Protein AF-0000000077152776 (afdb_homodimer)

Structure (mmCIF, N/CA/C/O backbone):
data_AF-0000000077152776-model_v1
#
loop_
_entity.id
_entity.type
_entity.pdbx_description
1 polymer Fructose-2,6-bisphosphatase
#
loop_
_atom_site.group_PDB
_atom_site.id
_atom_site.type_symbol
_atom_site.label_atom_id
_atom_site.label_alt_id
_atom_site.label_comp_id
_atom_site.label_asym_id
_atom_site.label_entity_id
_atom_site.label_seq_id
_atom_site.pdbx_PDB_ins_code
_atom_site.Cartn_x
_atom_site.Cartn_y
_atom_site.Cartn_z
_atom_site.occupancy
_atom_site.B_iso_or_equiv
_atom_site.auth_seq_id
_atom_site.auth_comp_id
_atom_site.auth_asym_id
_atom_site.auth_atom_id
_atom_site.pdbx_PDB_model_num
ATOM 1 N N . MET A 1 1 ? -18.891 -2.947 -4.723 1 92.75 1 MET A N 1
ATOM 2 C CA . MET A 1 1 ? -17.484 -2.898 -4.34 1 92.75 1 MET A CA 1
ATOM 3 C C . MET A 1 1 ? -17.094 -4.133 -3.539 1 92.75 1 MET A C 1
ATOM 5 O O . MET A 1 1 ? -17.875 -4.629 -2.727 1 92.75 1 MET A O 1
ATOM 9 N N . THR A 1 2 ? -16.156 -4.82 -3.924 1 98.25 2 THR A N 1
ATOM 10 C CA . THR A 1 2 ? -15.617 -6.004 -3.26 1 98.25 2 THR A CA 1
ATOM 11 C C . THR A 1 2 ? -14.203 -5.75 -2.754 1 98.25 2 THR A C 1
ATOM 13 O O . THR A 1 2 ? -13.406 -5.098 -3.43 1 98.25 2 THR A O 1
ATOM 16 N N . ASP A 1 3 ? -13.953 -6.16 -1.501 1 98.69 3 ASP A N 1
ATOM 17 C CA . ASP A 1 3 ? -12.578 -6.145 -0.999 1 98.69 3 ASP A CA 1
ATOM 18 C C . ASP A 1 3 ? -11.844 -7.434 -1.368 1 98.69 3 ASP A C 1
ATOM 20 O O . ASP A 1 3 ? -12.242 -8.523 -0.942 1 98.69 3 ASP A O 1
ATOM 24 N N . LEU A 1 4 ? -10.883 -7.309 -2.141 1 98.88 4 LEU A N 1
ATOM 25 C CA . LEU A 1 4 ? -10 -8.422 -2.473 1 98.88 4 LEU A CA 1
ATOM 26 C C . LEU A 1 4 ? -8.758 -8.406 -1.582 1 98.88 4 LEU A C 1
ATOM 28 O O . LEU A 1 4 ? -7.957 -7.473 -1.634 1 98.88 4 LEU A O 1
ATOM 32 N N . ILE A 1 5 ? -8.633 -9.391 -0.747 1 98.81 5 ILE A N 1
ATOM 33 C CA . ILE A 1 5 ? -7.414 -9.57 0.038 1 98.81 5 ILE A CA 1
ATOM 34 C C . ILE A 1 5 ? -6.453 -10.5 -0.7 1 98.81 5 ILE A C 1
ATOM 36 O O . ILE A 1 5 ? -6.68 -11.711 -0.77 1 98.81 5 ILE A O 1
ATOM 40 N N . LEU A 1 6 ? -5.426 -9.922 -1.286 1 98.88 6 LEU A N 1
ATOM 41 C CA . LEU A 1 6 ? -4.418 -10.641 -2.055 1 98.88 6 LEU A CA 1
ATOM 42 C C . LEU A 1 6 ? -3.32 -11.18 -1.142 1 98.88 6 LEU A C 1
ATOM 44 O O . LEU A 1 6 ? -2.66 -10.406 -0.441 1 98.88 6 LEU A O 1
ATOM 48 N N . VAL A 1 7 ? -3.098 -12.492 -1.172 1 98.75 7 VAL A N 1
ATOM 49 C CA . VAL A 1 7 ? -2.162 -13.141 -0.26 1 98.75 7 VAL A CA 1
ATOM 50 C C . VAL A 1 7 ? -1.171 -13.984 -1.055 1 98.75 7 VAL A C 1
ATOM 52 O O . VAL A 1 7 ? -1.571 -14.836 -1.852 1 98.75 7 VAL A O 1
ATOM 55 N N . ARG A 1 8 ? 0.056 -13.719 -0.845 1 98.81 8 ARG A N 1
ATOM 56 C CA . ARG A 1 8 ? 1.089 -14.609 -1.37 1 98.81 8 ARG A CA 1
ATOM 57 C C . ARG A 1 8 ? 1.238 -15.852 -0.498 1 98.81 8 ARG A C 1
ATOM 59 O O . ARG A 1 8 ? 1.162 -15.766 0.729 1 98.81 8 ARG A O 1
ATOM 66 N N . HIS A 1 9 ? 1.501 -16.906 -1.054 1 98.81 9 HIS A N 1
ATOM 67 C CA . HIS A 1 9 ? 1.732 -18.156 -0.337 1 98.81 9 HIS A CA 1
ATOM 68 C C . HIS A 1 9 ? 2.869 -18.016 0.668 1 98.81 9 HIS A C 1
ATOM 70 O O . HIS A 1 9 ? 3.604 -17.016 0.646 1 98.81 9 HIS A O 1
ATOM 76 N N . GLY A 1 10 ? 2.977 -19.047 1.543 1 98.44 10 GLY A N 1
ATOM 77 C CA . GLY A 1 10 ? 4.074 -19.094 2.496 1 98.44 10 GLY A CA 1
ATOM 78 C C . GLY A 1 10 ? 5.418 -19.359 1.845 1 98.44 10 GLY A C 1
ATOM 79 O O . GLY A 1 10 ? 5.488 -19.672 0.655 1 98.44 10 GLY A O 1
ATOM 80 N N . GLU A 1 11 ? 6.406 -19.25 2.635 1 97.75 11 GLU A N 1
ATOM 81 C CA . GLU A 1 11 ? 7.777 -19.453 2.17 1 97.75 11 GLU A CA 1
ATOM 82 C C . GLU A 1 11 ? 7.969 -20.859 1.599 1 97.75 11 GLU A C 1
ATOM 84 O O . GLU A 1 11 ? 7.48 -21.828 2.168 1 97.75 11 GLU A O 1
ATOM 89 N N . THR A 1 12 ? 8.68 -20.922 0.497 1 97.5 12 THR A N 1
ATOM 90 C CA . THR A 1 12 ? 8.977 -22.203 -0.117 1 97.5 12 THR A CA 1
ATOM 91 C C . THR A 1 12 ? 10.453 -22.547 0.046 1 97.5 12 THR A C 1
ATOM 93 O O . THR A 1 12 ? 11.25 -21.719 0.476 1 97.5 12 THR A O 1
ATOM 96 N N . ILE A 1 13 ? 10.82 -23.703 -0.32 1 94.25 13 ILE A N 1
ATOM 97 C CA . ILE A 1 13 ? 12.188 -24.188 -0.16 1 94.25 13 ILE A CA 1
ATOM 98 C C . ILE A 1 13 ? 13.109 -23.453 -1.135 1 94.25 13 ILE A C 1
ATOM 100 O O . ILE A 1 13 ? 14.328 -23.484 -0.991 1 94.25 13 ILE A O 1
ATOM 104 N N . TRP A 1 14 ? 12.562 -22.734 -2.129 1 90.81 14 TRP A N 1
ATOM 105 C CA . TRP A 1 14 ? 13.367 -21.984 -3.09 1 90.81 14 TRP A CA 1
ATOM 106 C C . TRP A 1 14 ? 13.508 -20.531 -2.664 1 90.81 14 TRP A C 1
ATOM 108 O O . TRP A 1 14 ? 14.148 -19.734 -3.357 1 90.81 14 TRP A O 1
ATOM 118 N N . HIS A 1 15 ? 12.914 -20.125 -1.505 1 84.19 15 HIS A N 1
ATOM 119 C CA . HIS A 1 15 ? 12.922 -18.75 -1.024 1 84.19 15 HIS A CA 1
ATOM 120 C C . HIS A 1 15 ? 14.336 -18.297 -0.673 1 84.19 15 HIS A C 1
ATOM 122 O O . HIS A 1 15 ? 14.719 -17.156 -0.966 1 84.19 15 HIS A O 1
ATOM 128 N N . HIS A 1 16 ? 15.094 -19.109 -0.008 1 77.31 16 HIS A N 1
ATOM 129 C CA . HIS A 1 16 ? 16.391 -18.75 0.536 1 77.31 16 HIS A CA 1
ATOM 130 C C . HIS A 1 16 ? 17.344 -18.297 -0.567 1 77.31 16 HIS A C 1
ATOM 132 O O . HIS A 1 16 ? 18.141 -17.375 -0.368 1 77.31 16 HIS A O 1
ATOM 138 N N . ASP A 1 17 ? 17.219 -18.797 -1.654 1 75.81 17 ASP A N 1
ATOM 139 C CA . ASP A 1 17 ? 18.125 -18.438 -2.74 1 75.81 17 ASP A CA 1
ATOM 140 C C . ASP A 1 17 ? 17.5 -17.406 -3.668 1 75.81 17 ASP A C 1
ATOM 142 O O . ASP A 1 17 ? 18.141 -16.938 -4.617 1 75.81 17 ASP A O 1
ATOM 146 N N . ASN A 1 18 ? 16.297 -16.953 -3.361 1 86.94 18 ASN A N 1
ATOM 147 C CA . ASN A 1 18 ? 15.555 -16.016 -4.203 1 86.94 18 ASN A CA 1
ATOM 148 C C . ASN A 1 18 ? 15.438 -16.531 -5.637 1 86.94 18 ASN A C 1
ATOM 150 O O . ASN A 1 18 ? 15.75 -15.805 -6.586 1 86.94 18 ASN A O 1
ATOM 154 N N . ARG A 1 19 ? 15.125 -17.781 -5.715 1 94.62 19 ARG A N 1
ATOM 155 C CA . ARG A 1 19 ? 14.945 -18.406 -7.02 1 94.62 19 ARG A CA 1
ATOM 156 C C . ARG A 1 19 ? 13.578 -18.062 -7.609 1 94.62 19 ARG A C 1
ATOM 158 O O . ARG A 1 19 ? 12.586 -18 -6.887 1 94.62 19 ARG A O 1
ATOM 165 N N . TYR A 1 20 ? 13.633 -17.859 -8.891 1 95.75 20 TYR A N 1
ATOM 166 C CA . TYR A 1 20 ? 12.367 -17.625 -9.578 1 95.75 20 TYR A CA 1
ATOM 167 C C . TYR A 1 20 ? 11.5 -18.891 -9.57 1 95.75 20 TYR A C 1
ATOM 169 O O . TYR A 1 20 ? 11.906 -19.938 -10.078 1 95.75 20 TYR A O 1
ATOM 177 N N . THR A 1 21 ? 10.375 -18.75 -8.922 1 95.56 21 THR A N 1
ATOM 178 C CA . THR A 1 21 ? 9.438 -19.859 -8.727 1 95.56 21 THR A CA 1
ATOM 179 C C . THR A 1 21 ? 8.109 -19.578 -9.414 1 95.56 21 THR A C 1
ATOM 181 O O . THR A 1 21 ? 7.184 -19.047 -8.789 1 95.56 21 THR A O 1
ATOM 184 N N . GLY A 1 22 ? 8.039 -20.031 -10.672 1 97.06 22 GLY A N 1
ATOM 185 C CA . GLY A 1 22 ? 6.836 -19.812 -11.453 1 97.06 22 GLY A CA 1
ATOM 186 C C . GLY A 1 22 ? 5.859 -20.969 -11.406 1 97.06 22 GLY A C 1
ATOM 187 O O . GLY A 1 22 ? 5.18 -21.172 -10.406 1 97.06 22 GLY A O 1
ATOM 188 N N . ARG A 1 23 ? 5.98 -21.812 -12.391 1 97.12 23 ARG A N 1
ATOM 189 C CA . ARG A 1 23 ? 5.02 -22.906 -12.523 1 97.12 23 ARG A CA 1
ATOM 190 C C . ARG A 1 23 ? 5.508 -24.156 -11.797 1 97.12 23 ARG A C 1
ATOM 192 O O . ARG A 1 23 ? 4.73 -25.078 -11.555 1 97.12 23 ARG A O 1
ATOM 199 N N . SER A 1 24 ? 6.754 -24.156 -11.414 1 96.12 24 SER A N 1
ATOM 200 C CA . SER A 1 24 ? 7.262 -25.297 -10.656 1 96.12 24 SER A CA 1
ATOM 201 C C . SER A 1 24 ? 6.504 -25.469 -9.344 1 96.12 24 SER A C 1
ATOM 203 O O . SER A 1 24 ? 6.25 -24.484 -8.641 1 96.12 24 SER A O 1
ATOM 205 N N . ASP A 1 25 ? 6.172 -26.656 -9.117 1 96.75 25 ASP A N 1
ATOM 206 C CA . ASP A 1 25 ? 5.414 -26.938 -7.898 1 96.75 25 ASP A CA 1
ATOM 207 C C . ASP A 1 25 ? 6.348 -27.266 -6.734 1 96.75 25 ASP A C 1
ATOM 209 O O . ASP A 1 25 ? 6.668 -28.422 -6.496 1 96.75 25 ASP A O 1
ATOM 213 N N . VAL A 1 26 ? 6.703 -26.312 -6.023 1 96.25 26 VAL A N 1
ATOM 214 C CA . VAL A 1 26 ? 7.684 -26.375 -4.941 1 96.25 26 VAL A CA 1
ATOM 215 C C . VAL A 1 26 ? 6.969 -26.312 -3.594 1 96.25 26 VAL A C 1
ATOM 217 O O . VAL A 1 26 ? 6.043 -25.516 -3.414 1 96.25 26 VAL A O 1
ATOM 220 N N . PRO A 1 27 ? 7.367 -27.156 -2.65 1 97.56 27 PRO A N 1
ATOM 221 C CA . PRO A 1 27 ? 6.656 -27.203 -1.371 1 97.56 27 PRO A CA 1
ATOM 222 C C . PRO A 1 27 ? 7.023 -26.047 -0.449 1 97.56 27 PRO A C 1
ATOM 224 O O . PRO A 1 27 ? 8.078 -25.422 -0.623 1 97.56 27 PRO A O 1
ATOM 227 N N . LEU A 1 28 ? 6.176 -25.781 0.542 1 98.19 28 LEU A N 1
ATOM 228 C CA . LEU A 1 28 ? 6.457 -24.828 1.61 1 98.19 28 LEU A CA 1
ATOM 229 C C . LEU A 1 28 ? 7.57 -25.328 2.518 1 98.19 28 LEU A C 1
ATOM 231 O O . LEU A 1 28 ? 7.758 -26.547 2.654 1 98.19 28 LEU A O 1
ATOM 235 N N . THR A 1 29 ? 8.289 -24.438 3.096 1 97.81 29 THR A N 1
ATOM 236 C CA . THR A 1 29 ? 9.148 -24.766 4.227 1 97.81 29 THR A CA 1
ATOM 237 C C . THR A 1 29 ? 8.336 -24.875 5.512 1 97.81 29 THR A C 1
ATOM 239 O O . THR A 1 29 ? 7.133 -24.609 5.516 1 97.81 29 THR A O 1
ATOM 242 N N . GLU A 1 30 ? 8.984 -25.328 6.574 1 97.62 30 GLU A N 1
ATOM 243 C CA . GLU A 1 30 ? 8.336 -25.297 7.883 1 97.62 30 GLU A CA 1
ATOM 244 C C . GLU A 1 30 ? 7.895 -23.891 8.25 1 97.62 30 GLU A C 1
ATOM 246 O O . GLU A 1 30 ? 6.793 -23.688 8.766 1 97.62 30 GLU A O 1
ATOM 251 N N . ARG A 1 31 ? 8.719 -22.953 7.977 1 97.06 31 ARG A N 1
ATOM 252 C CA . ARG A 1 31 ? 8.375 -21.562 8.219 1 97.06 31 ARG A CA 1
ATOM 253 C C . ARG A 1 31 ? 7.16 -21.141 7.395 1 97.06 31 ARG A C 1
ATOM 255 O O . ARG A 1 31 ? 6.293 -20.422 7.883 1 97.06 31 ARG A O 1
ATOM 262 N N . GLY A 1 32 ? 7.137 -21.578 6.176 1 98.12 32 GLY A N 1
ATOM 263 C CA . GLY A 1 32 ? 5.988 -21.297 5.328 1 98.12 32 GLY A CA 1
ATOM 264 C C . GLY A 1 32 ? 4.684 -21.812 5.902 1 98.12 32 GLY A C 1
ATOM 265 O O . GLY A 1 32 ? 3.658 -21.125 5.832 1 98.12 32 GLY A O 1
ATOM 266 N N . HIS A 1 33 ? 4.766 -22.969 6.453 1 98.44 33 HIS A N 1
ATOM 267 C CA . HIS A 1 33 ? 3.576 -23.531 7.078 1 98.44 33 HIS A CA 1
ATOM 268 C C . HIS A 1 33 ? 3.176 -22.734 8.32 1 98.44 33 HIS A C 1
ATOM 270 O O . HIS A 1 33 ? 1.988 -22.531 8.57 1 98.44 33 HIS A O 1
ATOM 276 N N . ARG A 1 34 ? 4.117 -22.297 9.078 1 97.81 34 ARG A N 1
ATOM 277 C CA . ARG A 1 34 ? 3.83 -21.484 10.25 1 97.81 34 ARG A CA 1
ATOM 278 C C . ARG A 1 34 ? 3.217 -20.141 9.852 1 97.81 34 ARG A C 1
ATOM 280 O O . ARG A 1 34 ? 2.324 -19.625 10.531 1 97.81 34 ARG A O 1
ATOM 287 N N . GLN A 1 35 ? 3.703 -19.594 8.82 1 97.69 35 GLN A N 1
ATOM 288 C CA . GLN A 1 35 ? 3.135 -18.359 8.297 1 97.69 35 GLN A CA 1
ATOM 289 C C . GLN A 1 35 ? 1.664 -18.547 7.93 1 97.69 35 GLN A C 1
ATOM 291 O O . GLN A 1 35 ? 0.828 -17.703 8.258 1 97.69 35 GLN A O 1
ATOM 296 N N . ALA A 1 36 ? 1.418 -19.656 7.285 1 98.38 36 ALA A N 1
ATOM 297 C CA . ALA A 1 36 ? 0.053 -19.969 6.871 1 98.38 36 ALA A CA 1
ATOM 298 C C . ALA A 1 36 ? -0.867 -20.109 8.078 1 98.38 36 ALA A C 1
ATOM 300 O O . ALA A 1 36 ? -1.991 -19.609 8.078 1 98.38 36 ALA A O 1
ATOM 301 N N . GLU A 1 37 ? -0.361 -20.766 9.055 1 98 37 GLU A N 1
ATOM 302 C CA . GLU A 1 37 ? -1.14 -20.953 10.273 1 98 37 GLU A CA 1
ATOM 303 C C . GLU A 1 37 ? -1.427 -19.625 10.961 1 98 37 GLU A C 1
ATOM 305 O O . GLU A 1 37 ? -2.533 -19.406 11.461 1 98 37 GLU A O 1
ATOM 310 N N . ALA A 1 38 ? -0.431 -18.812 11.047 1 96.69 38 ALA A N 1
ATOM 311 C CA . ALA A 1 38 ? -0.623 -17.484 11.633 1 96.69 38 ALA A CA 1
ATOM 312 C C . ALA A 1 38 ? -1.666 -16.688 10.852 1 96.69 38 ALA A C 1
ATOM 314 O O . ALA A 1 38 ? -2.518 -16.031 11.445 1 96.69 38 ALA A O 1
ATOM 315 N N . PHE A 1 39 ? -1.612 -16.781 9.594 1 97.38 39 PHE A N 1
ATOM 316 C CA . PHE A 1 39 ? -2.572 -16.078 8.758 1 97.38 39 PHE A CA 1
ATOM 317 C C . PHE A 1 39 ? -3.982 -16.609 8.977 1 97.38 39 PHE A C 1
ATOM 319 O O . PHE A 1 39 ? -4.949 -15.844 8.984 1 97.38 39 PHE A O 1
ATOM 326 N N . ALA A 1 40 ? -4.074 -17.875 9.117 1 97.94 40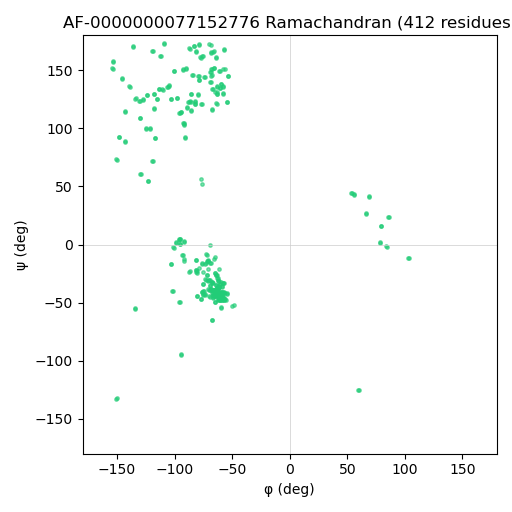 ALA A N 1
ATOM 327 C CA . ALA A 1 40 ? -5.363 -18.516 9.367 1 97.94 40 ALA A CA 1
ATOM 328 C C . ALA A 1 40 ? -5.996 -17.984 10.656 1 97.94 40 ALA A C 1
ATOM 330 O O . ALA A 1 40 ? -7.203 -17.734 10.703 1 97.94 40 ALA A O 1
ATOM 331 N N . ARG A 1 41 ? -5.211 -17.875 11.664 1 95.81 41 ARG A N 1
ATOM 332 C CA . ARG A 1 41 ? -5.707 -17.312 12.922 1 95.81 41 ARG A CA 1
ATOM 333 C C . ARG A 1 41 ? -6.238 -15.906 12.727 1 95.81 41 ARG A C 1
ATOM 335 O O . ARG A 1 41 ? -7.289 -15.547 13.266 1 95.81 41 ARG A O 1
ATOM 342 N N . TRP A 1 42 ? -5.504 -15.148 11.984 1 95.06 42 TRP A N 1
ATOM 343 C CA . TRP A 1 42 ? -5.93 -13.789 11.664 1 95.06 42 TRP A CA 1
ATOM 344 C C . TRP A 1 42 ? -7.254 -13.797 10.906 1 95.06 42 TRP A C 1
ATOM 346 O O . TRP A 1 42 ? -8.18 -13.062 11.25 1 95.06 42 TRP A O 1
ATOM 356 N N . ALA A 1 43 ? -7.359 -14.633 9.891 1 96.38 43 ALA A N 1
ATOM 357 C CA . ALA A 1 43 ? -8.547 -14.695 9.039 1 96.38 43 ALA A CA 1
ATOM 358 C C . ALA A 1 43 ? -9.773 -15.094 9.844 1 96.38 43 ALA A C 1
ATOM 360 O O . ALA A 1 43 ? -10.891 -14.664 9.539 1 96.38 43 ALA A O 1
ATOM 361 N N . ALA A 1 44 ? -9.531 -15.859 10.828 1 95 44 ALA A N 1
ATOM 362 C CA . ALA A 1 44 ? -10.633 -16.375 11.641 1 95 44 ALA A CA 1
ATOM 363 C C . ALA A 1 44 ? -11.234 -15.258 12.5 1 95 44 ALA A C 1
ATOM 365 O O . ALA A 1 44 ? -12.383 -15.352 12.93 1 95 44 ALA A O 1
ATOM 366 N N . THR A 1 45 ? -10.453 -14.227 12.828 1 92.56 45 THR A N 1
ATOM 367 C CA . THR A 1 45 ? -10.953 -13.133 13.656 1 92.56 45 THR A CA 1
ATOM 368 C C . THR A 1 45 ? -12.016 -12.336 12.906 1 92.56 45 THR A C 1
ATOM 370 O O . THR A 1 45 ? -12.914 -11.758 13.523 1 92.56 45 THR A O 1
ATOM 373 N N . SER A 1 46 ? -11.961 -12.203 11.648 1 89.19 46 SER A N 1
ATOM 374 C CA . SER A 1 46 ? -12.945 -11.617 10.734 1 89.19 46 SER A CA 1
ATOM 375 C C . SER A 1 46 ? -12.984 -12.375 9.414 1 89.19 46 SER A C 1
ATOM 377 O O . SER A 1 46 ? -12.352 -11.977 8.438 1 89.19 46 SER A O 1
ATOM 379 N N . PRO A 1 47 ? -13.812 -13.352 9.438 1 89.44 47 PRO A N 1
ATOM 380 C CA . PRO A 1 47 ? -13.742 -14.289 8.312 1 89.44 47 PRO A CA 1
ATOM 381 C C . PRO A 1 47 ? -14.18 -13.656 6.992 1 89.44 47 PRO A C 1
ATOM 383 O O . PRO A 1 47 ? -15.195 -12.953 6.945 1 89.44 47 PRO A O 1
ATOM 386 N N . PRO A 1 48 ? -13.375 -13.914 5.977 1 97.38 48 PRO A N 1
ATOM 387 C CA . PRO A 1 48 ? -13.812 -13.539 4.633 1 97.38 48 PRO A CA 1
ATOM 388 C C . PRO A 1 48 ? -15.023 -14.344 4.156 1 97.38 48 PRO A C 1
ATOM 390 O O . PRO A 1 48 ? -15.398 -15.328 4.793 1 97.38 48 PRO A O 1
ATOM 393 N N . HIS A 1 49 ? -15.617 -13.844 3.094 1 98.5 49 HIS A N 1
ATOM 394 C CA . HIS A 1 49 ? -16.828 -14.477 2.588 1 98.5 49 HIS A CA 1
ATOM 395 C C . HIS A 1 49 ? -16.5 -15.609 1.624 1 98.5 49 HIS A C 1
ATOM 397 O O . HIS A 1 49 ? -17.328 -16.5 1.402 1 98.5 49 HIS A O 1
ATOM 403 N N . ALA A 1 50 ? -15.336 -15.57 1.037 1 98.75 50 ALA A N 1
ATOM 404 C CA . ALA A 1 50 ? -14.922 -16.594 0.073 1 98.75 50 ALA A CA 1
ATOM 405 C C . ALA A 1 50 ? -13.406 -16.719 0.025 1 98.75 50 ALA A C 1
ATOM 407 O O . ALA A 1 50 ? -12.688 -15.812 0.466 1 98.75 50 ALA A O 1
ATOM 408 N N . LEU A 1 51 ? -12.984 -17.859 -0.423 1 98.81 51 LEU A N 1
ATOM 409 C CA . LEU A 1 51 ? -11.57 -18.203 -0.523 1 98.81 51 LEU A CA 1
ATOM 410 C C . LEU A 1 51 ? -11.234 -18.75 -1.912 1 98.81 51 LEU A C 1
ATOM 412 O O . LEU A 1 51 ? -11.68 -19.828 -2.285 1 98.81 51 LEU A O 1
ATOM 416 N N . TRP A 1 52 ? -10.492 -17.922 -2.703 1 98.94 52 TRP A N 1
ATOM 417 C CA . TRP A 1 52 ? -10 -18.297 -4.027 1 98.94 52 TRP A CA 1
ATOM 418 C C . TRP A 1 52 ? -8.508 -18.594 -3.986 1 98.94 52 TRP A C 1
ATOM 420 O O . TRP A 1 52 ? -7.738 -17.875 -3.354 1 98.94 52 TRP A O 1
ATOM 430 N N . VAL A 1 53 ? -8.125 -19.703 -4.668 1 98.94 53 VAL A N 1
ATOM 431 C CA . VAL A 1 53 ? -6.77 -20.188 -4.426 1 98.94 53 VAL A CA 1
ATOM 432 C C . VAL A 1 53 ? -6.133 -20.625 -5.746 1 98.94 53 VAL A C 1
ATOM 434 O O . VAL A 1 53 ? -6.789 -21.234 -6.586 1 98.94 53 VAL A O 1
ATOM 437 N N . SER A 1 54 ? -4.922 -20.25 -5.938 1 98.94 54 SER A N 1
ATOM 438 C CA . SER A 1 54 ? -4.109 -20.781 -7.027 1 98.94 54 SER A CA 1
ATOM 439 C C . SER A 1 54 ? -4.02 -22.312 -6.961 1 98.94 54 SER A C 1
ATOM 441 O O . SER A 1 54 ? -3.99 -22.891 -5.871 1 98.94 54 SER A O 1
ATOM 443 N N . PRO A 1 55 ? -3.846 -23 -8.133 1 98.75 55 PRO A N 1
ATOM 444 C CA . PRO A 1 55 ? -3.814 -24.453 -8.133 1 98.75 55 PRO A CA 1
ATOM 445 C C . PRO A 1 55 ? -2.486 -25.016 -7.625 1 98.75 55 PRO A C 1
ATOM 447 O O . PRO A 1 55 ? -2.385 -26.219 -7.344 1 98.75 55 PRO A O 1
ATOM 450 N N . LEU A 1 56 ? -1.449 -24.234 -7.57 1 98.75 56 LEU A N 1
ATOM 451 C CA . LEU A 1 56 ? -0.146 -24.75 -7.168 1 98.75 56 LEU A CA 1
ATOM 452 C C . LEU A 1 56 ? -0.145 -25.141 -5.695 1 98.75 56 LEU A C 1
ATOM 454 O O . LEU A 1 56 ? -0.787 -24.484 -4.871 1 98.75 56 LEU A O 1
ATOM 458 N N . SER A 1 57 ? 0.626 -26.125 -5.332 1 98.69 57 SER A N 1
ATOM 459 C CA . SER A 1 57 ? 0.577 -26.734 -4.004 1 98.69 57 SER A CA 1
ATOM 460 C C . SER A 1 57 ? 0.951 -25.719 -2.922 1 98.69 57 SER A C 1
ATOM 462 O O . SER A 1 57 ? 0.381 -25.734 -1.829 1 98.69 57 SER A O 1
ATOM 464 N N . ARG A 1 58 ? 1.898 -24.859 -3.166 1 98.62 58 ARG A N 1
ATOM 465 C CA . ARG A 1 58 ? 2.318 -23.891 -2.164 1 98.62 58 ARG A CA 1
ATOM 466 C C . ARG A 1 58 ? 1.166 -22.969 -1.776 1 98.62 58 ARG A C 1
ATOM 468 O O . ARG A 1 58 ? 1.035 -22.594 -0.612 1 98.62 58 ARG A O 1
ATOM 475 N N . ALA A 1 59 ? 0.315 -22.594 -2.732 1 98.88 59 ALA A N 1
ATOM 476 C CA . ALA A 1 59 ? -0.861 -21.781 -2.441 1 98.88 59 ALA A CA 1
ATOM 477 C C . ALA A 1 59 ? -1.936 -22.594 -1.732 1 98.88 59 ALA A C 1
ATOM 479 O O . ALA A 1 59 ? -2.533 -22.141 -0.757 1 98.88 59 ALA A O 1
ATOM 480 N N . ARG A 1 60 ? -2.16 -23.812 -2.191 1 98.88 60 ARG A N 1
ATOM 481 C CA . ARG A 1 60 ? -3.166 -24.688 -1.59 1 98.88 60 ARG A CA 1
ATOM 482 C C . ARG A 1 60 ? -2.805 -25.031 -0.148 1 98.88 60 ARG A C 1
ATOM 484 O O . ARG A 1 60 ? -3.666 -25.016 0.734 1 98.88 60 ARG A O 1
ATOM 491 N N . ASP A 1 61 ? -1.561 -25.312 0.071 1 98.88 61 ASP A N 1
ATOM 492 C CA . ASP A 1 61 ? -1.095 -25.641 1.415 1 98.88 61 ASP A CA 1
ATOM 493 C C . ASP A 1 61 ? -1.188 -24.422 2.342 1 98.88 61 ASP A C 1
ATOM 495 O O . ASP A 1 61 ? -1.408 -24.578 3.545 1 98.88 61 ASP A O 1
ATOM 499 N N . THR A 1 62 ? -0.989 -23.266 1.777 1 98.88 62 THR A N 1
ATOM 500 C CA . THR A 1 62 ? -1.169 -22.047 2.551 1 98.88 62 THR A CA 1
ATOM 501 C C . THR A 1 62 ? -2.643 -21.828 2.887 1 98.88 62 THR A C 1
ATOM 503 O O . THR A 1 62 ? -2.975 -21.375 3.986 1 98.88 62 THR A O 1
ATOM 506 N N . ALA A 1 63 ? -3.525 -22.188 1.983 1 98.88 63 ALA A N 1
ATOM 507 C CA . ALA A 1 63 ? -4.957 -21.922 2.123 1 98.88 63 ALA A CA 1
ATOM 508 C C . ALA A 1 63 ? -5.617 -22.969 3.021 1 98.88 63 ALA A C 1
ATOM 510 O O . ALA A 1 63 ? -6.688 -22.734 3.578 1 98.88 63 ALA A O 1
ATOM 511 N N . ALA A 1 64 ? -5.016 -24.109 3.166 1 98.88 64 ALA A N 1
ATOM 512 C CA . ALA A 1 64 ? -5.629 -25.219 3.869 1 98.88 64 ALA A CA 1
ATOM 513 C C . ALA A 1 64 ? -5.965 -24.859 5.309 1 98.88 64 ALA A C 1
ATOM 515 O O . ALA A 1 64 ? -7.109 -25 5.746 1 98.88 64 ALA A O 1
ATOM 516 N N . PRO A 1 65 ? -4.961 -24.359 6.109 1 98.69 65 PRO A N 1
ATOM 517 C CA . PRO A 1 65 ? -5.328 -23.953 7.473 1 98.69 65 PRO A CA 1
ATOM 518 C C . PRO A 1 65 ? -6.328 -22.812 7.504 1 98.69 65 PRO A C 1
ATOM 520 O O . PRO A 1 65 ? -7.121 -22.703 8.445 1 98.69 65 PRO A O 1
ATOM 523 N N . ILE A 1 66 ? -6.359 -21.938 6.539 1 98.31 66 ILE A N 1
ATOM 524 C CA . ILE A 1 66 ? -7.312 -20.844 6.457 1 98.31 66 ILE A CA 1
ATOM 525 C C . ILE A 1 66 ? -8.727 -21.406 6.281 1 98.31 66 ILE A C 1
ATOM 527 O O . ILE A 1 66 ? -9.656 -20.984 6.973 1 98.31 66 ILE A O 1
ATOM 531 N N . ALA A 1 67 ? -8.805 -22.312 5.32 1 98.69 67 ALA A N 1
ATOM 532 C CA . ALA A 1 67 ? -10.086 -22.969 5.074 1 98.69 67 ALA A CA 1
ATOM 533 C C . ALA A 1 67 ? -10.609 -23.641 6.34 1 98.69 67 ALA A C 1
ATOM 535 O O . ALA A 1 67 ? -11.789 -23.484 6.68 1 98.69 67 ALA A O 1
ATOM 536 N N . LYS A 1 68 ? -9.773 -24.344 6.988 1 98.38 68 LYS A N 1
ATOM 537 C CA . LYS A 1 68 ? -10.148 -25.031 8.219 1 98.38 68 LYS A CA 1
ATOM 538 C C . LYS A 1 68 ? -10.609 -24.031 9.281 1 98.38 68 LYS A C 1
ATOM 540 O O . LYS A 1 68 ? -11.648 -24.219 9.914 1 98.38 68 LYS A O 1
ATOM 545 N N . ALA A 1 69 ? -9.883 -22.953 9.484 1 97.75 69 ALA A N 1
ATOM 546 C CA . ALA A 1 69 ? -10.141 -21.969 10.539 1 97.75 69 ALA A CA 1
ATOM 547 C C . ALA A 1 69 ? -11.422 -21.188 10.25 1 97.75 69 ALA A C 1
ATOM 549 O O . ALA A 1 69 ? -12.117 -20.766 11.18 1 97.75 69 ALA A O 1
ATOM 550 N N . THR A 1 70 ? -11.781 -20.984 8.977 1 97.56 70 THR A N 1
ATOM 551 C CA . THR A 1 70 ? -12.891 -20.125 8.617 1 97.56 70 THR A CA 1
ATOM 552 C C . THR A 1 70 ? -14.117 -20.938 8.227 1 97.56 70 THR A C 1
ATOM 554 O O . THR A 1 70 ? -15.219 -20.406 8.133 1 97.56 70 THR A O 1
ATOM 557 N N . GLY A 1 71 ? -13.898 -22.188 7.957 1 97.81 71 GLY A N 1
ATOM 558 C CA . GLY A 1 71 ? -14.984 -23.062 7.512 1 97.81 71 GLY A CA 1
ATOM 559 C C . GLY A 1 71 ? -15.32 -22.891 6.043 1 97.81 71 GLY A C 1
ATOM 560 O O . GLY A 1 71 ? -16.375 -23.344 5.586 1 97.81 71 GLY A O 1
ATOM 561 N N . LEU A 1 72 ? -14.43 -22.266 5.293 1 98.19 72 LEU A N 1
ATOM 562 C CA . LEU A 1 72 ? -14.68 -22 3.883 1 98.19 72 LEU A CA 1
ATOM 563 C C . LEU A 1 72 ? -14.125 -23.125 3.01 1 98.19 72 LEU A C 1
ATOM 565 O O . LEU A 1 72 ? -13.133 -23.766 3.367 1 98.19 72 LEU A O 1
ATOM 569 N N . SER A 1 73 ? -14.781 -23.328 1.835 1 98.31 73 SER A N 1
ATOM 570 C CA . SER A 1 73 ? -14.211 -24.172 0.792 1 98.31 73 SER A CA 1
ATOM 571 C C . SER A 1 73 ? -13.25 -23.391 -0.092 1 98.31 73 SER A C 1
ATOM 573 O O . SER A 1 73 ? -13.469 -22.203 -0.367 1 98.31 73 SER A O 1
ATOM 575 N N . MET A 1 74 ? -12.281 -24.094 -0.505 1 98.44 74 MET A N 1
ATOM 576 C CA . MET A 1 74 ? -11.344 -23.469 -1.44 1 98.44 74 MET A CA 1
ATOM 577 C C . MET A 1 74 ? -11.883 -23.516 -2.865 1 98.44 74 MET A C 1
ATOM 579 O O . MET A 1 74 ? -12.227 -24.578 -3.373 1 98.44 74 MET A O 1
ATOM 583 N N . ARG A 1 75 ? -12 -22.422 -3.457 1 98.75 75 ARG A N 1
ATOM 584 C CA . ARG A 1 75 ? -12.242 -22.359 -4.895 1 98.75 75 ARG A CA 1
ATOM 585 C C . ARG A 1 75 ? -10.938 -22.266 -5.668 1 98.75 75 ARG A C 1
ATOM 587 O O . ARG A 1 75 ? -10.344 -21.188 -5.77 1 98.75 75 ARG A O 1
ATOM 594 N N . ILE A 1 76 ? -10.547 -23.375 -6.25 1 98.81 76 ILE A N 1
ATOM 595 C CA . ILE A 1 76 ? -9.312 -23.406 -7.023 1 98.81 76 ILE A CA 1
ATOM 596 C C . ILE A 1 76 ? -9.555 -22.812 -8.406 1 98.81 76 ILE A C 1
ATOM 598 O O . ILE A 1 76 ? -10.5 -23.203 -9.102 1 98.81 76 ILE A O 1
ATOM 602 N N . ASP A 1 77 ? -8.727 -21.844 -8.852 1 98.88 77 ASP A N 1
ATOM 603 C CA . ASP A 1 77 ? -8.883 -21.219 -10.156 1 98.88 77 ASP A CA 1
ATOM 604 C C . ASP A 1 77 ? -7.547 -21.141 -10.891 1 98.88 77 ASP A C 1
ATOM 606 O O . ASP A 1 77 ? -6.59 -20.547 -10.398 1 98.88 77 ASP A O 1
ATOM 610 N N . GLU A 1 78 ? -7.473 -21.656 -12.102 1 98.75 78 GLU A N 1
ATOM 611 C CA . GLU A 1 78 ? -6.254 -21.75 -12.898 1 98.75 78 GLU A CA 1
ATOM 612 C C . GLU A 1 78 ? -5.723 -20.359 -13.258 1 98.75 78 GLU A C 1
ATOM 614 O O . GLU A 1 78 ? -4.527 -20.203 -13.5 1 98.75 78 GLU A O 1
ATOM 619 N N . ARG A 1 79 ? -6.508 -19.375 -13.297 1 98.88 79 ARG A N 1
ATOM 620 C CA . ARG A 1 79 ? -6.102 -18.031 -13.695 1 98.88 79 ARG A CA 1
ATOM 621 C C . ARG A 1 79 ? -5.23 -17.375 -12.625 1 98.88 79 ARG A C 1
ATOM 623 O O . ARG A 1 79 ? -4.555 -16.375 -12.891 1 98.88 79 ARG A O 1
ATOM 630 N N . LEU A 1 80 ? -5.191 -17.953 -11.391 1 98.88 80 LEU A N 1
ATOM 631 C CA . LEU A 1 80 ? -4.438 -17.391 -10.281 1 98.88 80 LEU A CA 1
ATOM 632 C C . LEU A 1 80 ? -3.025 -17.969 -10.234 1 98.88 80 LEU A C 1
ATOM 634 O O . LEU A 1 80 ? -2.227 -17.609 -9.367 1 98.88 80 LEU A O 1
ATOM 638 N N . VAL A 1 81 ? -2.672 -18.781 -11.148 1 98.81 81 VAL A N 1
ATOM 639 C CA . VAL A 1 81 ? -1.375 -19.453 -11.156 1 98.81 81 VAL A CA 1
ATOM 640 C C . VAL A 1 81 ? -0.263 -18.422 -11.344 1 98.81 81 VAL A C 1
ATOM 642 O O . VAL A 1 81 ? -0.476 -17.375 -11.961 1 98.81 81 VAL A O 1
ATOM 645 N N . GLU A 1 82 ? 0.898 -18.703 -10.836 1 98.75 82 GLU A N 1
ATOM 646 C CA . GLU A 1 82 ? 2.051 -17.828 -11.031 1 98.75 82 GLU A CA 1
ATOM 647 C C . GLU A 1 82 ? 2.506 -17.828 -12.484 1 98.75 82 GLU A C 1
ATOM 649 O O . GLU A 1 82 ? 2.148 -18.734 -13.25 1 98.75 82 GLU A O 1
ATOM 654 N N . LEU A 1 83 ? 3.322 -16.875 -12.836 1 98.56 83 LEU A N 1
ATOM 655 C CA . LEU A 1 83 ? 3.857 -16.781 -14.188 1 98.56 83 LEU A CA 1
ATOM 656 C C . LEU A 1 83 ? 4.809 -17.922 -14.484 1 98.56 83 LEU A C 1
ATOM 658 O O . LEU A 1 83 ? 5.52 -18.391 -13.586 1 98.56 83 LEU A O 1
ATOM 662 N N . ASP A 1 84 ? 4.754 -18.328 -15.711 1 98.25 84 ASP A N 1
ATOM 663 C CA . ASP A 1 84 ? 5.836 -19.172 -16.219 1 98.25 84 ASP A CA 1
ATOM 664 C C . ASP A 1 84 ? 7.082 -18.328 -16.5 1 98.25 84 ASP A C 1
ATOM 666 O O . ASP A 1 84 ? 7.051 -17.422 -17.344 1 98.25 84 ASP A O 1
ATOM 670 N N . PHE A 1 85 ? 8.188 -18.641 -15.867 1 98 85 PHE A N 1
ATOM 671 C CA . PHE A 1 85 ? 9.383 -17.828 -16.016 1 98 85 PHE A CA 1
ATOM 672 C C . PHE A 1 85 ? 10.312 -18.406 -17.078 1 98 85 PHE A C 1
ATOM 674 O O . PHE A 1 85 ? 11.453 -17.969 -17.234 1 98 85 PHE A O 1
ATOM 681 N N . GLY A 1 86 ? 9.812 -19.516 -17.75 1 98.06 86 GLY A N 1
ATOM 682 C CA . GLY A 1 86 ? 10.594 -20.078 -18.844 1 98.06 86 GLY A CA 1
ATOM 683 C C . GLY A 1 86 ? 11.977 -20.547 -18.406 1 98.06 86 GLY A C 1
ATOM 684 O O . GLY A 1 86 ? 12.109 -21.281 -17.438 1 98.06 86 GLY A O 1
ATOM 685 N N . ARG A 1 87 ? 12.969 -20.062 -19.047 1 98 87 ARG A N 1
ATOM 686 C CA . ARG A 1 87 ? 14.344 -20.469 -18.766 1 98 87 ARG A CA 1
ATOM 687 C C . ARG A 1 87 ? 14.805 -19.953 -17.406 1 98 87 ARG A C 1
ATOM 689 O O . ARG A 1 87 ? 15.828 -20.391 -16.891 1 98 87 ARG A O 1
ATOM 696 N N . GLY A 1 88 ? 14.102 -19.016 -16.859 1 97.56 88 GLY A N 1
ATOM 697 C CA . GLY A 1 88 ? 14.477 -18.484 -15.555 1 97.56 88 GLY A CA 1
ATOM 698 C C . GLY A 1 88 ? 14.008 -19.344 -14.398 1 97.56 88 GLY A C 1
ATOM 699 O O . GLY A 1 88 ? 14.445 -19.156 -13.258 1 97.56 88 GLY A O 1
ATOM 700 N N . GLU A 1 89 ? 13.125 -20.281 -14.68 1 96.88 89 GLU A N 1
ATOM 701 C CA . GLU A 1 89 ? 12.555 -21.125 -13.633 1 96.88 89 GLU A CA 1
ATOM 702 C C . GLU A 1 89 ? 13.648 -21.812 -12.828 1 96.88 89 GLU A C 1
ATOM 704 O O . GLU A 1 89 ? 14.523 -22.469 -13.391 1 96.88 89 GLU A O 1
ATOM 709 N N . GLY A 1 90 ? 13.609 -21.547 -11.492 1 96.62 90 GLY A N 1
ATOM 710 C CA . GLY A 1 90 ? 14.516 -22.234 -10.586 1 96.62 90 GLY A CA 1
ATOM 711 C C . GLY A 1 90 ? 15.883 -21.578 -10.508 1 96.62 90 GLY A C 1
ATOM 712 O O . GLY A 1 90 ? 16.734 -22 -9.727 1 96.62 90 GLY A O 1
ATOM 713 N N . LEU A 1 91 ? 16.094 -20.516 -11.266 1 97.06 91 LEU A N 1
ATOM 714 C CA . LEU A 1 91 ? 17.391 -19.844 -11.273 1 97.06 91 LEU A CA 1
ATOM 715 C C . LEU A 1 91 ? 17.359 -18.594 -10.398 1 97.06 91 LEU A C 1
ATOM 717 O O . LEU A 1 91 ? 16.297 -17.969 -10.242 1 97.06 91 LEU A O 1
ATOM 721 N N . THR A 1 92 ? 18.531 -18.312 -9.836 1 96.38 92 THR A N 1
ATOM 722 C CA . THR A 1 92 ? 18.719 -17.016 -9.172 1 96.38 92 THR A CA 1
ATOM 723 C C . THR A 1 92 ? 19.047 -15.93 -10.188 1 96.38 92 THR A C 1
ATOM 725 O O . THR A 1 92 ? 19.328 -16.219 -11.352 1 96.38 92 THR A O 1
ATOM 728 N N . GLY A 1 93 ? 18.922 -14.75 -9.68 1 95.5 93 GLY A N 1
ATOM 729 C CA . GLY A 1 93 ? 19.344 -13.648 -10.523 1 95.5 93 GLY A CA 1
ATOM 730 C C . GLY A 1 93 ? 20.781 -13.797 -11.023 1 95.5 93 GLY A C 1
ATOM 731 O O . GLY A 1 93 ? 21.047 -13.602 -12.211 1 95.5 93 GLY A O 1
ATOM 732 N N . ALA A 1 94 ? 21.609 -14.219 -10.18 1 96.19 94 ALA A N 1
ATOM 733 C CA . ALA A 1 94 ? 23.031 -14.398 -10.516 1 96.19 94 ALA A CA 1
ATOM 734 C C . ALA A 1 94 ? 23.203 -15.492 -11.562 1 96.19 94 ALA A C 1
ATOM 736 O O . ALA A 1 94 ? 24 -15.352 -12.5 1 96.19 94 ALA A O 1
ATOM 737 N N . GLU A 1 95 ? 22.516 -16.594 -11.391 1 97.44 95 GLU A N 1
ATOM 738 C CA . GLU A 1 95 ? 22.578 -17.688 -12.352 1 97.44 95 GLU A CA 1
ATOM 739 C C . GLU A 1 95 ? 22.078 -17.25 -13.727 1 97.44 95 GLU A C 1
ATOM 741 O O . GLU A 1 95 ? 22.625 -17.656 -14.75 1 97.44 95 GLU A O 1
ATOM 746 N N . MET A 1 96 ? 21.109 -16.438 -13.766 1 97.38 96 MET A N 1
ATOM 747 C CA . MET A 1 96 ? 20.562 -15.922 -15.031 1 97.38 96 MET A CA 1
ATOM 748 C C . MET A 1 96 ? 21.547 -14.961 -15.688 1 97.38 96 MET A C 1
ATOM 750 O O . MET A 1 96 ? 21.688 -14.945 -16.922 1 97.38 96 MET A O 1
ATOM 754 N N . ASP A 1 97 ? 22.172 -14.18 -14.875 1 97.38 97 ASP A N 1
ATOM 755 C CA . ASP A 1 97 ? 23.188 -13.273 -15.391 1 97.38 97 ASP A CA 1
ATOM 756 C C . ASP A 1 97 ? 24.281 -14.047 -16.125 1 97.38 97 ASP A C 1
ATOM 758 O O . ASP A 1 97 ? 24.844 -13.547 -17.109 1 97.38 97 ASP A O 1
ATOM 762 N N . GLU A 1 98 ? 24.594 -15.234 -15.703 1 98.06 98 GLU A N 1
ATOM 763 C CA . GLU A 1 98 ? 25.609 -16.094 -16.312 1 98.06 98 GLU A CA 1
ATOM 764 C C . GLU A 1 98 ? 25.062 -16.812 -17.531 1 98.06 98 GLU A C 1
ATOM 766 O O . GLU A 1 98 ? 25.703 -16.875 -18.578 1 98.06 98 GLU A O 1
ATOM 771 N N . ALA A 1 99 ? 23.906 -17.328 -17.422 1 97.81 99 ALA A N 1
ATOM 772 C CA . ALA A 1 99 ? 23.344 -18.219 -18.438 1 97.81 99 ALA A CA 1
ATOM 773 C C . ALA A 1 99 ? 22.875 -17.422 -19.656 1 97.81 99 ALA A C 1
ATOM 775 O O . ALA A 1 99 ? 23.031 -17.875 -20.797 1 97.81 99 ALA A O 1
ATOM 776 N N . PHE A 1 100 ? 22.234 -16.25 -19.453 1 97.81 100 PHE A N 1
ATOM 777 C CA . PHE A 1 100 ? 21.719 -15.43 -20.531 1 97.81 100 PHE A CA 1
ATOM 778 C C . PHE A 1 100 ? 21.734 -13.953 -20.156 1 97.81 100 PHE A C 1
ATOM 780 O O . PHE A 1 100 ? 20.688 -13.328 -20.047 1 97.81 100 PHE A O 1
ATOM 787 N N . PRO A 1 101 ? 22.938 -13.297 -20.109 1 97.88 101 PRO A N 1
ATOM 788 C CA . PRO A 1 101 ? 23.156 -11.945 -19.562 1 97.88 101 PRO A CA 1
ATOM 789 C C . PRO A 1 101 ? 22.391 -10.875 -20.344 1 97.88 101 PRO A C 1
ATOM 791 O O . PRO A 1 101 ? 21.859 -9.938 -19.734 1 97.88 101 PRO A O 1
ATOM 794 N N . GLU A 1 102 ? 22.281 -11.031 -21.672 1 98.19 102 GLU A N 1
ATOM 795 C CA . GLU A 1 102 ? 21.594 -10.016 -22.453 1 98.19 102 GLU A CA 1
ATOM 796 C C . GLU A 1 102 ? 20.094 -10.023 -22.188 1 98.19 102 GLU A C 1
ATOM 798 O O . GLU A 1 102 ? 19.484 -8.969 -21.969 1 98.19 102 GLU A O 1
ATOM 803 N N . ALA A 1 103 ? 19.547 -11.211 -22.156 1 98.12 103 ALA A N 1
ATOM 804 C CA . ALA A 1 103 ? 18.125 -11.344 -21.859 1 98.12 103 ALA A CA 1
ATOM 805 C C . ALA A 1 103 ? 17.812 -10.867 -20.438 1 98.12 103 ALA A C 1
ATOM 807 O O . ALA A 1 103 ? 16.781 -10.219 -20.203 1 98.12 103 ALA A O 1
ATOM 808 N N . ARG A 1 104 ? 18.734 -11.188 -19.531 1 97.88 104 ARG A N 1
ATOM 809 C CA . ARG A 1 104 ? 18.531 -10.789 -18.141 1 97.88 104 ARG A CA 1
ATOM 810 C C . ARG A 1 104 ? 18.594 -9.273 -17.984 1 97.88 104 ARG A C 1
ATOM 812 O O . ARG A 1 104 ? 17.766 -8.688 -17.281 1 97.88 104 ARG A O 1
ATOM 819 N N . ARG A 1 105 ? 19.484 -8.664 -18.625 1 97.88 105 ARG A N 1
ATOM 820 C CA . ARG A 1 105 ? 19.594 -7.207 -18.594 1 97.88 105 ARG A CA 1
ATOM 821 C C . ARG A 1 105 ? 18.344 -6.547 -19.172 1 97.88 105 ARG A C 1
ATOM 823 O O . ARG A 1 105 ? 17.844 -5.57 -18.609 1 97.88 105 ARG A O 1
ATOM 830 N N . ALA A 1 106 ? 17.891 -7.059 -20.281 1 98.19 106 ALA A N 1
ATOM 831 C CA . ALA A 1 106 ? 16.672 -6.531 -20.906 1 98.19 106 ALA A CA 1
ATOM 832 C C . ALA A 1 106 ? 15.469 -6.695 -19.984 1 98.19 106 ALA A C 1
ATOM 834 O O . ALA A 1 106 ? 14.633 -5.793 -19.875 1 98.19 106 ALA A O 1
ATOM 835 N N . PHE A 1 107 ? 15.438 -7.867 -19.344 1 98.25 107 PHE A N 1
ATOM 836 C CA . PHE A 1 107 ? 14.359 -8.164 -18.422 1 98.25 107 PHE A CA 1
ATOM 837 C C . PHE A 1 107 ? 14.359 -7.172 -17.25 1 98.25 107 PHE A C 1
ATOM 839 O O . PHE A 1 107 ? 13.305 -6.668 -16.859 1 98.25 107 PHE A O 1
ATOM 846 N N . VAL A 1 108 ? 15.445 -6.914 -16.656 1 96.88 108 VAL A N 1
ATOM 847 C CA . VAL A 1 108 ? 15.57 -6.004 -15.523 1 96.88 108 VAL A CA 1
ATOM 848 C C . VAL A 1 108 ? 15.125 -4.602 -15.938 1 96.88 108 VAL A C 1
ATOM 850 O O . VAL A 1 108 ? 14.461 -3.902 -15.164 1 96.88 108 VAL A O 1
ATOM 853 N N . ALA A 1 109 ? 15.383 -4.234 -17.188 1 96.38 109 ALA A N 1
ATOM 854 C CA . ALA A 1 109 ? 15.039 -2.904 -17.688 1 96.38 109 ALA A CA 1
ATOM 855 C C . ALA A 1 109 ? 13.539 -2.787 -17.938 1 96.38 109 ALA A C 1
ATOM 857 O O . ALA A 1 109 ? 12.93 -1.756 -17.656 1 96.38 109 ALA A O 1
ATOM 858 N N . ASP A 1 110 ? 12.977 -3.742 -18.5 1 98.12 110 ASP A N 1
ATOM 859 C CA . ASP A 1 110 ? 11.547 -3.818 -18.812 1 98.12 110 ASP A CA 1
ATOM 860 C C . ASP A 1 110 ? 11.055 -5.262 -18.75 1 98.12 110 ASP A C 1
ATOM 862 O O . ASP A 1 110 ? 11.047 -5.965 -19.766 1 98.12 110 ASP A O 1
ATOM 866 N N . PRO A 1 111 ? 10.578 -5.637 -17.594 1 98.25 111 PRO A N 1
ATOM 867 C CA . PRO A 1 111 ? 10.242 -7.047 -17.375 1 98.25 111 PRO A CA 1
ATOM 868 C C . PRO A 1 111 ? 8.992 -7.484 -18.141 1 98.25 111 PRO A C 1
ATOM 870 O O . PRO A 1 111 ? 8.688 -8.68 -18.203 1 98.25 111 PRO A O 1
ATOM 873 N N . VAL A 1 112 ? 8.289 -6.555 -18.734 1 98.56 112 VAL A N 1
ATOM 874 C CA . VAL A 1 112 ? 7.082 -6.906 -19.484 1 98.56 112 VAL A CA 1
ATOM 875 C C . VAL A 1 112 ? 7.418 -7.051 -20.969 1 98.56 112 VAL A C 1
ATOM 877 O O . VAL A 1 112 ? 7.168 -8.094 -21.578 1 98.56 112 VAL A O 1
ATOM 880 N N . ALA A 1 113 ? 8.102 -6.09 -21.547 1 98.06 113 ALA A N 1
ATOM 881 C CA . ALA A 1 113 ? 8.469 -6.141 -22.953 1 98.06 113 ALA A CA 1
ATOM 882 C C . ALA A 1 113 ? 9.539 -7.199 -23.203 1 98.06 113 ALA A C 1
ATOM 884 O O . ALA A 1 113 ? 9.617 -7.77 -24.297 1 98.06 113 ALA A O 1
ATOM 885 N N . ASN A 1 114 ? 10.367 -7.418 -22.188 1 98.12 114 ASN A N 1
ATOM 886 C CA . ASN A 1 114 ? 11.477 -8.359 -22.297 1 98.12 114 ASN A CA 1
ATOM 887 C C . ASN A 1 114 ? 11.406 -9.43 -21.219 1 98.12 114 ASN A C 1
ATOM 889 O O . ASN A 1 114 ? 12.367 -9.625 -20.469 1 98.12 114 ASN A O 1
ATOM 893 N N . HIS A 1 115 ? 10.188 -10.102 -21.219 1 98 115 HIS A N 1
ATOM 894 C CA . HIS A 1 115 ? 10.07 -11.188 -20.25 1 98 115 HIS A CA 1
ATOM 895 C C . HIS A 1 115 ? 11.047 -12.312 -20.547 1 98 115 HIS A C 1
ATOM 897 O O . HIS A 1 115 ? 11.578 -12.398 -21.656 1 98 115 HIS A O 1
ATOM 903 N N . LEU A 1 116 ? 11.312 -13.141 -19.547 1 98.06 116 LEU A N 1
ATOM 904 C CA . LEU A 1 116 ? 12.383 -14.133 -19.625 1 98.06 116 LEU A CA 1
ATOM 905 C C . LEU A 1 116 ? 12.133 -15.102 -20.766 1 98.06 116 LEU A C 1
ATOM 907 O O . LEU A 1 116 ? 10.984 -15.445 -21.062 1 98.06 116 LEU A O 1
ATOM 911 N N . PRO A 1 117 ? 13.195 -15.609 -21.359 1 97.94 117 PRO A N 1
ATOM 912 C CA . PRO A 1 117 ? 13.039 -16.484 -22.531 1 97.94 117 PRO A CA 1
ATOM 913 C C . PRO A 1 117 ? 12.18 -17.719 -22.234 1 97.94 117 PRO A C 1
ATOM 915 O O . PRO A 1 117 ? 12.406 -18.406 -21.234 1 97.94 117 PRO A O 1
ATOM 918 N N . GLY A 1 118 ? 11.219 -17.891 -23.125 1 97.88 118 GLY A N 1
ATOM 919 C CA . GLY A 1 118 ? 10.352 -19.047 -22.984 1 97.88 118 GLY A CA 1
ATOM 920 C C . GLY A 1 118 ? 9.281 -18.859 -21.922 1 97.88 118 GLY A C 1
ATOM 921 O O . GLY A 1 118 ? 8.5 -19.766 -21.656 1 97.88 118 GLY A O 1
ATOM 922 N N . GLY A 1 119 ? 9.258 -17.672 -21.312 1 98.25 119 GLY A N 1
ATOM 923 C CA . GLY A 1 119 ? 8.305 -17.406 -20.25 1 98.25 119 GLY A CA 1
ATOM 924 C C . GLY A 1 119 ? 6.977 -16.891 -20.766 1 98.25 119 GLY A C 1
ATOM 925 O O . GLY A 1 119 ? 6.844 -16.547 -21.938 1 98.25 119 GLY A O 1
ATOM 926 N N . GLU A 1 120 ? 6.055 -16.859 -19.891 1 98.5 120 GLU A N 1
ATOM 927 C CA . GLU A 1 120 ? 4.73 -16.312 -20.188 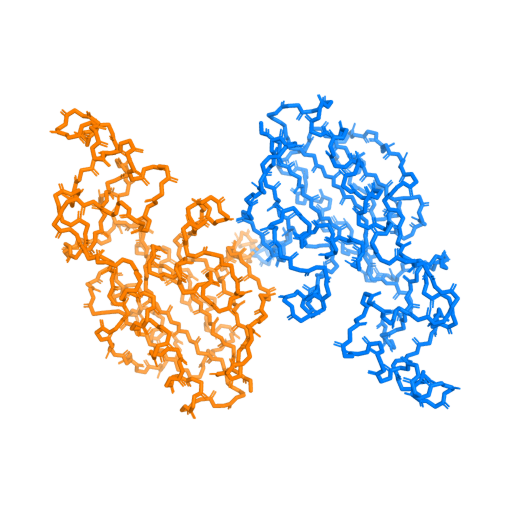1 98.5 120 GLU A CA 1
ATOM 928 C C . GLU A 1 120 ? 4.789 -14.797 -20.391 1 98.5 120 GLU A C 1
ATOM 930 O O . GLU A 1 120 ? 5.496 -14.094 -19.672 1 98.5 120 GLU A O 1
ATOM 935 N N . ASP A 1 121 ? 4.039 -14.32 -21.375 1 98.62 121 ASP A N 1
ATOM 936 C CA . ASP A 1 121 ? 3.85 -12.875 -21.531 1 98.62 121 ASP A CA 1
ATOM 937 C C . ASP A 1 121 ? 3.129 -12.273 -20.328 1 98.62 121 ASP A C 1
ATOM 939 O O . ASP A 1 121 ? 1.985 -12.641 -20.047 1 98.62 121 ASP A O 1
ATOM 943 N N . PRO A 1 122 ? 3.742 -11.336 -19.672 1 98.81 122 PRO A N 1
ATOM 944 C CA . PRO A 1 122 ? 3.121 -10.773 -18.469 1 98.81 122 PRO A CA 1
ATOM 945 C C . PRO A 1 122 ? 1.812 -10.047 -18.766 1 98.81 122 PRO A C 1
ATOM 947 O O . PRO A 1 122 ? 0.949 -9.938 -17.891 1 98.81 122 PRO A O 1
ATOM 950 N N . VAL A 1 123 ? 1.634 -9.555 -19.938 1 98.81 123 VAL A N 1
ATOM 951 C CA . VAL A 1 123 ? 0.377 -8.914 -20.328 1 98.81 123 VAL A CA 1
ATOM 952 C C . VAL A 1 123 ? -0.759 -9.93 -20.266 1 98.81 123 VAL A C 1
ATOM 954 O O . VAL A 1 123 ? -1.835 -9.641 -19.734 1 98.81 123 VAL A O 1
ATOM 957 N N . HIS A 1 124 ? -0.476 -11.086 -20.734 1 98.56 124 HIS A N 1
ATOM 958 C CA . HIS A 1 124 ? -1.473 -12.148 -20.703 1 98.56 124 HIS A CA 1
ATOM 959 C C . HIS A 1 124 ? -1.744 -12.594 -19.266 1 98.56 124 HIS A C 1
ATOM 961 O O . HIS A 1 124 ? -2.887 -12.898 -18.906 1 98.56 124 HIS A O 1
ATOM 967 N N . ALA A 1 125 ? -0.701 -12.648 -18.5 1 98.75 125 ALA A N 1
ATOM 968 C CA . ALA A 1 125 ? -0.86 -12.992 -17.094 1 98.75 125 ALA A CA 1
ATOM 969 C C . ALA A 1 125 ? -1.75 -11.977 -16.375 1 98.75 125 ALA A C 1
ATOM 971 O O . ALA A 1 125 ? -2.652 -12.359 -15.625 1 98.75 125 ALA A O 1
ATOM 972 N N . ALA A 1 126 ? -1.493 -10.719 -16.625 1 98.69 126 ALA A N 1
ATOM 973 C CA . ALA A 1 126 ? -2.299 -9.664 -16.016 1 98.69 126 ALA A CA 1
ATOM 974 C C . ALA A 1 126 ? -3.754 -9.758 -16.453 1 98.69 126 ALA A C 1
ATOM 976 O O . ALA A 1 126 ? -4.668 -9.523 -15.664 1 98.69 126 ALA A O 1
ATOM 977 N N . GLU A 1 127 ? -3.906 -10.117 -17.703 1 98.31 127 GLU A N 1
ATOM 978 C CA . GLU A 1 127 ? -5.25 -10.227 -18.25 1 98.31 127 GLU A CA 1
ATOM 979 C C . GLU A 1 127 ? -6.031 -11.359 -17.594 1 98.31 127 GLU A C 1
ATOM 981 O O . GLU A 1 127 ? -7.195 -11.188 -17.219 1 98.31 127 GLU A O 1
ATOM 986 N N . ARG A 1 128 ? -5.414 -12.5 -17.453 1 98.56 128 ARG A N 1
ATOM 987 C CA . ARG A 1 128 ? -6.133 -13.609 -16.844 1 98.56 128 ARG A CA 1
ATOM 988 C C . ARG A 1 128 ? -6.395 -13.352 -15.367 1 98.56 128 ARG A C 1
ATOM 990 O O . ARG A 1 128 ? -7.449 -13.719 -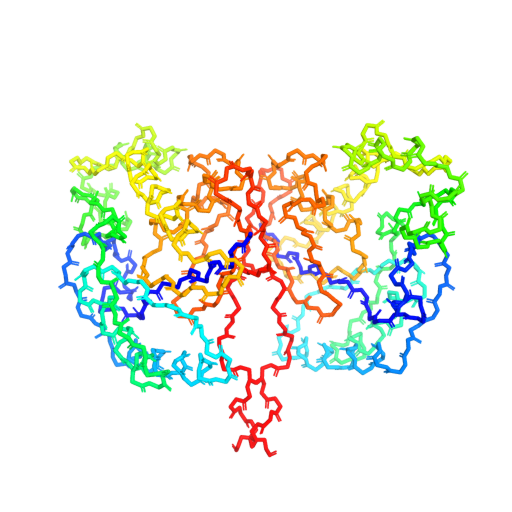14.844 1 98.56 128 ARG A O 1
ATOM 997 N N . MET A 1 129 ? -5.453 -12.766 -14.672 1 98.69 129 MET A N 1
ATOM 998 C CA . MET A 1 129 ? -5.648 -12.383 -13.273 1 98.69 129 MET A CA 1
ATOM 999 C C . MET A 1 129 ? -6.809 -11.406 -13.133 1 98.69 129 MET A C 1
ATOM 1001 O O . MET A 1 129 ? -7.633 -11.539 -12.227 1 98.69 129 MET A O 1
ATOM 1005 N N . ALA A 1 130 ? -6.84 -10.414 -13.992 1 98.56 130 ALA A N 1
ATOM 1006 C CA . ALA A 1 130 ? -7.891 -9.398 -13.953 1 98.56 130 ALA A CA 1
ATOM 1007 C C . ALA A 1 130 ? -9.258 -10.008 -14.258 1 98.56 130 ALA A C 1
ATOM 1009 O O . ALA A 1 130 ? -10.266 -9.617 -13.664 1 98.56 130 ALA A O 1
ATOM 1010 N N . ALA A 1 131 ? -9.273 -10.938 -15.203 1 98.69 131 ALA A N 1
ATOM 1011 C CA . ALA A 1 131 ? -10.523 -11.633 -15.516 1 98.69 131 ALA A CA 1
ATOM 1012 C C . ALA A 1 131 ? -11.031 -12.414 -14.305 1 98.69 131 ALA A C 1
ATOM 1014 O O . ALA A 1 131 ? -12.227 -12.414 -14.016 1 98.69 131 ALA A O 1
ATOM 1015 N N . CYS A 1 132 ? -10.125 -13.062 -13.641 1 98.81 132 CYS A N 1
ATOM 1016 C CA . CYS A 1 132 ? -10.484 -13.773 -12.422 1 98.81 132 CYS A CA 1
ATOM 1017 C C . CYS A 1 132 ? -11.031 -12.805 -11.375 1 98.81 132 CYS A C 1
ATOM 1019 O O . CYS A 1 132 ? -12.078 -13.055 -10.781 1 98.81 132 CYS A O 1
ATOM 1021 N N . ALA A 1 133 ? -10.359 -11.703 -11.156 1 98.81 133 ALA A N 1
ATOM 1022 C CA . ALA A 1 133 ? -10.789 -10.695 -10.188 1 98.81 133 ALA A CA 1
ATOM 1023 C C . ALA A 1 133 ? -12.172 -10.164 -10.531 1 98.81 133 ALA A C 1
ATOM 1025 O O . ALA A 1 133 ? -13 -9.953 -9.648 1 98.81 133 ALA A O 1
ATOM 1026 N N . ALA A 1 134 ? -12.414 -9.945 -11.797 1 98.62 134 ALA A N 1
ATOM 1027 C CA . ALA A 1 134 ? -13.711 -9.453 -12.242 1 98.62 134 ALA A CA 1
ATOM 1028 C C . ALA A 1 134 ? -14.82 -10.445 -11.914 1 98.62 134 ALA A C 1
ATOM 1030 O O . ALA A 1 134 ? -15.906 -10.055 -11.477 1 98.62 134 ALA A O 1
ATOM 1031 N N . ASP A 1 135 ? -14.523 -11.688 -12.125 1 98.75 135 ASP A N 1
ATOM 1032 C CA . ASP A 1 135 ? -15.492 -12.727 -11.773 1 98.75 135 ASP A CA 1
ATOM 1033 C C . ASP A 1 135 ? -15.75 -12.75 -10.273 1 98.75 135 ASP A C 1
ATOM 1035 O O . ASP A 1 135 ? -16.891 -12.914 -9.836 1 98.75 135 ASP A O 1
ATOM 1039 N N . ILE A 1 136 ? -14.703 -12.617 -9.5 1 98.81 136 ILE A N 1
ATOM 1040 C CA . ILE A 1 136 ? -14.844 -12.594 -8.047 1 98.81 136 ILE A CA 1
ATOM 1041 C C . ILE A 1 136 ? -15.758 -11.445 -7.637 1 98.81 136 ILE A C 1
ATOM 1043 O O . ILE A 1 136 ? -16.688 -11.641 -6.848 1 98.81 136 ILE A O 1
ATOM 1047 N N . VAL A 1 137 ? -15.531 -10.289 -8.164 1 98.69 137 VAL A N 1
ATOM 1048 C CA . VAL A 1 137 ? -16.312 -9.109 -7.809 1 98.69 137 VAL A CA 1
ATOM 1049 C C . VAL A 1 137 ? -17.766 -9.312 -8.219 1 98.69 137 VAL A C 1
ATOM 1051 O O . VAL A 1 137 ? -18.688 -8.922 -7.484 1 98.69 137 VAL A O 1
ATOM 1054 N N . ARG A 1 138 ? -17.984 -9.898 -9.359 1 98.25 138 ARG A N 1
ATOM 1055 C CA . ARG A 1 138 ? -19.328 -10.164 -9.836 1 98.25 138 ARG A CA 1
ATOM 1056 C C . ARG A 1 138 ? -20.062 -11.148 -8.922 1 98.25 138 ARG A C 1
ATOM 1058 O O . ARG A 1 138 ? -21.234 -10.961 -8.617 1 98.25 138 ARG A O 1
ATOM 1065 N N . GLU A 1 139 ? -19.359 -12.125 -8.508 1 98.38 139 GLU A N 1
ATOM 1066 C CA . GLU A 1 139 ? -19.969 -13.203 -7.719 1 98.38 139 GLU A CA 1
ATOM 1067 C C . GLU A 1 139 ? -20.094 -12.797 -6.254 1 98.38 139 GLU A C 1
ATOM 1069 O O . GLU A 1 139 ? -20.938 -13.336 -5.531 1 98.38 139 GLU A O 1
ATOM 1074 N N . HIS A 1 140 ? -19.281 -11.875 -5.809 1 98.5 140 HIS A N 1
ATOM 1075 C CA . HIS A 1 140 ? -19.234 -11.516 -4.398 1 98.5 140 HIS A CA 1
ATOM 1076 C C . HIS A 1 140 ? -19.344 -10.008 -4.207 1 98.5 140 HIS A C 1
ATOM 1078 O O . HIS A 1 140 ? -18.469 -9.391 -3.592 1 98.5 140 HIS A O 1
ATOM 1084 N N . PRO A 1 141 ? -20.453 -9.383 -4.648 1 97.94 141 PRO A N 1
ATOM 1085 C CA . PRO A 1 141 ? -20.625 -7.941 -4.469 1 97.94 141 PRO A CA 1
ATOM 1086 C C . PRO A 1 141 ? -20.719 -7.539 -2.996 1 97.94 141 PRO A C 1
ATOM 1088 O O . PRO A 1 141 ? -21.438 -8.172 -2.225 1 97.94 141 PRO A O 1
ATOM 1091 N N . ASN A 1 142 ? -19.953 -6.531 -2.564 1 97.44 142 ASN A N 1
ATOM 1092 C CA . ASN A 1 142 ? -19.938 -5.953 -1.226 1 97.44 142 ASN A CA 1
ATOM 1093 C C . ASN A 1 142 ? -19.422 -6.941 -0.19 1 97.44 142 ASN A C 1
ATOM 1095 O O . ASN A 1 142 ? -19.797 -6.887 0.98 1 97.44 142 ASN A O 1
ATOM 1099 N N . GLU A 1 143 ? -18.578 -7.879 -0.593 1 98.44 143 GLU A N 1
ATOM 1100 C CA . GLU A 1 143 ? -18.016 -8.898 0.281 1 98.44 143 GLU A CA 1
ATOM 1101 C C . GLU A 1 143 ? -16.484 -8.805 0.332 1 98.44 143 GLU A C 1
ATOM 1103 O O . GLU A 1 143 ? -15.891 -8 -0.388 1 98.44 143 GLU A O 1
ATOM 1108 N N . THR A 1 144 ? -15.961 -9.477 1.268 1 98.62 144 THR A N 1
ATOM 1109 C CA . THR A 1 144 ? -14.516 -9.641 1.374 1 98.62 144 THR A CA 1
ATOM 1110 C C . THR A 1 144 ? -14.094 -11.031 0.901 1 98.62 144 THR A C 1
ATOM 1112 O O . THR A 1 144 ? -14.633 -12.039 1.363 1 98.62 144 THR A O 1
ATOM 1115 N N . VAL A 1 145 ? -13.188 -11.055 -0.032 1 98.88 145 VAL A N 1
ATOM 1116 C CA . VAL A 1 145 ? -12.758 -12.32 -0.615 1 98.88 145 VAL A CA 1
ATOM 1117 C C . VAL A 1 145 ? -11.242 -12.461 -0.474 1 98.88 145 VAL A C 1
ATOM 1119 O O . VAL A 1 145 ? -10.492 -11.531 -0.773 1 98.88 145 VAL A O 1
ATOM 1122 N N . LEU A 1 146 ? -10.812 -13.594 0.054 1 98.81 146 LEU A N 1
ATOM 1123 C CA . LEU A 1 146 ? -9.391 -13.914 0.113 1 98.81 146 LEU A CA 1
ATOM 1124 C C . LEU A 1 146 ? -8.93 -14.57 -1.182 1 98.81 146 LEU A C 1
ATOM 1126 O O . LEU A 1 146 ? -9.555 -15.516 -1.663 1 98.81 146 LEU A O 1
ATOM 1130 N N . VAL A 1 147 ? -7.848 -14.039 -1.743 1 98.94 147 VAL A N 1
ATOM 1131 C CA . VAL A 1 147 ? -7.273 -14.555 -2.98 1 98.94 147 VAL A CA 1
ATOM 1132 C C . VAL A 1 147 ? -5.828 -14.984 -2.742 1 98.94 147 VAL A C 1
ATOM 1134 O O . VAL A 1 147 ? -4.918 -14.156 -2.752 1 98.94 147 VAL A O 1
ATOM 1137 N N . VAL A 1 148 ? -5.594 -16.281 -2.562 1 98.94 148 VAL A N 1
ATOM 1138 C CA . VAL A 1 148 ? -4.27 -16.812 -2.264 1 98.94 148 VAL A CA 1
ATOM 1139 C C . VAL A 1 148 ? -3.537 -17.141 -3.562 1 98.94 148 VAL A C 1
ATOM 1141 O O . VAL A 1 148 ? -4.004 -17.953 -4.355 1 98.94 148 VAL A O 1
ATOM 1144 N N . GLY A 1 149 ? -2.484 -16.484 -3.781 1 98.88 149 GLY A N 1
ATOM 1145 C CA . GLY A 1 149 ? -1.713 -16.656 -5 1 98.88 149 GLY A CA 1
ATOM 1146 C C . GLY A 1 149 ? -0.229 -16.391 -4.812 1 98.88 149 GLY A C 1
ATOM 1147 O O . GLY A 1 149 ? 0.387 -16.938 -3.893 1 98.88 149 GLY A O 1
ATOM 1148 N N . HIS A 1 150 ? 0.273 -15.609 -5.73 1 98.81 150 HIS A N 1
ATOM 1149 C CA . HIS A 1 150 ? 1.727 -15.547 -5.844 1 98.81 150 HIS A CA 1
ATOM 1150 C C . HIS A 1 150 ? 2.199 -14.109 -6.023 1 98.81 150 HIS A C 1
ATOM 1152 O O . HIS A 1 150 ? 1.385 -13.195 -6.184 1 98.81 150 HIS A O 1
ATOM 1158 N N . SER A 1 151 ? 3.525 -13.961 -5.93 1 98.12 151 SER A N 1
ATOM 1159 C CA . SER A 1 151 ? 4.125 -12.633 -5.875 1 98.12 151 SER A CA 1
ATOM 1160 C C . SER A 1 151 ? 3.951 -11.891 -7.195 1 98.12 151 SER A C 1
ATOM 1162 O O . SER A 1 151 ? 3.178 -10.93 -7.277 1 98.12 151 SER A O 1
ATOM 1164 N N . THR A 1 152 ? 4.566 -12.383 -8.289 1 98.44 152 THR A N 1
ATOM 1165 C CA . THR A 1 152 ? 4.574 -11.648 -9.547 1 98.44 152 THR A CA 1
ATOM 1166 C C . THR A 1 152 ? 3.154 -11.492 -10.086 1 98.44 152 THR A C 1
ATOM 1168 O O . THR A 1 152 ? 2.77 -10.406 -10.523 1 98.44 152 THR A O 1
ATOM 1171 N N . ALA A 1 153 ? 2.342 -12.523 -10.047 1 98.81 153 ALA A N 1
ATOM 1172 C CA . ALA A 1 153 ? 0.964 -12.477 -10.531 1 98.81 153 ALA A CA 1
ATOM 1173 C C . ALA A 1 153 ? 0.166 -11.398 -9.812 1 98.81 153 ALA A C 1
ATOM 1175 O O . ALA A 1 153 ? -0.524 -10.594 -10.445 1 98.81 153 ALA A O 1
ATOM 1176 N N . HIS A 1 154 ? 0.258 -11.32 -8.477 1 98.88 154 HIS A N 1
ATOM 1177 C CA . HIS A 1 154 ? -0.482 -10.328 -7.703 1 98.88 154 HIS A CA 1
ATOM 1178 C C . HIS A 1 154 ? 0.032 -8.922 -7.973 1 98.88 154 HIS A C 1
ATOM 1180 O O . HIS A 1 154 ? -0.749 -7.965 -8.016 1 98.88 154 HIS A O 1
ATOM 1186 N N . ARG A 1 155 ? 1.368 -8.781 -8.117 1 98.88 155 ARG A N 1
ATOM 1187 C CA . ARG A 1 155 ? 1.936 -7.461 -8.383 1 98.88 155 ARG A CA 1
ATOM 1188 C C . ARG A 1 155 ? 1.467 -6.926 -9.734 1 98.88 155 ARG A C 1
ATOM 1190 O O . ARG A 1 155 ? 1.173 -5.738 -9.867 1 98.88 155 ARG A O 1
ATOM 1197 N N . LEU A 1 156 ? 1.382 -7.797 -10.734 1 98.88 156 LEU A N 1
ATOM 1198 C CA . LEU A 1 156 ? 0.857 -7.402 -12.039 1 98.88 156 LEU A CA 1
ATOM 1199 C C . LEU A 1 156 ? -0.615 -7.016 -11.938 1 98.88 156 LEU A C 1
ATOM 1201 O O . LEU A 1 156 ? -1.044 -6.023 -12.531 1 98.88 156 LEU A O 1
ATOM 1205 N N . LEU A 1 157 ? -1.339 -7.797 -11.195 1 98.88 157 LEU A N 1
ATOM 1206 C CA . LEU A 1 157 ? -2.748 -7.48 -10.992 1 98.88 157 LEU A CA 1
ATOM 1207 C C . LEU A 1 157 ? -2.906 -6.117 -10.328 1 98.88 157 LEU A C 1
ATOM 1209 O O . LEU A 1 157 ? -3.746 -5.312 -10.742 1 98.88 157 LEU A O 1
ATOM 1213 N N . LEU A 1 158 ? -2.102 -5.844 -9.297 1 98.75 158 LEU A N 1
ATOM 1214 C CA . LEU A 1 158 ? -2.145 -4.555 -8.609 1 98.75 158 LEU A CA 1
ATOM 1215 C C . LEU A 1 158 ? -1.906 -3.41 -9.586 1 98.75 158 LEU A C 1
ATOM 1217 O O . LEU A 1 158 ? -2.648 -2.426 -9.594 1 98.75 158 LEU A O 1
ATOM 1221 N N . CYS A 1 159 ? -0.875 -3.549 -10.414 1 98.5 159 CYS A N 1
ATOM 1222 C CA . CYS A 1 159 ? -0.601 -2.508 -11.398 1 98.5 159 CYS A CA 1
ATOM 1223 C C . CYS A 1 159 ? -1.804 -2.285 -12.305 1 98.5 159 CYS A C 1
ATOM 1225 O O . CYS A 1 159 ? -2.211 -1.145 -12.531 1 98.5 159 CYS A O 1
ATOM 1227 N N . ARG A 1 160 ? -2.379 -3.369 -12.766 1 98.25 160 ARG A N 1
ATOM 1228 C CA . ARG A 1 160 ? -3.525 -3.283 -13.656 1 98.25 160 ARG A CA 1
ATOM 1229 C C . ARG A 1 160 ? -4.703 -2.588 -12.984 1 98.25 160 ARG A C 1
ATOM 1231 O O . ARG A 1 160 ? -5.32 -1.691 -13.562 1 98.25 160 ARG A O 1
ATOM 1238 N N . LEU A 1 161 ? -4.973 -2.977 -11.805 1 98.19 161 LEU A N 1
ATOM 1239 C CA . LEU A 1 161 ? -6.16 -2.49 -11.109 1 98.19 161 LEU A CA 1
ATOM 1240 C C . LEU A 1 161 ? -5.984 -1.037 -10.68 1 98.19 161 LEU A C 1
ATOM 1242 O O . LEU A 1 161 ? -6.957 -0.281 -10.617 1 98.19 161 LEU A O 1
ATOM 1246 N N . LEU A 1 162 ? -4.758 -0.624 -10.398 1 97.62 162 LEU A N 1
ATOM 1247 C CA . LEU A 1 162 ? -4.508 0.717 -9.883 1 97.62 162 LEU A CA 1
ATOM 1248 C C . LEU A 1 162 ? -4.199 1.689 -11.016 1 97.62 162 LEU A C 1
ATOM 1250 O O . LEU A 1 162 ? -4.082 2.895 -10.789 1 97.62 162 LEU A O 1
ATOM 1254 N N . GLY A 1 163 ? -4.012 1.19 -12.227 1 95.62 163 GLY A N 1
ATOM 1255 C CA . GLY A 1 163 ? -3.74 2.029 -13.383 1 95.62 163 GLY A CA 1
ATOM 1256 C C . GLY A 1 163 ? -2.271 2.369 -13.547 1 95.62 163 GLY A C 1
ATOM 1257 O O . GLY A 1 163 ? -1.927 3.428 -14.07 1 95.62 163 GLY A O 1
ATOM 1258 N N . LEU A 1 164 ? -1.427 1.584 -13.023 1 97.25 164 LEU A N 1
ATOM 1259 C CA . LEU A 1 164 ? 0.014 1.73 -13.195 1 97.25 164 LEU A CA 1
ATOM 1260 C C . LEU A 1 164 ? 0.5 0.948 -14.406 1 97.25 164 LEU A C 1
ATOM 1262 O O . LEU A 1 164 ? -0.102 -0.059 -14.789 1 97.25 164 LEU A O 1
ATOM 1266 N N . PRO A 1 165 ? 1.614 1.406 -15.062 1 97.38 165 PRO A N 1
ATOM 1267 C CA . PRO A 1 165 ? 2.191 0.572 -16.109 1 97.38 165 PRO A CA 1
ATOM 1268 C C . PRO A 1 165 ? 2.594 -0.815 -15.625 1 97.38 165 PRO A C 1
ATOM 1270 O O . PRO A 1 165 ? 3.217 -0.94 -14.562 1 97.38 165 PRO A O 1
ATOM 1273 N N . LEU A 1 166 ? 2.277 -1.828 -16.375 1 98.5 166 LEU A N 1
ATOM 1274 C CA . LEU A 1 166 ? 2.631 -3.188 -15.984 1 98.5 166 LEU A CA 1
ATOM 1275 C C . LEU A 1 166 ? 4.141 -3.326 -15.812 1 98.5 166 LEU A C 1
ATOM 1277 O O . LEU A 1 166 ? 4.602 -4.039 -14.914 1 98.5 166 LEU A O 1
ATOM 1281 N N . SER A 1 167 ? 4.855 -2.656 -16.625 1 98.19 167 SER A N 1
ATOM 1282 C CA . SER A 1 167 ? 6.309 -2.781 -16.641 1 98.19 167 SER A CA 1
ATOM 1283 C C . SER A 1 167 ? 6.91 -2.264 -15.336 1 98.19 167 SER A C 1
ATOM 1285 O O . SER A 1 167 ? 8.086 -2.506 -15.047 1 98.19 167 SER A O 1
ATOM 1287 N N . SER A 1 168 ? 6.133 -1.571 -14.5 1 97.62 168 SER A N 1
ATOM 1288 C CA . SER A 1 168 ? 6.664 -0.965 -13.281 1 97.62 168 SER A CA 1
ATOM 1289 C C . SER A 1 168 ? 6.465 -1.876 -12.078 1 97.62 168 SER A C 1
ATOM 1291 O O . SER A 1 168 ? 6.855 -1.532 -10.961 1 97.62 168 SER A O 1
ATOM 1293 N N . TYR A 1 169 ? 5.945 -3.109 -12.234 1 98.5 169 TYR A N 1
ATOM 1294 C CA . TYR A 1 169 ? 5.469 -3.896 -11.102 1 98.5 169 TYR A CA 1
ATOM 1295 C C . TYR A 1 169 ? 6.617 -4.23 -10.148 1 98.5 169 TYR A C 1
ATOM 1297 O O . TYR A 1 169 ? 6.43 -4.266 -8.93 1 98.5 169 TYR A O 1
ATOM 1305 N N . ARG A 1 170 ? 7.812 -4.445 -10.719 1 97.62 170 ARG A N 1
ATOM 1306 C CA . ARG A 1 170 ? 8.953 -4.781 -9.867 1 97.62 170 ARG A CA 1
ATOM 1307 C C . ARG A 1 170 ? 9.469 -3.545 -9.141 1 97.62 170 ARG A C 1
ATOM 1309 O O . ARG A 1 170 ? 9.945 -3.639 -8.008 1 97.62 170 ARG A O 1
ATOM 1316 N N . ARG A 1 171 ? 9.391 -2.432 -9.773 1 96.69 171 ARG A N 1
ATOM 1317 C CA . ARG A 1 171 ? 9.906 -1.196 -9.203 1 96.69 171 ARG A CA 1
ATOM 1318 C C . ARG A 1 171 ? 8.961 -0.636 -8.156 1 96.69 171 ARG A C 1
ATOM 1320 O O . ARG A 1 171 ? 9.383 -0.245 -7.066 1 96.69 171 ARG A O 1
ATOM 1327 N N . VAL A 1 172 ? 7.668 -0.565 -8.422 1 98 172 VAL A N 1
ATOM 1328 C CA . VAL A 1 172 ? 6.676 0.052 -7.555 1 98 172 VAL A CA 1
ATOM 1329 C C . VAL A 1 172 ? 6.387 -0.864 -6.367 1 98 172 VAL A C 1
ATOM 1331 O O . VAL A 1 172 ? 6.199 -0.394 -5.242 1 98 172 VAL A O 1
ATOM 1334 N N . PHE A 1 173 ? 6.328 -2.121 -6.676 1 98.5 173 PHE A N 1
ATOM 1335 C CA . PHE A 1 173 ? 6.062 -3.119 -5.648 1 98.5 173 PHE A CA 1
ATOM 1336 C C . PHE A 1 173 ? 7.219 -4.105 -5.539 1 98.5 173 PHE A C 1
ATOM 1338 O O . PHE A 1 173 ? 7.051 -5.297 -5.805 1 98.5 173 PHE A O 1
ATOM 1345 N N . PRO A 1 174 ? 8.336 -3.697 -5.012 1 97.75 174 PRO A N 1
ATOM 1346 C CA . PRO A 1 174 ? 9.508 -4.57 -4.984 1 97.75 174 PRO A CA 1
ATOM 1347 C C . PRO A 1 174 ? 9.383 -5.699 -3.965 1 97.75 174 PRO A C 1
ATOM 1349 O O . PRO A 1 174 ? 10.148 -6.668 -4.012 1 97.75 174 PRO A O 1
ATOM 1352 N N . VAL A 1 175 ? 8.414 -5.5 -3.055 1 96.75 175 VAL A N 1
ATOM 1353 C CA . VAL A 1 175 ? 8.203 -6.5 -2.014 1 96.75 175 VAL A CA 1
ATOM 1354 C C . VAL A 1 175 ? 6.719 -6.863 -1.937 1 96.75 175 VAL A C 1
ATOM 1356 O O . VAL A 1 175 ? 5.863 -5.98 -1.849 1 96.75 175 VAL A O 1
ATOM 1359 N N . PHE A 1 176 ? 6.441 -8.047 -2.07 1 98 176 PHE A N 1
ATOM 1360 C CA . PHE A 1 176 ? 5.133 -8.633 -1.793 1 98 176 PHE A CA 1
ATOM 1361 C C . PHE A 1 176 ? 5.258 -9.781 -0.802 1 98 176 PHE A C 1
ATOM 1363 O O . PHE A 1 176 ? 5.648 -10.891 -1.176 1 98 176 PHE A O 1
ATOM 1370 N N . ARG A 1 177 ? 4.977 -9.523 0.427 1 97.62 177 ARG A N 1
ATOM 1371 C CA . ARG A 1 177 ? 5.383 -10.383 1.535 1 97.62 177 ARG A CA 1
ATOM 1372 C C . ARG A 1 177 ? 4.547 -11.656 1.579 1 97.62 177 ARG A C 1
ATOM 1374 O O . ARG A 1 177 ? 3.354 -11.633 1.267 1 97.62 177 ARG A O 1
ATOM 1381 N N . ASN A 1 178 ? 5.215 -12.75 1.969 1 97.81 178 ASN A N 1
ATOM 1382 C CA . ASN A 1 178 ? 4.496 -14 2.188 1 97.81 178 ASN A CA 1
ATOM 1383 C C . ASN A 1 178 ? 3.492 -13.875 3.328 1 97.81 178 ASN A C 1
ATOM 1385 O O . ASN A 1 178 ? 3.816 -13.344 4.395 1 97.81 178 ASN A O 1
ATOM 1389 N N . CYS A 1 179 ? 2.322 -14.273 3.051 1 98.12 179 CYS A N 1
ATOM 1390 C CA . CYS A 1 179 ? 1.263 -14.367 4.051 1 98.12 179 CYS A CA 1
ATOM 1391 C C . CYS A 1 179 ? 1.047 -13.023 4.742 1 98.12 179 CYS A C 1
ATOM 1393 O O . CYS A 1 179 ? 0.969 -12.969 5.973 1 98.12 179 CYS A O 1
ATOM 1395 N N . ALA A 1 180 ? 1.025 -11.969 4.062 1 97.62 180 ALA A N 1
ATOM 1396 C CA . ALA A 1 180 ? 0.65 -10.641 4.531 1 97.62 180 ALA A CA 1
ATOM 1397 C C . ALA A 1 180 ? -0.653 -10.18 3.883 1 97.62 180 ALA A C 1
ATOM 1399 O O . ALA A 1 180 ? -1.075 -10.727 2.863 1 97.62 180 ALA A O 1
ATOM 1400 N N . VAL A 1 181 ? -1.234 -9.234 4.465 1 97.44 181 VAL A N 1
ATOM 1401 C CA . VAL A 1 181 ? -2.541 -8.75 4.031 1 97.44 181 VAL A CA 1
ATOM 1402 C C . VAL A 1 181 ? -2.367 -7.57 3.082 1 97.44 181 VAL A C 1
ATOM 1404 O O . VAL A 1 181 ? -1.787 -6.547 3.451 1 97.44 181 VAL A O 1
ATOM 1407 N N . THR A 1 182 ? -2.709 -7.691 1.874 1 98.62 182 THR A N 1
ATOM 1408 C CA . THR A 1 182 ? -2.869 -6.637 0.881 1 98.62 182 THR A CA 1
ATOM 1409 C C . THR A 1 182 ? -4.312 -6.574 0.383 1 98.62 182 THR A C 1
ATOM 1411 O O . THR A 1 182 ? -4.816 -7.543 -0.191 1 98.62 182 THR A O 1
ATOM 1414 N N . THR A 1 183 ? -4.98 -5.457 0.628 1 98.62 183 THR A N 1
ATOM 1415 C CA . THR A 1 183 ? -6.398 -5.336 0.309 1 98.62 183 THR A CA 1
ATOM 1416 C C . THR A 1 183 ? -6.621 -4.281 -0.771 1 98.62 183 THR A C 1
ATOM 1418 O O . THR A 1 183 ? -6.172 -3.141 -0.635 1 98.62 183 THR A O 1
ATOM 1421 N N . VAL A 1 184 ? -7.266 -4.676 -1.794 1 98.62 184 VAL A N 1
ATOM 1422 C CA . VAL A 1 184 ? -7.711 -3.777 -2.854 1 98.62 184 VAL A CA 1
ATOM 1423 C C . VAL A 1 184 ? -9.234 -3.787 -2.934 1 98.62 184 VAL A C 1
ATOM 1425 O O . VAL A 1 184 ? -9.859 -4.852 -2.883 1 98.62 184 VAL A O 1
ATOM 1428 N N . ARG A 1 185 ? -9.836 -2.652 -2.936 1 98.75 185 ARG A N 1
ATOM 1429 C CA . ARG A 1 185 ? -11.281 -2.496 -3.117 1 98.75 185 ARG A CA 1
ATOM 1430 C C . ARG A 1 185 ? -11.617 -2.152 -4.562 1 98.75 185 ARG A C 1
ATOM 1432 O O . ARG A 1 185 ? -11.086 -1.188 -5.117 1 98.75 185 ARG A O 1
ATOM 1439 N N . TRP A 1 186 ? -12.5 -2.924 -5.164 1 98.62 186 TRP A N 1
ATOM 1440 C CA . TRP A 1 186 ? -12.719 -2.787 -6.602 1 98.62 186 TRP A CA 1
ATOM 1441 C C . TRP A 1 186 ? -14.18 -3.055 -6.957 1 98.62 186 TRP A C 1
ATOM 1443 O O . TRP A 1 186 ? -14.828 -3.896 -6.336 1 98.62 186 TRP A O 1
ATOM 1453 N N . ASN A 1 187 ? -14.695 -2.348 -7.867 1 97.06 187 ASN A N 1
ATOM 1454 C CA . ASN A 1 187 ? -16.078 -2.529 -8.281 1 97.06 187 ASN A CA 1
ATOM 1455 C C . ASN A 1 187 ? -16.188 -3.334 -9.57 1 97.06 187 ASN A C 1
ATOM 1457 O O . ASN A 1 187 ? -17.281 -3.549 -10.094 1 97.06 187 ASN A O 1
ATOM 1461 N N . GLY A 1 188 ? -15.039 -3.695 -10.172 1 96.06 188 GLY A N 1
ATOM 1462 C CA . GLY A 1 188 ? -15.047 -4.551 -11.344 1 96.06 188 GLY A CA 1
ATOM 1463 C C . GLY A 1 188 ? -14.789 -3.793 -12.633 1 96.06 188 GLY A C 1
ATOM 1464 O O . GLY A 1 188 ? -14.508 -4.398 -13.672 1 96.06 188 GLY A O 1
ATOM 1465 N N . THR A 1 189 ? -14.805 -2.465 -12.648 1 91.75 189 THR A N 1
ATOM 1466 C CA . THR A 1 189 ? -14.68 -1.701 -13.891 1 91.75 189 THR A CA 1
ATOM 1467 C C . THR A 1 189 ? -13.695 -0.55 -13.711 1 91.75 189 THR A C 1
ATOM 1469 O O . THR A 1 189 ? -12.688 -0.471 -14.43 1 91.75 189 THR A O 1
ATOM 1472 N N . ASP A 1 190 ? -13.852 0.365 -12.734 1 90.62 190 ASP A N 1
ATOM 1473 C CA . ASP A 1 190 ? -13.008 1.53 -12.484 1 90.62 190 ASP A CA 1
ATOM 1474 C C . ASP A 1 190 ? -11.688 1.126 -11.836 1 90.62 190 ASP A C 1
ATOM 1476 O O . ASP A 1 190 ? -11.539 -0.008 -11.375 1 90.62 190 ASP A O 1
ATOM 1480 N N . PRO A 1 191 ? -10.742 2.053 -11.922 1 94.81 191 PRO A N 1
ATOM 1481 C CA . PRO A 1 191 ? -9.539 1.761 -11.141 1 94.81 191 PRO A CA 1
ATOM 1482 C C . PRO A 1 191 ? -9.852 1.466 -9.672 1 94.81 191 PRO A C 1
ATOM 1484 O O . PRO A 1 191 ? -10.75 2.08 -9.094 1 94.81 191 PRO A O 1
ATOM 1487 N N . ALA A 1 192 ? -9.102 0.593 -9.156 1 98.25 192 ALA A N 1
ATOM 1488 C CA . ALA A 1 192 ? -9.344 0.106 -7.797 1 98.25 192 ALA A CA 1
ATOM 1489 C C . ALA A 1 192 ? -8.727 1.044 -6.762 1 98.25 192 ALA A C 1
ATOM 1491 O O . ALA A 1 192 ? -8.086 2.037 -7.117 1 98.25 192 ALA A O 1
ATOM 1492 N N . ALA A 1 193 ? -9.047 0.795 -5.52 1 98.56 193 ALA A N 1
ATOM 1493 C CA . ALA A 1 193 ? -8.477 1.496 -4.371 1 98.56 193 ALA A CA 1
ATOM 1494 C C . ALA A 1 193 ? -7.57 0.578 -3.562 1 98.56 193 ALA A C 1
ATOM 1496 O O . ALA A 1 193 ? -7.887 -0.596 -3.355 1 98.56 193 ALA A O 1
ATOM 1497 N N . LEU A 1 194 ? -6.422 1.067 -3.211 1 98.81 194 LEU A N 1
ATOM 1498 C CA . LEU A 1 194 ? -5.547 0.346 -2.291 1 98.81 194 LEU A CA 1
ATOM 1499 C C . LEU A 1 194 ? -5.871 0.701 -0.844 1 98.81 194 LEU A C 1
ATOM 1501 O O . LEU A 1 194 ? -5.773 1.865 -0.449 1 98.81 194 LEU A O 1
ATOM 1505 N N . ILE A 1 195 ? -6.195 -0.276 0.001 1 98.5 195 ILE A N 1
ATOM 1506 C CA . ILE A 1 195 ? -6.621 -0.056 1.379 1 98.5 195 ILE A CA 1
ATOM 1507 C C . ILE A 1 195 ? -5.469 -0.364 2.33 1 98.5 195 ILE A C 1
ATOM 1509 O O . ILE A 1 195 ? -5.27 0.339 3.324 1 98.5 195 ILE A O 1
ATOM 1513 N N . GLU A 1 196 ? -4.742 -1.403 2.039 1 97.81 196 GLU A N 1
ATOM 1514 C CA . GLU A 1 196 ? -3.576 -1.86 2.791 1 97.81 196 GLU A CA 1
ATOM 1515 C C . GLU A 1 196 ? -2.611 -2.633 1.898 1 97.81 196 GLU A C 1
ATOM 1517 O O . GLU A 1 196 ? -3.025 -3.25 0.914 1 97.81 196 GLU A O 1
ATOM 1522 N N . TYR A 1 197 ? -1.375 -2.613 2.184 1 98.69 197 TYR A N 1
ATOM 1523 C CA . TYR A 1 197 ? -0.323 -3.299 1.44 1 98.69 197 TYR A CA 1
ATOM 1524 C C . TYR A 1 197 ? 0.745 -3.842 2.383 1 98.69 197 TYR A C 1
ATOM 1526 O O . TYR A 1 197 ? 1.396 -3.08 3.1 1 98.69 197 TYR A O 1
ATOM 1534 N N . ASN A 1 198 ? 0.913 -5.223 2.494 1 98.25 198 ASN A N 1
ATOM 1535 C CA . ASN A 1 198 ? 1.942 -5.914 3.264 1 98.25 198 ASN A CA 1
ATOM 1536 C C . ASN A 1 198 ? 1.729 -5.746 4.766 1 98.25 198 ASN A C 1
ATOM 1538 O O . ASN A 1 198 ? 2.684 -5.52 5.512 1 98.25 198 ASN A O 1
ATOM 1542 N N . VAL A 1 199 ? 0.485 -5.836 5.176 1 96.94 199 VAL A N 1
ATOM 1543 C CA . VAL A 1 199 ? 0.169 -5.789 6.602 1 96.94 199 VAL A CA 1
ATOM 1544 C C . VAL A 1 199 ? 0.364 -7.172 7.219 1 96.94 199 VAL A C 1
ATOM 1546 O O . VAL A 1 199 ? -0.237 -8.148 6.773 1 96.94 199 VAL A O 1
ATOM 1549 N N . PRO A 1 200 ? 1.189 -7.32 8.18 1 94.56 200 PRO A N 1
ATOM 1550 C CA . PRO A 1 200 ? 1.354 -8.617 8.836 1 94.56 200 PRO A CA 1
ATOM 1551 C C . PRO A 1 200 ? 0.081 -9.094 9.539 1 94.56 200 PRO A C 1
ATOM 1553 O O . PRO A 1 200 ? -0.651 -8.281 10.109 1 94.56 200 PRO A O 1
ATOM 1556 N N . PRO A 1 201 ? -0.296 -10.367 9.398 1 89.38 201 PRO A N 1
ATOM 1557 C CA . PRO A 1 201 ? -1.499 -10.859 10.078 1 89.38 201 PRO A CA 1
ATOM 1558 C C . PRO A 1 201 ? -1.354 -10.875 11.594 1 89.38 201 PRO A C 1
ATOM 1560 O O . PRO A 1 201 ? -2.357 -10.859 12.32 1 89.38 201 PRO A O 1
ATOM 1563 N N . ASP A 1 202 ? -0.214 -11.32 12.469 1 70.25 202 ASP A N 1
ATOM 1564 C CA . ASP A 1 202 ? -0.064 -11.516 13.906 1 70.25 202 ASP A CA 1
ATOM 1565 C C . ASP A 1 202 ? 0.102 -10.18 14.625 1 70.25 202 ASP A C 1
ATOM 1567 O O . ASP A 1 202 ? 0.543 -10.141 15.781 1 70.25 202 ASP A O 1
ATOM 1571 N N . HIS A 1 203 ? -0.626 -9.219 14.609 1 51.03 203 HIS A N 1
ATOM 1572 C CA . HIS A 1 203 ? -0.394 -8.125 15.547 1 51.03 203 HIS A CA 1
ATOM 1573 C C . HIS A 1 203 ? -0.259 -8.648 16.969 1 51.03 203 HIS A C 1
ATOM 1575 O O . HIS A 1 203 ? 0.384 -8.016 17.812 1 51.03 203 HIS A O 1
ATOM 1581 N N . ARG A 1 204 ? -1.204 -9.508 17.641 1 38.12 204 ARG A N 1
ATOM 1582 C CA . ARG A 1 204 ? -1.363 -9.742 19.062 1 38.12 204 ARG A CA 1
ATOM 1583 C C . ARG A 1 204 ? -0.313 -10.719 19.594 1 38.12 204 ARG A C 1
ATOM 1585 O O . ARG A 1 204 ? -0.359 -11.133 20.75 1 38.12 204 ARG A O 1
ATOM 1592 N N . ALA A 1 205 ? 0.355 -11.539 18.922 1 35.16 205 ALA A N 1
ATOM 1593 C CA . ALA A 1 205 ? 0.801 -12.688 19.703 1 35.16 205 ALA A CA 1
ATOM 1594 C C . ALA A 1 205 ? 1.726 -12.258 20.828 1 35.16 205 ALA A C 1
ATOM 1596 O O . ALA A 1 205 ? 2.209 -13.094 21.594 1 35.16 205 ALA A O 1
ATOM 1597 N N . VAL A 1 206 ? 2.49 -11.305 20.797 1 26.77 206 VAL A N 1
ATOM 1598 C CA . VAL A 1 206 ? 3.502 -11.336 21.859 1 26.77 206 VAL A CA 1
ATOM 1599 C C . VAL A 1 206 ? 2.875 -10.945 23.188 1 26.77 206 VAL A C 1
ATOM 1601 O O . VAL A 1 206 ? 3.57 -10.859 24.203 1 26.77 206 VAL A O 1
ATOM 1604 N N . ALA A 1 207 ? 1.894 -10.297 23.297 1 26.41 207 ALA A N 1
ATOM 1605 C CA . ALA A 1 207 ? 1.658 -9.891 24.672 1 26.41 207 ALA A CA 1
ATOM 1606 C C . ALA A 1 207 ? 1.475 -11.109 25.578 1 26.41 207 ALA A C 1
ATOM 1608 O O . ALA A 1 207 ? 1.261 -10.961 26.781 1 26.41 207 ALA A O 1
ATOM 1609 N N . ALA A 1 208 ? 1.121 -12.367 25.172 1 21.3 208 ALA A N 1
ATOM 1610 C CA . ALA A 1 208 ? 0.974 -13.188 26.359 1 21.3 208 ALA A CA 1
ATOM 1611 C C . ALA A 1 208 ? 2.328 -13.703 26.844 1 21.3 208 ALA A C 1
ATOM 1613 O O . ALA A 1 208 ? 3.139 -14.18 26.047 1 21.3 208 ALA A O 1
ATOM 1614 N N . MET B 1 1 ? 19.062 5.43 -1.642 1 92.94 1 MET B N 1
ATOM 1615 C CA . MET B 1 1 ? 17.656 5.086 -1.382 1 92.94 1 MET B CA 1
ATOM 1616 C C . MET B 1 1 ? 17.297 5.34 0.077 1 92.94 1 MET B C 1
ATOM 1618 O O . MET B 1 1 ? 18.109 5.098 0.973 1 92.94 1 MET B O 1
ATOM 1622 N N . THR B 1 2 ? 16.359 6.07 0.335 1 98.31 2 THR B N 1
ATOM 1623 C CA . THR B 1 2 ? 15.852 6.391 1.667 1 98.31 2 THR B CA 1
ATOM 1624 C C . THR B 1 2 ? 14.445 5.828 1.861 1 98.31 2 THR B C 1
ATOM 1626 O O . THR B 1 2 ? 13.625 5.863 0.943 1 98.31 2 THR B O 1
ATOM 1629 N N . ASP B 1 3 ? 14.219 5.188 3.016 1 98.69 3 ASP B N 1
ATOM 1630 C CA . ASP B 1 3 ? 12.867 4.797 3.383 1 98.69 3 ASP B CA 1
ATOM 1631 C C . ASP B 1 3 ? 12.141 5.941 4.09 1 98.69 3 ASP B C 1
ATOM 1633 O O . ASP B 1 3 ? 12.555 6.379 5.164 1 98.69 3 ASP B O 1
ATOM 1637 N N . LEU B 1 4 ? 11.156 6.41 3.502 1 98.88 4 LEU B N 1
ATOM 1638 C CA . LEU B 1 4 ? 10.266 7.402 4.105 1 98.88 4 LEU B CA 1
ATOM 1639 C C . LEU B 1 4 ? 9.055 6.73 4.738 1 98.88 4 LEU B C 1
ATOM 1641 O O . LEU B 1 4 ? 8.242 6.117 4.035 1 98.88 4 LEU B O 1
ATOM 1645 N N . ILE B 1 5 ? 8.961 6.785 6.012 1 98.81 5 ILE B N 1
ATOM 1646 C CA . ILE B 1 5 ? 7.766 6.324 6.707 1 98.81 5 ILE B CA 1
ATOM 1647 C C . ILE B 1 5 ? 6.797 7.488 6.902 1 98.81 5 ILE B C 1
ATOM 1649 O O . ILE B 1 5 ? 7.039 8.367 7.73 1 98.81 5 ILE B O 1
ATOM 1653 N N . LEU B 1 6 ? 5.75 7.512 6.113 1 98.88 6 LEU B N 1
ATOM 1654 C CA . LEU B 1 6 ? 4.734 8.555 6.141 1 98.88 6 LEU B CA 1
ATOM 1655 C C . LEU B 1 6 ? 3.662 8.242 7.176 1 98.88 6 LEU B C 1
ATOM 1657 O O . LEU B 1 6 ? 3.01 7.203 7.105 1 98.88 6 LEU B O 1
ATOM 1661 N N . VAL B 1 7 ? 3.455 9.164 8.109 1 98.75 7 VAL B N 1
ATOM 1662 C CA . VAL B 1 7 ? 2.547 8.93 9.234 1 98.75 7 VAL B CA 1
ATOM 1663 C C . VAL B 1 7 ? 1.545 10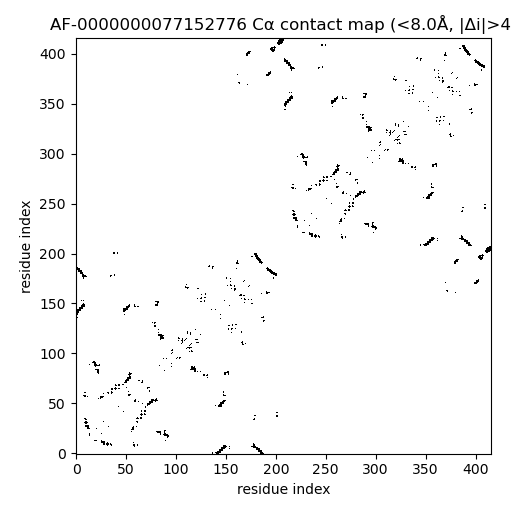.078 9.328 1 98.75 7 VAL B C 1
ATOM 1665 O O . VAL B 1 7 ? 1.937 11.25 9.398 1 98.75 7 VAL B O 1
ATOM 1668 N N . ARG B 1 8 ? 0.32 9.734 9.32 1 98.81 8 ARG B N 1
ATOM 1669 C CA . ARG B 1 8 ? -0.714 10.719 9.633 1 98.81 8 ARG B CA 1
ATOM 1670 C C . ARG B 1 8 ? -0.827 10.93 11.141 1 98.81 8 ARG B C 1
ATOM 1672 O O . ARG B 1 8 ? -0.721 9.977 11.914 1 98.81 8 ARG B O 1
ATOM 1679 N N . HIS B 1 9 ? -1.093 12.055 11.539 1 98.81 9 HIS B N 1
ATOM 1680 C CA . HIS B 1 9 ? -1.292 12.391 12.945 1 98.81 9 HIS B CA 1
ATOM 1681 C C . HIS B 1 9 ? -2.406 11.547 13.555 1 98.81 9 HIS B C 1
ATOM 1683 O O . HIS B 1 9 ? -3.15 10.875 12.836 1 98.81 9 HIS B O 1
ATOM 1689 N N . GLY B 1 10 ? -2.484 11.602 14.906 1 98.38 10 GLY B N 1
ATOM 1690 C CA . GLY B 1 10 ? -3.559 10.938 15.625 1 98.38 10 GLY B CA 1
ATOM 1691 C C . GLY B 1 10 ? -4.914 11.578 15.398 1 98.38 10 GLY B C 1
ATOM 1692 O O . GLY B 1 10 ? -5.004 12.664 14.828 1 98.38 10 GLY B O 1
ATOM 1693 N N . GLU B 1 11 ? -5.887 10.914 15.891 1 97.62 11 GLU B N 1
ATOM 1694 C CA . GLU B 1 11 ? -7.262 11.375 15.75 1 97.62 11 GLU B CA 1
ATOM 1695 C C . GLU B 1 11 ? -7.453 12.75 16.391 1 97.62 11 GLU B C 1
ATOM 1697 O O . GLU B 1 11 ? -6.949 13 17.484 1 97.62 11 GLU B O 1
ATOM 1702 N N . THR B 1 12 ? -8.188 13.594 15.695 1 97.38 12 THR B N 1
ATOM 1703 C CA . THR B 1 12 ? -8.484 14.922 16.234 1 97.38 12 THR B CA 1
ATOM 1704 C C . THR B 1 12 ? -9.953 15.023 16.625 1 97.38 12 THR B C 1
ATOM 1706 O O . THR B 1 12 ? -10.75 14.125 16.328 1 97.38 12 THR B O 1
ATOM 1709 N N . ILE B 1 13 ? -10.32 16.047 17.219 1 94 13 ILE B N 1
ATOM 1710 C CA . ILE B 1 13 ? -11.68 16.25 17.719 1 94 13 ILE B CA 1
ATOM 1711 C C . ILE B 1 13 ? -12.625 16.453 16.531 1 94 13 ILE B C 1
ATOM 1713 O O . ILE B 1 13 ? -13.852 16.359 16.688 1 94 13 ILE B O 1
ATOM 1717 N N . TRP B 1 14 ? -12.109 16.703 15.328 1 90.56 14 TRP B N 1
ATOM 1718 C CA . TRP B 1 14 ? -12.945 16.891 14.141 1 90.56 14 TRP B CA 1
ATOM 1719 C C . TRP B 1 14 ? -13.094 15.586 13.367 1 90.56 14 TRP B C 1
ATOM 1721 O O . TRP B 1 14 ? -13.773 15.539 12.336 1 90.56 14 TRP B O 1
ATOM 1731 N N . HIS B 1 15 ? -12.477 14.477 13.844 1 84 15 HIS B N 1
ATOM 1732 C CA . HIS B 1 15 ? -12.492 13.188 13.164 1 84 15 HIS B CA 1
ATOM 1733 C C . HIS B 1 15 ? -13.898 12.602 13.125 1 84 15 HIS B C 1
ATOM 1735 O O . HIS B 1 15 ? -14.305 12.023 12.117 1 84 15 HIS B O 1
ATOM 1741 N N . HIS B 1 16 ? -14.609 12.672 14.188 1 76.94 16 HIS B N 1
ATOM 1742 C CA . HIS B 1 16 ? -15.906 12.023 14.352 1 76.94 16 HIS B CA 1
ATOM 1743 C C . HIS B 1 16 ? -16.891 12.492 13.281 1 76.94 16 HIS B C 1
ATOM 1745 O O . HIS B 1 16 ? -17.672 11.695 12.766 1 76.94 16 HIS B O 1
ATOM 1751 N N . ASP B 1 17 ? -16.797 13.625 12.898 1 75.81 17 ASP B N 1
ATOM 1752 C CA . ASP B 1 17 ? -17.734 14.164 11.922 1 75.81 17 ASP B CA 1
ATOM 1753 C C . ASP B 1 17 ? -17.156 14.133 10.516 1 75.81 17 ASP B C 1
ATOM 1755 O O . ASP B 1 17 ? -17.812 14.508 9.547 1 75.81 17 ASP B O 1
ATOM 1759 N N . ASN B 1 18 ? -15.93 13.617 10.359 1 86.88 18 ASN B N 1
ATOM 1760 C CA . ASN B 1 18 ? -15.227 13.602 9.078 1 86.88 18 ASN B CA 1
ATOM 1761 C C . ASN B 1 18 ? -15.141 14.992 8.461 1 86.88 18 ASN B C 1
ATOM 1763 O O . ASN B 1 18 ? -15.484 15.188 7.293 1 86.88 18 ASN B O 1
ATOM 1767 N N . ARG B 1 19 ? -14.812 15.914 9.32 1 94.38 19 ARG B N 1
ATOM 1768 C CA . ARG B 1 19 ? -14.656 17.297 8.875 1 94.38 19 ARG B CA 1
ATOM 1769 C C . ARG B 1 19 ? -13.312 17.5 8.188 1 94.38 19 ARG B C 1
ATOM 1771 O O . ARG B 1 19 ? -12.297 16.938 8.617 1 94.38 19 ARG B O 1
ATOM 1778 N N . TYR B 1 20 ? -13.391 18.297 7.164 1 95.62 20 TYR B N 1
ATOM 1779 C CA . TYR B 1 20 ? -12.148 18.656 6.492 1 95.62 20 TYR B CA 1
ATOM 1780 C C . TYR B 1 20 ? -11.266 19.516 7.395 1 95.62 20 TYR B C 1
ATOM 1782 O O . TYR B 1 20 ? -11.672 20.594 7.82 1 95.62 20 TYR B O 1
ATOM 1790 N N . THR B 1 21 ? -10.133 18.969 7.727 1 95.44 21 THR B N 1
ATOM 1791 C CA . THR B 1 21 ? -9.188 19.594 8.641 1 95.44 21 THR B CA 1
ATOM 1792 C C . THR B 1 21 ? -7.871 19.906 7.93 1 95.44 21 THR B C 1
ATOM 1794 O O . THR B 1 21 ? -6.934 19.109 7.957 1 95.44 21 THR B O 1
ATOM 1797 N N . GLY B 1 22 ? -7.828 21.141 7.395 1 97 22 GLY B N 1
ATOM 1798 C CA . GLY B 1 22 ? -6.648 21.578 6.656 1 97 22 GLY B CA 1
ATOM 1799 C C . GLY B 1 22 ? -5.66 22.344 7.512 1 97 22 GLY B C 1
ATOM 1800 O O . GLY B 1 22 ? -4.949 21.75 8.328 1 97 22 GLY B O 1
ATOM 1801 N N . ARG B 1 23 ? -5.797 23.641 7.465 1 97.12 23 ARG B N 1
ATOM 1802 C CA . ARG B 1 23 ? -4.828 24.5 8.141 1 97.12 23 ARG B CA 1
ATOM 1803 C C . ARG B 1 23 ? -5.281 24.812 9.562 1 97.12 23 ARG B C 1
ATOM 1805 O O . ARG B 1 23 ? -4.488 25.281 10.383 1 97.12 23 ARG B O 1
ATOM 1812 N N . SER B 1 24 ? -6.527 24.531 9.859 1 96 24 SER B N 1
ATOM 1813 C CA . SER B 1 24 ? -7 24.75 11.219 1 96 24 SER B CA 1
ATOM 1814 C C . SER B 1 24 ? -6.207 23.906 12.227 1 96 24 SER B C 1
ATOM 1816 O O . SER B 1 24 ? -5.945 22.734 11.984 1 96 24 SER B O 1
ATOM 1818 N N . ASP B 1 25 ? -5.855 24.562 13.25 1 96.62 25 ASP B N 1
ATOM 1819 C CA . ASP B 1 25 ? -5.066 23.859 14.266 1 96.62 25 ASP B CA 1
ATOM 1820 C C . ASP B 1 25 ? -5.973 23.219 15.32 1 96.62 25 ASP B C 1
ATOM 1822 O O . ASP B 1 25 ? -6.277 23.859 16.328 1 96.62 25 ASP B O 1
ATOM 1826 N N . VAL B 1 26 ? -6.32 22.047 15.133 1 96.12 26 VAL B N 1
ATOM 1827 C CA . VAL B 1 26 ? -7.273 21.297 15.938 1 96.12 26 VAL B CA 1
ATOM 1828 C C . VAL B 1 26 ? -6.531 20.266 16.797 1 96.12 26 VAL B C 1
ATOM 1830 O O . VAL B 1 26 ? -5.609 19.609 16.312 1 96.12 26 VAL B O 1
ATOM 1833 N N . PRO B 1 27 ? -6.898 20.172 18.062 1 97.5 27 PRO B N 1
ATOM 1834 C CA . PRO B 1 27 ? -6.156 19.266 18.953 1 97.5 27 PRO B CA 1
ATOM 1835 C C . PRO B 1 27 ? -6.52 17.797 18.75 1 97.5 27 PRO B C 1
ATOM 1837 O O . PRO B 1 27 ? -7.582 17.484 18.203 1 97.5 27 PRO B O 1
ATOM 1840 N N . LEU B 1 28 ? -5.648 16.906 19.203 1 98.12 28 LEU B N 1
ATOM 1841 C CA . LEU B 1 28 ? -5.91 15.469 19.25 1 98.12 28 LEU B CA 1
ATOM 1842 C C . LEU B 1 28 ? -6.996 15.141 20.266 1 98.12 28 LEU B C 1
ATOM 1844 O O . LEU B 1 28 ? -7.164 15.859 21.25 1 98.12 28 LEU B O 1
ATOM 1848 N N . THR B 1 29 ? -7.703 14.109 20.031 1 97.69 29 THR B N 1
ATOM 1849 C CA . THR B 1 29 ? -8.531 13.5 21.062 1 97.69 29 THR B CA 1
ATOM 1850 C C . THR B 1 29 ? -7.684 12.641 22 1 97.69 29 THR B C 1
ATOM 1852 O O . THR B 1 29 ? -6.484 12.469 21.781 1 97.69 29 THR B O 1
ATOM 1855 N N . GLU B 1 30 ? -8.305 12.164 23.078 1 97.56 30 GLU B N 1
ATOM 1856 C CA . GLU B 1 30 ? -7.621 11.195 23.922 1 97.56 30 GLU B CA 1
ATOM 1857 C C . GLU B 1 30 ? -7.184 9.969 23.141 1 97.56 30 GLU B C 1
ATOM 1859 O O . GLU B 1 30 ? -6.074 9.461 23.328 1 97.56 30 GLU B O 1
ATOM 1864 N N . ARG B 1 31 ? -8.023 9.516 22.297 1 96.94 31 ARG B N 1
ATOM 1865 C CA . ARG B 1 31 ? -7.691 8.391 21.438 1 96.94 31 ARG B CA 1
ATOM 1866 C C . ARG B 1 31 ? -6.5 8.719 20.547 1 96.94 31 ARG B C 1
ATOM 1868 O O . ARG B 1 31 ? -5.625 7.875 20.328 1 96.94 31 ARG B O 1
ATOM 1875 N N . GLY B 1 32 ? -6.504 9.906 20.016 1 98 32 GLY B N 1
ATOM 1876 C CA . GLY B 1 32 ? -5.383 10.352 19.203 1 98 32 GLY B CA 1
ATOM 1877 C C . GLY B 1 32 ? -4.059 10.297 19.938 1 98 32 GLY B C 1
ATOM 1878 O O . GLY B 1 32 ? -3.039 9.898 19.375 1 98 32 GLY B O 1
ATOM 1879 N N . HIS B 1 33 ? -4.113 10.688 21.172 1 98.38 33 HIS B N 1
ATOM 1880 C CA . HIS B 1 33 ? -2.902 10.633 21.984 1 98.38 33 HIS B CA 1
ATOM 1881 C C . HIS B 1 33 ? -2.48 9.188 22.234 1 98.38 33 HIS B C 1
ATOM 1883 O O . HIS B 1 33 ? -1.289 8.875 22.234 1 98.38 33 HIS B O 1
ATOM 1889 N N . ARG B 1 34 ? -3.41 8.32 22.453 1 97.75 34 ARG B N 1
ATOM 1890 C CA . ARG B 1 34 ? -3.105 6.906 22.656 1 97.75 34 ARG B CA 1
ATOM 1891 C C . ARG B 1 34 ? -2.516 6.289 21.391 1 97.75 34 ARG B C 1
ATOM 1893 O O . ARG B 1 34 ? -1.61 5.457 21.469 1 97.75 34 ARG B O 1
ATOM 1900 N N . GLN B 1 35 ? -3.027 6.668 20.312 1 97.62 35 GLN B N 1
ATOM 1901 C CA . GLN B 1 35 ? -2.484 6.211 19.031 1 97.62 35 GLN B CA 1
ATOM 1902 C C . GLN B 1 35 ? -1.021 6.617 18.891 1 97.62 35 GLN B C 1
ATOM 1904 O O . GLN B 1 35 ? -0.185 5.809 18.469 1 97.62 35 GLN B O 1
ATOM 1909 N N . ALA B 1 36 ? -0.78 7.855 19.234 1 98.31 36 ALA B N 1
ATOM 1910 C CA . ALA B 1 36 ? 0.578 8.391 19.156 1 98.31 36 ALA B CA 1
ATOM 1911 C C . ALA B 1 36 ? 1.528 7.613 20.062 1 98.31 36 ALA B C 1
ATOM 1913 O O . ALA B 1 36 ? 2.646 7.281 19.672 1 98.31 36 ALA B O 1
ATOM 1914 N N . GLU B 1 37 ? 1.054 7.34 21.219 1 97.94 37 GLU B N 1
ATOM 1915 C CA . GLU B 1 37 ? 1.863 6.59 22.172 1 97.94 37 GLU B CA 1
ATOM 1916 C C . GLU B 1 37 ? 2.154 5.184 21.672 1 97.94 37 GLU B C 1
ATOM 1918 O O . GLU B 1 37 ? 3.271 4.684 21.812 1 97.94 37 GLU B O 1
ATOM 1923 N N . ALA B 1 38 ? 1.158 4.551 21.156 1 96.62 38 ALA B N 1
ATOM 1924 C CA . ALA B 1 38 ? 1.353 3.219 20.578 1 96.62 38 ALA B CA 1
ATOM 1925 C C . ALA B 1 38 ? 2.365 3.252 19.438 1 96.62 38 ALA B C 1
ATOM 1927 O O . ALA B 1 38 ? 3.225 2.373 19.344 1 96.62 38 ALA B O 1
ATOM 1928 N N . PHE B 1 39 ? 2.277 4.234 18.656 1 97.38 39 PHE B N 1
ATOM 1929 C CA . PHE B 1 39 ? 3.209 4.375 17.531 1 97.38 39 PHE B CA 1
ATOM 1930 C C . PHE B 1 39 ? 4.629 4.594 18.047 1 97.38 39 PHE B C 1
ATOM 1932 O O . PHE B 1 39 ? 5.586 4.078 17.469 1 97.38 39 PHE B O 1
ATOM 1939 N N . ALA B 1 40 ? 4.738 5.363 19.062 1 97.81 40 ALA B N 1
ATOM 1940 C CA . ALA B 1 40 ? 6.043 5.625 19.672 1 97.81 40 ALA B CA 1
ATOM 1941 C C . ALA B 1 40 ? 6.699 4.332 20.141 1 97.81 40 ALA B C 1
ATOM 1943 O O . ALA B 1 40 ? 7.906 4.145 19.969 1 97.81 40 ALA B O 1
ATOM 1944 N N . ARG B 1 41 ? 5.938 3.498 20.781 1 95.69 41 ARG B N 1
ATOM 1945 C CA . ARG B 1 41 ? 6.461 2.211 21.219 1 95.69 41 ARG B CA 1
ATOM 1946 C C . ARG B 1 41 ? 6.969 1.391 20.031 1 95.69 41 ARG B C 1
ATOM 1948 O O . ARG B 1 41 ? 8.031 0.766 20.125 1 95.69 41 ARG B O 1
ATOM 1955 N N . TRP B 1 42 ? 6.211 1.416 19 1 95 42 TRP B N 1
ATOM 1956 C CA . TRP B 1 42 ? 6.613 0.727 17.781 1 95 42 TRP B CA 1
ATOM 1957 C C . TRP B 1 42 ? 7.918 1.299 17.234 1 95 42 TRP B C 1
ATOM 1959 O O . TRP B 1 42 ? 8.844 0.552 16.906 1 95 42 TRP B O 1
ATOM 1969 N N . ALA B 1 43 ? 8.008 2.596 17.141 1 96.25 43 ALA B N 1
ATOM 1970 C CA . ALA B 1 43 ? 9.172 3.277 16.578 1 96.25 43 ALA B CA 1
ATOM 1971 C C . ALA B 1 43 ? 10.43 2.98 17.391 1 96.25 43 ALA B C 1
ATOM 1973 O O . ALA B 1 43 ? 11.531 2.924 16.844 1 96.25 43 ALA B O 1
ATOM 1974 N N . ALA B 1 44 ? 10.219 2.781 18.641 1 95 44 ALA B N 1
ATOM 1975 C CA . ALA B 1 44 ? 11.344 2.549 19.547 1 95 44 ALA B CA 1
ATOM 1976 C C . ALA B 1 44 ? 11.953 1.172 19.312 1 95 44 ALA B C 1
ATOM 1978 O O . ALA B 1 44 ? 13.125 0.943 19.625 1 95 44 ALA B O 1
ATOM 1979 N N . THR B 1 45 ? 11.164 0.207 18.797 1 92.56 45 THR B N 1
ATOM 1980 C CA . THR B 1 45 ? 11.68 -1.137 18.547 1 92.56 45 THR B CA 1
ATOM 1981 C C . THR B 1 45 ? 12.711 -1.123 17.422 1 92.56 45 THR B C 1
ATOM 1983 O O . THR B 1 45 ? 13.617 -1.956 17.406 1 92.56 45 THR B O 1
ATOM 1986 N N . SER B 1 46 ? 12.617 -0.287 16.453 1 89.31 46 SER B N 1
ATOM 1987 C CA . SER B 1 46 ? 13.562 -0.012 15.383 1 89.31 46 SER B CA 1
ATOM 1988 C C . SER B 1 46 ? 13.578 1.472 15.031 1 89.31 46 SER B C 1
ATOM 1990 O O . SER B 1 46 ? 12.906 1.9 14.094 1 89.31 46 SER B O 1
ATOM 1992 N N . PRO B 1 47 ? 14.414 2.133 15.742 1 89.44 47 PRO B N 1
ATOM 1993 C CA . PRO B 1 47 ? 14.336 3.592 15.656 1 89.44 47 PRO B CA 1
ATOM 1994 C C . PRO B 1 47 ? 14.734 4.129 14.281 1 89.44 47 PRO B C 1
ATOM 1996 O O . PRO B 1 47 ? 15.734 3.686 13.711 1 89.44 47 PRO B O 1
ATOM 1999 N N . PRO B 1 48 ? 13.906 5.035 13.797 1 97.31 48 PRO B N 1
ATOM 2000 C CA . PRO B 1 48 ? 14.312 5.77 12.594 1 97.31 48 PRO B CA 1
ATOM 2001 C C . PRO B 1 48 ? 15.516 6.672 12.828 1 97.31 48 PRO B C 1
ATOM 2003 O O . PRO B 1 48 ? 15.922 6.879 13.969 1 97.31 48 PRO B O 1
ATOM 2006 N N . HIS B 1 49 ? 16.062 7.117 11.727 1 98.5 49 HIS B N 1
ATOM 2007 C CA . HIS B 1 49 ? 17.281 7.93 11.812 1 98.5 49 HIS B CA 1
ATOM 2008 C C . HIS B 1 49 ? 16.938 9.406 11.992 1 98.5 49 HIS B C 1
ATOM 2010 O O . HIS B 1 49 ? 17.766 10.188 12.469 1 98.5 49 HIS B O 1
ATOM 2016 N N . ALA B 1 50 ? 15.766 9.805 11.594 1 98.75 50 ALA B N 1
ATOM 2017 C CA . ALA B 1 50 ? 15.336 11.195 11.68 1 98.75 50 ALA B CA 1
ATOM 2018 C C . ALA B 1 50 ? 13.82 11.297 11.781 1 98.75 50 ALA B C 1
ATOM 2020 O O . ALA B 1 50 ? 13.102 10.359 11.438 1 98.75 50 ALA B O 1
ATOM 2021 N N . LEU B 1 51 ? 13.406 12.406 12.312 1 98.81 51 LEU B N 1
ATOM 2022 C CA . LEU B 1 51 ? 11.992 12.695 12.531 1 98.81 51 LEU B CA 1
ATOM 2023 C C . LEU B 1 51 ? 11.633 14.07 11.984 1 98.81 51 LEU B C 1
ATOM 2025 O O . LEU B 1 51 ? 12.07 15.094 12.516 1 98.81 51 LEU B O 1
ATOM 2029 N N . TRP B 1 52 ? 10.867 14.078 10.859 1 98.94 52 TRP B N 1
ATOM 2030 C CA . TRP B 1 52 ? 10.352 15.297 10.242 1 98.94 52 TRP B CA 1
ATOM 2031 C C . TRP B 1 52 ? 8.859 15.453 10.523 1 98.94 52 TRP B C 1
ATOM 2033 O O . TRP B 1 52 ? 8.094 14.484 10.445 1 98.94 52 TRP B O 1
ATOM 2043 N N . VAL B 1 53 ? 8.469 16.703 10.859 1 98.94 53 VAL B N 1
ATOM 2044 C CA . VAL B 1 53 ? 7.125 16.844 11.422 1 98.94 53 VAL B CA 1
ATOM 2045 C C . VAL B 1 53 ? 6.461 18.094 10.844 1 98.94 53 VAL B C 1
ATOM 2047 O O . VAL B 1 53 ? 7.102 19.141 10.695 1 98.94 53 VAL B O 1
ATOM 2050 N N . SER B 1 54 ? 5.238 17.984 10.477 1 98.94 54 SER B N 1
ATOM 2051 C CA . SER B 1 54 ? 4.406 19.125 10.133 1 98.94 54 SER B CA 1
ATOM 2052 C C . SER B 1 54 ? 4.328 20.109 11.297 1 98.94 54 SER B C 1
ATOM 2054 O O . SER B 1 54 ? 4.332 19.719 12.461 1 98.94 54 SER B O 1
ATOM 2056 N N . PRO B 1 55 ? 4.141 21.438 11 1 98.75 55 PRO B N 1
ATOM 2057 C CA . PRO B 1 55 ? 4.125 22.438 12.062 1 98.75 55 PRO B CA 1
ATOM 2058 C C . PRO B 1 55 ? 2.818 22.453 12.852 1 98.75 55 PRO B C 1
ATOM 2060 O O . PRO B 1 55 ? 2.74 23.062 13.922 1 98.75 55 PRO B O 1
ATOM 2063 N N . LEU B 1 56 ? 1.767 21.859 12.359 1 98.75 56 LEU B N 1
ATOM 2064 C CA . LEU B 1 56 ? 0.48 21.906 13.047 1 98.75 56 LEU B CA 1
ATOM 2065 C C . LEU B 1 56 ? 0.519 21.094 14.336 1 98.75 56 LEU B C 1
ATOM 2067 O O . LEU B 1 56 ? 1.176 20.062 14.398 1 98.75 56 LEU B O 1
ATOM 2071 N N . SER B 1 57 ? -0.229 21.5 15.32 1 98.69 57 SER B N 1
ATOM 2072 C CA . SER B 1 57 ? -0.142 20.938 16.656 1 98.69 57 SER B CA 1
ATOM 2073 C C . SER B 1 57 ? -0.498 19.469 16.672 1 98.69 57 SER B C 1
ATOM 2075 O O . SER B 1 57 ? 0.101 18.672 17.406 1 98.69 57 SER B O 1
ATOM 2077 N N . ARG B 1 58 ? -1.46 19.047 15.898 1 98.56 58 ARG B N 1
ATOM 2078 C CA . ARG B 1 58 ? -1.865 17.641 15.891 1 98.56 58 ARG B CA 1
ATOM 2079 C C . ARG B 1 58 ? -0.713 16.75 15.453 1 98.56 58 ARG B C 1
ATOM 2081 O O . ARG B 1 58 ? -0.556 15.641 15.977 1 98.56 58 ARG B O 1
ATOM 2088 N N . ALA B 1 59 ? 0.104 17.203 14.516 1 98.88 59 ALA B N 1
ATOM 2089 C CA . ALA B 1 59 ? 1.277 16.438 14.086 1 98.88 59 ALA B CA 1
ATOM 2090 C C . ALA B 1 59 ? 2.377 16.484 15.141 1 98.88 59 ALA B C 1
ATOM 2092 O O . ALA B 1 59 ? 2.996 15.469 15.453 1 98.88 59 ALA B O 1
ATOM 2093 N N . ARG B 1 60 ? 2.609 17.656 15.703 1 98.88 60 ARG B N 1
ATOM 2094 C CA . ARG B 1 60 ? 3.643 17.812 16.719 1 98.88 60 ARG B CA 1
ATOM 2095 C C . ARG B 1 60 ? 3.318 17 17.969 1 98.88 60 ARG B C 1
ATOM 2097 O O . ARG B 1 60 ? 4.199 16.359 18.531 1 98.88 60 ARG B O 1
ATOM 2104 N N . ASP B 1 61 ? 2.076 17.016 18.359 1 98.88 61 ASP B N 1
ATOM 2105 C CA . ASP B 1 61 ? 1.646 16.25 19.531 1 98.88 61 ASP B CA 1
ATOM 2106 C C . ASP B 1 61 ? 1.752 14.75 19.281 1 98.88 61 ASP B C 1
ATOM 2108 O O . ASP B 1 61 ? 2.002 13.977 20.203 1 98.88 61 ASP B O 1
ATOM 2112 N N . THR B 1 62 ? 1.529 14.367 18.047 1 98.88 62 THR B N 1
ATOM 2113 C CA . THR B 1 62 ? 1.715 12.969 17.688 1 98.88 62 THR B CA 1
ATOM 2114 C C . THR B 1 62 ? 3.193 12.586 17.719 1 98.88 62 THR B C 1
ATOM 2116 O O . THR B 1 62 ? 3.549 11.484 18.125 1 98.88 62 THR B O 1
ATOM 2119 N N . ALA B 1 63 ? 4.055 13.508 17.344 1 98.88 63 ALA B N 1
ATOM 2120 C CA . ALA B 1 63 ? 5.488 13.25 17.203 1 98.88 63 ALA B CA 1
ATOM 2121 C C . ALA B 1 63 ? 6.18 13.312 18.562 1 98.88 63 ALA B C 1
ATOM 2123 O O . ALA B 1 63 ? 7.266 12.758 18.75 1 98.88 63 ALA B O 1
ATOM 2124 N N . ALA B 1 64 ? 5.602 13.969 19.516 1 98.81 64 ALA B N 1
ATOM 2125 C CA . ALA B 1 64 ? 6.242 14.234 20.797 1 98.81 64 ALA B CA 1
ATOM 2126 C C . ALA B 1 64 ? 6.609 12.93 21.5 1 98.81 64 ALA B C 1
ATOM 2128 O O . ALA B 1 64 ? 7.766 12.727 21.875 1 98.81 64 ALA B O 1
ATOM 2129 N N . PRO B 1 65 ? 5.625 11.984 21.719 1 98.62 65 PRO B N 1
ATOM 2130 C CA . PRO B 1 65 ? 6.02 10.727 22.344 1 98.62 65 PRO B CA 1
ATOM 2131 C C . PRO B 1 65 ? 7.012 9.93 21.5 1 98.62 65 PRO B C 1
ATOM 2133 O O . PRO B 1 65 ? 7.824 9.18 22.047 1 98.62 65 PRO B O 1
ATOM 2136 N N . ILE B 1 66 ? 7 10.039 20.203 1 98.25 66 ILE B N 1
ATOM 2137 C CA . ILE B 1 66 ? 7.945 9.359 19.328 1 98.25 66 ILE B CA 1
ATOM 2138 C C . ILE B 1 66 ? 9.359 9.883 19.578 1 98.25 66 ILE B C 1
ATOM 2140 O O . ILE B 1 66 ? 10.297 9.102 19.734 1 98.25 66 ILE B O 1
ATOM 2144 N N . ALA B 1 67 ? 9.422 11.211 19.578 1 98.69 67 ALA B N 1
ATOM 2145 C CA . ALA B 1 67 ? 10.703 11.859 19.859 1 98.69 67 ALA B CA 1
ATOM 2146 C C . ALA B 1 67 ? 11.273 11.391 21.203 1 98.69 67 ALA B C 1
ATOM 2148 O O . ALA B 1 67 ? 12.453 11.062 21.297 1 98.69 67 ALA B O 1
ATOM 2149 N N . LYS B 1 68 ? 10.445 11.398 22.188 1 98.38 68 LYS B N 1
ATOM 2150 C CA . LYS B 1 68 ? 10.859 10.977 23.531 1 98.38 68 LYS B CA 1
ATOM 2151 C C . LYS B 1 68 ? 11.336 9.523 23.516 1 98.38 68 LYS B C 1
ATOM 2153 O O . LYS B 1 68 ? 12.391 9.203 24.062 1 98.38 68 LYS B O 1
ATOM 2158 N N . ALA B 1 69 ? 10.609 8.633 22.875 1 97.69 69 ALA B N 1
ATOM 2159 C CA . ALA B 1 69 ? 10.891 7.199 22.875 1 97.69 69 ALA B CA 1
ATOM 2160 C C . ALA B 1 69 ? 12.156 6.887 22.078 1 97.69 69 ALA B C 1
ATOM 2162 O O . ALA B 1 69 ? 12.867 5.926 22.391 1 97.69 69 ALA B O 1
ATOM 2163 N N . THR B 1 70 ? 12.477 7.676 21.047 1 97.56 70 THR B N 1
ATOM 2164 C CA . THR B 1 70 ? 13.57 7.359 20.141 1 97.56 70 THR B CA 1
ATOM 2165 C C . THR B 1 70 ? 14.797 8.211 20.438 1 97.56 70 THR B C 1
ATOM 2167 O O . THR B 1 70 ? 15.891 7.93 19.953 1 97.56 70 THR B O 1
ATOM 2170 N N . GLY B 1 71 ? 14.586 9.273 21.172 1 97.81 71 GLY B N 1
ATOM 2171 C CA . GLY B 1 71 ? 15.664 10.203 21.469 1 97.81 71 GLY B CA 1
ATOM 2172 C C . GLY B 1 71 ? 15.961 11.156 20.344 1 97.81 71 GLY B C 1
ATOM 2173 O O . GLY B 1 71 ? 17 11.828 20.328 1 97.81 71 GLY B O 1
ATOM 2174 N N . LEU B 1 72 ? 15.047 11.266 19.391 1 98.12 72 LEU B N 1
ATOM 2175 C CA . LEU B 1 72 ? 15.258 12.117 18.219 1 98.12 72 LEU B CA 1
ATOM 2176 C C . LEU B 1 72 ? 14.688 13.516 18.453 1 98.12 72 LEU B C 1
ATOM 2178 O O . LEU B 1 72 ? 13.711 13.68 19.188 1 98.12 72 LEU B O 1
ATOM 2182 N N . SER B 1 73 ? 15.32 14.516 17.797 1 98.31 73 SER B N 1
ATOM 2183 C CA . SER B 1 73 ? 14.734 15.852 17.703 1 98.31 73 SER B CA 1
ATOM 2184 C C . SER B 1 73 ? 13.742 15.945 16.562 1 98.31 73 SER B C 1
ATOM 2186 O O . SER B 1 73 ? 13.938 15.336 15.508 1 98.31 73 SER B O 1
ATOM 2188 N N . MET B 1 74 ? 12.766 16.719 16.797 1 98.44 74 MET B N 1
ATOM 2189 C CA . MET B 1 74 ? 11.797 16.969 15.742 1 98.44 74 MET B CA 1
ATOM 2190 C C . MET B 1 74 ? 12.305 18.047 14.781 1 98.44 74 MET B C 1
ATOM 2192 O O . MET B 1 74 ? 12.633 19.156 15.211 1 98.44 74 MET B O 1
ATOM 2196 N N . ARG B 1 75 ? 12.391 17.734 13.586 1 98.75 75 ARG B N 1
ATOM 2197 C CA . ARG B 1 75 ? 12.602 18.734 12.555 1 98.75 75 ARG B CA 1
ATOM 2198 C C . ARG B 1 75 ? 11.273 19.234 11.984 1 98.75 75 ARG B C 1
ATOM 2200 O O . ARG B 1 75 ? 10.672 18.562 11.141 1 98.75 75 ARG B O 1
ATOM 2207 N N . ILE B 1 76 ? 10.883 20.391 12.398 1 98.81 76 ILE B N 1
ATOM 2208 C CA . ILE B 1 76 ? 9.625 20.969 11.922 1 98.81 76 ILE B CA 1
ATOM 2209 C C . ILE B 1 76 ? 9.828 21.578 10.539 1 98.81 76 ILE B C 1
ATOM 2211 O O . ILE B 1 76 ? 10.758 22.359 10.328 1 98.81 76 ILE B O 1
ATOM 2215 N N . ASP B 1 77 ? 8.984 21.25 9.555 1 98.88 77 ASP B N 1
ATOM 2216 C CA . ASP B 1 77 ? 9.102 21.766 8.195 1 98.88 77 ASP B CA 1
ATOM 2217 C C . ASP B 1 77 ? 7.746 22.234 7.668 1 98.88 77 ASP B C 1
ATOM 2219 O O . ASP B 1 77 ? 6.797 21.453 7.594 1 98.88 77 ASP B O 1
ATOM 2223 N N . GLU B 1 78 ? 7.652 23.469 7.219 1 98.75 78 GLU B N 1
ATOM 2224 C CA . GLU B 1 78 ? 6.414 24.094 6.77 1 98.75 78 GLU B CA 1
ATOM 2225 C C . GLU B 1 78 ? 5.863 23.406 5.523 1 98.75 78 GLU B C 1
ATOM 2227 O O . GLU B 1 78 ? 4.66 23.453 5.262 1 98.75 78 GLU B O 1
ATOM 2232 N N . ARG B 1 79 ? 6.637 22.766 4.754 1 98.88 79 ARG B N 1
ATOM 2233 C CA . ARG B 1 79 ? 6.207 22.125 3.512 1 98.88 79 ARG B C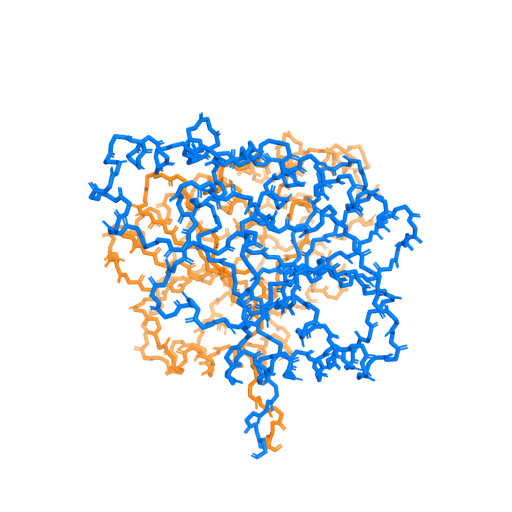A 1
ATOM 2234 C C . ARG B 1 79 ? 5.355 20.891 3.791 1 98.88 79 ARG B C 1
ATOM 2236 O O . ARG B 1 79 ? 4.66 20.391 2.9 1 98.88 79 ARG B O 1
ATOM 2243 N N . LEU B 1 80 ? 5.348 20.391 5.059 1 98.88 80 LEU B N 1
ATOM 2244 C CA . LEU B 1 80 ? 4.617 19.188 5.43 1 98.88 80 LEU B CA 1
ATOM 2245 C C . LEU B 1 80 ? 3.213 19.531 5.918 1 98.88 80 LEU B C 1
ATOM 2247 O O . LEU B 1 80 ? 2.434 18.641 6.258 1 98.88 80 LEU B O 1
ATOM 2251 N N . VAL B 1 81 ? 2.852 20.75 5.895 1 98.81 81 VAL B N 1
ATOM 2252 C CA . VAL B 1 81 ? 1.563 21.203 6.41 1 98.81 81 VAL B CA 1
ATOM 2253 C C . VAL B 1 81 ? 0.436 20.625 5.559 1 98.81 81 VAL B C 1
ATOM 2255 O O . VAL B 1 81 ? 0.624 20.359 4.367 1 98.81 81 VAL B O 1
ATOM 2258 N N . GLU B 1 82 ? -0.706 20.438 6.137 1 98.75 82 GLU B N 1
ATOM 2259 C CA . GLU B 1 82 ? -1.872 19.969 5.395 1 98.75 82 GLU B CA 1
ATOM 2260 C C . GLU B 1 82 ? -2.361 21.031 4.41 1 98.75 82 GLU B C 1
ATOM 2262 O O . GLU B 1 82 ? -2.012 22.203 4.535 1 98.75 82 GLU B O 1
ATOM 2267 N N . LEU B 1 83 ? -3.189 20.609 3.506 1 98.56 83 LEU B N 1
ATOM 2268 C CA . LEU B 1 83 ? -3.76 21.531 2.521 1 98.56 83 LEU B CA 1
ATOM 2269 C C . LEU B 1 83 ? -4.703 22.531 3.188 1 98.56 83 LEU B C 1
ATOM 2271 O O . LEU B 1 83 ? -5.383 22.188 4.16 1 98.56 83 LEU B O 1
ATOM 2275 N N . ASP B 1 84 ? -4.684 23.688 2.635 1 98.19 84 ASP B N 1
ATOM 2276 C CA . ASP B 1 84 ? -5.77 24.625 2.92 1 98.19 84 ASP B CA 1
ATOM 2277 C C . ASP B 1 84 ? -7.031 24.25 2.148 1 98.19 84 ASP B C 1
ATOM 2279 O O . ASP B 1 84 ? -7.031 24.234 0.915 1 98.19 84 ASP B O 1
ATOM 2283 N N . PHE B 1 85 ? -8.125 23.984 2.836 1 97.94 85 PHE B N 1
ATOM 2284 C CA . PHE B 1 85 ? -9.336 23.516 2.158 1 97.94 85 PHE B CA 1
ATOM 2285 C C . PHE B 1 85 ? -10.281 24.688 1.885 1 97.94 85 PHE B C 1
ATOM 2287 O O . PHE B 1 85 ? -11.43 24.484 1.487 1 97.94 85 PHE B O 1
ATOM 2294 N N . GLY B 1 86 ? -9.781 25.922 2.225 1 98.06 86 GLY B N 1
ATOM 2295 C CA . GLY B 1 86 ? -10.578 27.109 1.922 1 98.06 86 GLY B CA 1
ATOM 2296 C C . GLY B 1 86 ? -11.945 27.094 2.588 1 98.06 86 GLY B C 1
ATOM 2297 O O . GLY B 1 86 ? -12.047 26.891 3.799 1 98.06 86 GLY B O 1
ATOM 2298 N N . ARG B 1 87 ? -12.961 27.234 1.81 1 97.94 87 ARG B N 1
ATOM 2299 C CA . ARG B 1 87 ? -14.32 27.281 2.332 1 97.94 87 ARG B CA 1
ATOM 2300 C C . ARG B 1 87 ? -14.75 25.938 2.904 1 97.94 87 ARG B C 1
ATOM 2302 O O . ARG B 1 87 ? -15.758 25.859 3.611 1 97.94 87 ARG B O 1
ATOM 2309 N N . GLY B 1 88 ? -14.047 24.906 2.588 1 97.5 88 GLY B N 1
ATOM 2310 C CA . GLY B 1 88 ? -14.398 23.578 3.09 1 97.5 88 GLY B CA 1
ATOM 2311 C C . GLY B 1 88 ? -13.891 23.328 4.5 1 97.5 88 GLY B C 1
ATOM 2312 O O . GLY B 1 88 ? -14.312 22.375 5.148 1 97.5 88 GLY B O 1
ATOM 2313 N N . GLU B 1 89 ? -13 24.188 4.969 1 96.75 89 GLU B N 1
ATOM 2314 C CA . GLU B 1 89 ? -12.406 24 6.285 1 96.75 89 GLU B CA 1
ATOM 2315 C C . GLU B 1 89 ? -13.477 23.875 7.367 1 96.75 89 GLU B C 1
ATOM 2317 O O . GLU B 1 89 ? -14.352 24.734 7.48 1 96.75 89 GLU B O 1
ATOM 2322 N N . GLY B 1 90 ? -13.406 22.719 8.086 1 96.5 90 GLY B N 1
ATOM 2323 C CA . GLY B 1 90 ? -14.289 22.516 9.227 1 96.5 90 GLY B CA 1
ATOM 2324 C C . GLY B 1 90 ? -15.656 21.984 8.828 1 96.5 90 GLY B C 1
ATOM 2325 O O . GLY B 1 90 ? -16.484 21.703 9.695 1 96.5 90 GLY B O 1
ATOM 2326 N N . LEU B 1 91 ? -15.891 21.812 7.535 1 96.94 91 LEU B N 1
ATOM 2327 C CA . LEU B 1 91 ? -17.188 21.344 7.078 1 96.94 91 LEU B CA 1
ATOM 2328 C C . LEU B 1 91 ? -17.156 19.859 6.758 1 96.94 91 LEU B C 1
ATOM 2330 O O . LEU B 1 91 ? -16.109 19.328 6.375 1 96.94 91 LEU B O 1
ATOM 2334 N N . THR B 1 92 ? -18.312 19.234 6.961 1 96.31 92 THR B N 1
ATOM 2335 C CA . THR B 1 92 ? -18.5 17.875 6.48 1 96.31 92 THR B CA 1
ATOM 2336 C C . THR B 1 92 ? -18.859 17.875 5 1 96.31 92 THR B C 1
ATOM 2338 O O . THR B 1 92 ? -19.188 18.906 4.426 1 96.31 92 THR B O 1
ATOM 2341 N N . GLY B 1 93 ? -18.75 16.688 4.477 1 95.44 93 GLY B N 1
ATOM 2342 C CA . GLY B 1 93 ? -19.219 16.547 3.107 1 95.44 93 GLY B CA 1
ATOM 2343 C C . GLY B 1 93 ? -20.641 17 2.916 1 95.44 93 GLY B C 1
ATOM 2344 O O . GLY B 1 93 ? -20.953 17.719 1.967 1 95.44 93 GLY B O 1
ATOM 2345 N N . ALA B 1 94 ? -21.453 16.656 3.822 1 96.06 94 ALA B N 1
ATOM 2346 C CA . ALA B 1 94 ? -22.875 17.016 3.756 1 96.06 94 ALA B CA 1
ATOM 2347 C C . ALA B 1 94 ? -23.062 18.531 3.85 1 96.06 94 ALA B C 1
ATOM 2349 O O . ALA B 1 94 ? -23.875 19.109 3.125 1 96.06 94 ALA B O 1
ATOM 2350 N N . GLU B 1 95 ? -22.359 19.172 4.746 1 97.38 95 GLU B N 1
ATOM 2351 C CA . GLU B 1 95 ? -22.438 20.609 4.891 1 97.38 95 GLU B CA 1
ATOM 2352 C C . GLU B 1 95 ? -21.969 21.328 3.625 1 97.38 95 GLU B C 1
ATOM 2354 O O . GLU B 1 95 ? -22.531 22.344 3.229 1 97.38 95 GLU B O 1
ATOM 2359 N N . MET B 1 96 ? -21 20.812 2.965 1 97.31 96 MET B N 1
ATOM 2360 C CA . MET B 1 96 ? -20.516 21.391 1.72 1 97.31 96 MET B CA 1
ATOM 2361 C C . MET B 1 96 ? -21.516 21.203 0.594 1 97.31 96 MET B C 1
ATOM 2363 O O . MET B 1 96 ? -21.688 22.094 -0.252 1 97.31 96 MET B O 1
ATOM 2367 N N . ASP B 1 97 ? -22.125 20.078 0.597 1 97.31 97 ASP B N 1
ATOM 2368 C CA . ASP B 1 97 ? -23.172 19.828 -0.391 1 97.31 97 ASP B CA 1
ATOM 2369 C C . ASP B 1 97 ? -24.281 20.875 -0.302 1 97.31 97 ASP B C 1
ATOM 2371 O O . ASP B 1 97 ? -24.875 21.25 -1.315 1 97.31 97 ASP B O 1
ATOM 2375 N N . GLU B 1 98 ? -24.562 21.359 0.865 1 98 98 GLU B N 1
ATOM 2376 C CA . GLU B 1 98 ? -25.578 22.375 1.095 1 98 98 GLU B CA 1
ATOM 2377 C C . GLU B 1 98 ? -25.047 23.781 0.774 1 98 98 GLU B C 1
ATOM 2379 O O . GLU B 1 98 ? -25.734 24.562 0.122 1 98 98 GLU B O 1
ATOM 2384 N N . ALA B 1 99 ? -23.891 24.062 1.197 1 97.75 99 ALA B N 1
ATOM 2385 C CA . ALA B 1 99 ? -23.344 25.422 1.138 1 97.75 99 ALA B CA 1
ATOM 2386 C C . ALA B 1 99 ? -22.906 25.766 -0.284 1 97.75 99 ALA B C 1
ATOM 2388 O O . ALA B 1 99 ? -23.094 26.906 -0.73 1 97.75 99 ALA B O 1
ATOM 2389 N N . PHE B 1 100 ? -22.281 24.828 -1.018 1 97.75 100 PHE B N 1
ATOM 2390 C CA . PHE B 1 100 ? -21.812 25.062 -2.377 1 97.75 100 PHE B CA 1
ATOM 2391 C C . PHE B 1 100 ? -21.828 23.766 -3.186 1 97.75 100 PHE B C 1
ATOM 2393 O O . PHE B 1 100 ? -20.781 23.281 -3.596 1 97.75 100 PHE B O 1
ATOM 2400 N N . PRO B 1 101 ? -23.031 23.25 -3.607 1 97.88 101 PRO B N 1
ATOM 2401 C CA . PRO B 1 101 ? -23.25 21.938 -4.215 1 97.88 101 PRO B CA 1
ATOM 2402 C C . PRO B 1 101 ? -22.516 21.781 -5.543 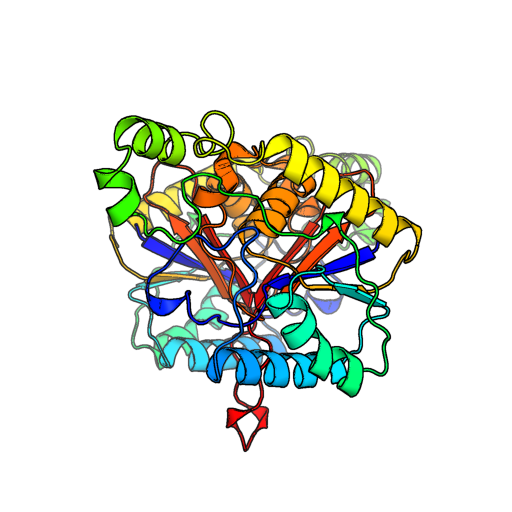1 97.88 101 PRO B C 1
ATOM 2404 O O . PRO B 1 101 ? -21.984 20.703 -5.832 1 97.88 101 PRO B O 1
ATOM 2407 N N . GLU B 1 102 ? -22.438 22.859 -6.344 1 98.19 102 GLU B N 1
ATOM 2408 C CA . GLU B 1 102 ? -21.766 22.75 -7.641 1 98.19 102 GLU B CA 1
ATOM 2409 C C . GLU B 1 102 ? -20.266 22.562 -7.48 1 98.19 102 GLU B C 1
ATOM 2411 O O . GLU B 1 102 ? -19.656 21.703 -8.125 1 98.19 102 GLU B O 1
ATOM 2416 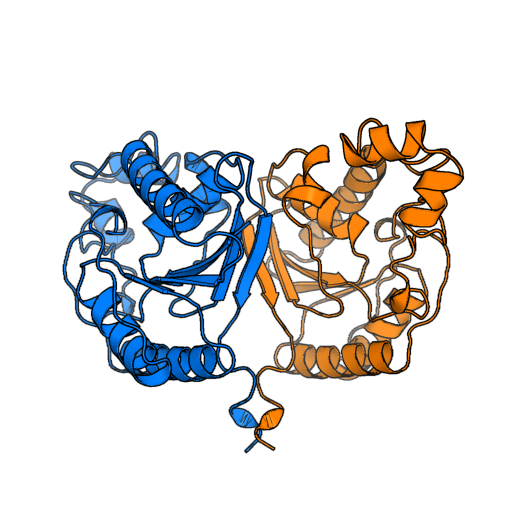N N . ALA B 1 103 ? -19.703 23.359 -6.609 1 98.06 103 ALA B N 1
ATOM 2417 C CA . ALA B 1 103 ? -18.266 23.25 -6.344 1 98.06 103 ALA B CA 1
ATOM 2418 C C . ALA B 1 103 ? -17.922 21.891 -5.73 1 98.06 103 ALA B C 1
ATOM 2420 O O . ALA B 1 103 ? -16.906 21.281 -6.074 1 98.06 103 ALA B O 1
ATOM 2421 N N . ARG B 1 104 ? -18.828 21.438 -4.855 1 97.88 104 ARG B N 1
ATOM 2422 C CA . ARG B 1 104 ? -18.609 20.156 -4.203 1 97.88 104 ARG B CA 1
ATOM 2423 C C . ARG B 1 104 ? -18.672 19.016 -5.211 1 97.88 104 ARG B C 1
ATOM 2425 O O . ARG B 1 104 ? -17.828 18.109 -5.184 1 97.88 104 ARG B O 1
ATOM 2432 N N . ARG B 1 105 ? -19.594 19.047 -6.062 1 97.81 105 ARG B N 1
ATOM 2433 C CA . ARG B 1 105 ? -19.719 18.031 -7.105 1 97.81 105 ARG B CA 1
ATOM 2434 C C . ARG B 1 105 ? -18.484 18.016 -8.008 1 97.81 105 ARG B C 1
ATOM 2436 O O . ARG B 1 105 ? -17.984 16.953 -8.359 1 97.81 105 ARG B O 1
ATOM 2443 N N . ALA B 1 106 ? -18.047 19.188 -8.406 1 98.12 106 ALA B N 1
ATOM 2444 C CA . ALA B 1 106 ? -16.859 19.297 -9.25 1 98.12 106 ALA B CA 1
ATOM 2445 C C . ALA B 1 106 ? -15.625 18.75 -8.531 1 98.12 106 ALA B C 1
ATOM 2447 O O . ALA B 1 106 ? -14.805 18.062 -9.141 1 98.12 106 ALA B O 1
ATOM 2448 N N . PHE B 1 107 ? -15.562 19.062 -7.238 1 98.19 107 PHE B N 1
ATOM 2449 C CA . PHE B 1 107 ? -14.461 18.594 -6.41 1 98.19 107 PHE B CA 1
ATOM 2450 C C . PHE B 1 107 ? -14.445 17.078 -6.34 1 98.19 107 PHE B C 1
ATOM 2452 O O . PHE B 1 107 ? -13.391 16.453 -6.465 1 98.19 107 PHE B O 1
ATOM 2459 N N . VAL B 1 108 ? -15.523 16.453 -6.094 1 96.81 108 VAL B N 1
ATOM 2460 C CA . VAL B 1 108 ? -15.633 15.008 -5.98 1 96.81 108 VAL B CA 1
ATOM 2461 C C . VAL B 1 108 ? -15.211 14.359 -7.297 1 96.81 108 VAL B C 1
ATOM 2463 O O . VAL B 1 108 ? -14.539 13.32 -7.297 1 96.81 108 VAL B O 1
ATOM 2466 N N . ALA B 1 109 ? -15.5 15.016 -8.414 1 96.31 109 ALA B N 1
ATOM 2467 C CA . ALA B 1 109 ? -15.188 14.469 -9.734 1 96.31 109 ALA B CA 1
ATOM 2468 C C . ALA B 1 109 ? -13.695 14.594 -10.031 1 96.31 109 ALA B C 1
ATOM 2470 O O . ALA B 1 109 ? -13.086 13.688 -10.602 1 96.31 109 ALA B O 1
ATOM 2471 N N . ASP B 1 110 ? -13.133 15.664 -9.727 1 98.12 110 ASP B N 1
ATOM 2472 C CA . ASP B 1 110 ? -11.711 15.953 -9.914 1 98.12 110 ASP B CA 1
ATOM 2473 C C . ASP B 1 110 ? -11.195 16.906 -8.828 1 98.12 110 ASP B C 1
ATOM 2475 O O . ASP B 1 110 ? -11.211 18.125 -9 1 98.12 110 ASP B O 1
ATOM 2479 N N . PRO B 1 111 ? -10.68 16.328 -7.777 1 98.25 111 PRO B N 1
ATOM 2480 C CA . PRO B 1 111 ? -10.328 17.141 -6.605 1 98.25 111 PRO B CA 1
ATOM 2481 C C . PRO B 1 111 ? -9.094 18 -6.84 1 98.25 111 PRO B C 1
ATOM 2483 O O . PRO B 1 111 ? -8.773 18.859 -6.012 1 98.25 111 PRO B O 1
ATOM 2486 N N . VAL B 1 112 ? -8.406 17.797 -7.949 1 98.56 112 VAL B N 1
ATOM 2487 C CA . VAL B 1 112 ? -7.215 18.594 -8.234 1 98.56 112 VAL B CA 1
ATOM 2488 C C . VAL B 1 112 ? -7.586 19.781 -9.133 1 98.56 112 VAL B C 1
ATOM 2490 O O . VAL B 1 112 ? -7.344 20.938 -8.781 1 98.56 112 VAL B O 1
ATOM 2493 N N . ALA B 1 113 ? -8.289 19.547 -10.203 1 98 113 ALA B N 1
ATOM 2494 C CA . ALA B 1 113 ? -8.695 20.594 -11.125 1 98 113 ALA B CA 1
ATOM 2495 C C . ALA B 1 113 ? -9.766 21.484 -10.5 1 98 113 ALA B C 1
ATOM 2497 O O . ALA B 1 113 ? -9.867 22.672 -10.82 1 98 113 ALA B O 1
ATOM 2498 N N . ASN B 1 114 ? -10.57 20.891 -9.641 1 98.12 114 ASN B N 1
ATOM 2499 C CA . ASN B 1 114 ? -11.672 21.609 -9 1 98.12 114 ASN B CA 1
ATOM 2500 C C . ASN B 1 114 ? -11.57 21.547 -7.477 1 98.12 114 ASN B C 1
ATOM 2502 O O . ASN B 1 114 ? -12.516 21.125 -6.801 1 98.12 114 ASN B O 1
ATOM 2506 N N . HIS B 1 115 ? -10.352 22 -7.012 1 97.94 115 HIS B N 1
ATOM 2507 C CA . HIS B 1 115 ? -10.188 22.031 -5.562 1 97.94 115 HIS B CA 1
ATOM 2508 C C . HIS B 1 115 ? -11.164 23.016 -4.922 1 97.94 115 HIS B C 1
ATOM 2510 O O . HIS B 1 115 ? -11.719 23.875 -5.605 1 97.94 115 HIS B O 1
ATOM 2516 N N . LEU B 1 116 ? -11.391 22.859 -3.621 1 98 116 LEU B N 1
ATOM 2517 C CA . LEU B 1 116 ? -12.453 23.578 -2.93 1 98 116 LEU B CA 1
ATOM 2518 C C . LEU B 1 116 ? -12.219 25.078 -3.012 1 98 116 LEU B C 1
ATOM 2520 O O . LEU B 1 116 ? -11.078 25.547 -3 1 98 116 LEU B O 1
ATOM 2524 N N . PRO B 1 117 ? -13.289 25.859 -3.018 1 97.88 117 PRO B N 1
ATOM 2525 C CA . PRO B 1 117 ? -13.156 27.297 -3.178 1 97.88 117 PRO B CA 1
ATOM 2526 C C . PRO B 1 117 ? -12.266 27.938 -2.107 1 97.88 117 PRO B C 1
ATOM 2528 O O . PRO B 1 117 ? -12.461 27.688 -0.916 1 97.88 117 PRO B O 1
ATOM 2531 N N . GLY B 1 118 ? -11.328 28.734 -2.613 1 97.88 118 GLY B N 1
ATOM 2532 C CA . GLY B 1 118 ? -10.438 29.422 -1.691 1 97.88 118 GLY B CA 1
ATOM 2533 C C . GLY B 1 118 ? -9.344 28.531 -1.14 1 97.88 118 GLY B C 1
ATOM 2534 O O . GLY B 1 118 ? -8.547 28.953 -0.309 1 97.88 118 GLY B O 1
ATOM 2535 N N . GLY B 1 119 ? -9.336 27.281 -1.589 1 98.25 119 GLY B N 1
ATOM 2536 C CA . GLY B 1 119 ? -8.359 26.328 -1.083 1 98.25 119 GLY B CA 1
ATOM 2537 C C . GLY B 1 119 ? -7.043 26.359 -1.84 1 98.25 119 GLY B C 1
ATOM 2538 O O . GLY B 1 119 ? -6.949 26.984 -2.9 1 98.25 119 GLY B O 1
ATOM 2539 N N . GLU B 1 120 ? -6.102 25.719 -1.29 1 98.5 120 GLU B N 1
ATOM 2540 C CA . GLU B 1 120 ? -4.789 25.578 -1.916 1 98.5 120 GLU B CA 1
ATOM 2541 C C . GLU B 1 120 ? -4.867 24.688 -3.16 1 98.5 120 GLU B C 1
ATOM 2543 O O . GLU B 1 120 ? -5.566 23.672 -3.166 1 98.5 120 GLU B O 1
ATOM 2548 N N . ASP B 1 121 ? -4.148 25.078 -4.188 1 98.62 121 ASP B N 1
ATOM 2549 C CA . ASP B 1 121 ? -3.982 24.219 -5.355 1 98.62 121 ASP B CA 1
ATOM 2550 C C . ASP B 1 121 ? -3.238 22.938 -4.988 1 98.62 121 ASP B C 1
ATOM 2552 O O . ASP B 1 121 ? -2.084 22.984 -4.551 1 98.62 121 ASP B O 1
ATOM 2556 N N . PRO B 1 122 ? -3.844 21.812 -5.219 1 98.81 122 PRO B N 1
ATOM 2557 C CA . PRO B 1 122 ? -3.201 20.547 -4.82 1 98.81 122 PRO B CA 1
ATOM 2558 C C . PRO B 1 122 ? -1.903 20.281 -5.582 1 98.81 122 PRO B C 1
ATOM 2560 O O . PRO B 1 122 ? -1.023 19.578 -5.082 1 98.81 122 PRO B O 1
ATOM 2563 N N . VAL B 1 123 ? -1.76 20.797 -6.754 1 98.81 123 VAL B N 1
ATOM 2564 C CA . VAL B 1 123 ? -0.518 20.656 -7.508 1 98.81 123 VAL B CA 1
ATOM 2565 C C . VAL B 1 123 ? 0.627 21.328 -6.75 1 98.81 123 VAL B C 1
ATOM 2567 O O . VAL B 1 123 ? 1.714 20.75 -6.625 1 98.81 123 VAL B O 1
ATOM 2570 N N . HIS B 1 124 ? 0.348 22.469 -6.23 1 98.56 124 HIS B N 1
ATOM 2571 C CA . HIS B 1 124 ? 1.354 23.172 -5.449 1 98.56 124 HIS B CA 1
ATOM 2572 C C . HIS B 1 124 ? 1.664 22.438 -4.148 1 98.56 124 HIS B C 1
ATOM 2574 O O . HIS B 1 124 ? 2.816 22.391 -3.713 1 98.56 124 HIS B O 1
ATOM 2580 N N . ALA B 1 125 ? 0.642 21.906 -3.553 1 98.69 125 ALA B N 1
ATOM 2581 C CA . ALA B 1 125 ? 0.838 21.109 -2.342 1 98.69 125 ALA B CA 1
ATOM 2582 C C . ALA B 1 125 ? 1.735 19.906 -2.615 1 98.69 125 ALA B C 1
ATOM 2584 O O . ALA B 1 125 ? 2.658 19.625 -1.847 1 98.69 125 ALA B O 1
ATOM 2585 N N . ALA B 1 126 ? 1.457 19.219 -3.693 1 98.69 126 ALA B N 1
ATOM 2586 C CA . ALA B 1 126 ? 2.266 18.062 -4.066 1 98.69 126 ALA B CA 1
ATOM 2587 C C . ALA B 1 126 ? 3.711 18.469 -4.34 1 98.69 126 ALA B C 1
ATOM 2589 O O . ALA B 1 126 ? 4.645 17.734 -3.984 1 98.69 126 ALA B O 1
ATOM 2590 N N . GLU B 1 127 ? 3.842 19.625 -4.934 1 98.31 127 GLU B N 1
ATOM 2591 C CA . GLU B 1 127 ? 5.172 20.109 -5.27 1 98.31 127 GLU B CA 1
ATOM 2592 C C . GLU B 1 127 ? 5.98 20.422 -4.012 1 98.31 127 GLU B C 1
ATOM 2594 O O . GLU B 1 127 ? 7.152 20.047 -3.91 1 98.31 127 GLU B O 1
ATOM 2599 N N . ARG B 1 128 ? 5.379 21.094 -3.064 1 98.56 128 ARG B N 1
ATOM 2600 C CA . ARG B 1 128 ? 6.129 21.422 -1.854 1 98.56 128 ARG B CA 1
ATOM 2601 C C . ARG B 1 128 ? 6.422 20.156 -1.04 1 98.56 128 ARG B C 1
ATOM 2603 O O . ARG B 1 128 ? 7.492 20.047 -0.439 1 98.56 128 ARG B O 1
ATOM 2610 N N . MET B 1 129 ? 5.488 19.25 -0.971 1 98.69 129 MET B N 1
ATOM 2611 C CA . MET B 1 129 ? 5.711 17.969 -0.3 1 98.69 129 MET B CA 1
ATOM 2612 C C . MET B 1 129 ? 6.867 17.203 -0.946 1 98.69 129 MET B C 1
ATOM 2614 O O . MET B 1 129 ? 7.711 16.641 -0.248 1 98.69 129 MET B O 1
ATOM 2618 N N . ALA B 1 130 ? 6.867 17.156 -2.258 1 98.56 130 ALA B N 1
ATOM 2619 C CA . ALA B 1 130 ? 7.902 16.438 -2.996 1 98.56 130 ALA B CA 1
ATOM 2620 C C . ALA B 1 130 ? 9.273 17.078 -2.787 1 98.56 130 ALA B C 1
ATOM 2622 O O . ALA B 1 130 ? 10.289 16.391 -2.699 1 98.56 130 ALA B O 1
ATOM 2623 N N . ALA B 1 131 ? 9.281 18.406 -2.762 1 98.69 131 ALA B N 1
ATOM 2624 C CA . ALA B 1 131 ? 10.523 19.125 -2.496 1 98.69 131 ALA B CA 1
ATOM 2625 C C . ALA B 1 131 ? 11.07 18.781 -1.113 1 98.69 131 ALA B C 1
ATOM 2627 O O . ALA B 1 131 ? 12.273 18.578 -0.948 1 98.69 131 ALA B O 1
ATOM 2628 N N . CYS B 1 132 ? 10.188 18.734 -0.164 1 98.81 132 CYS B N 1
ATOM 2629 C CA . CYS B 1 132 ? 10.586 18.328 1.181 1 98.81 132 CYS B CA 1
ATOM 2630 C C . CYS B 1 132 ? 11.141 16.906 1.183 1 98.81 132 CYS B C 1
ATOM 2632 O O . CYS B 1 132 ? 12.211 16.656 1.739 1 98.81 132 CYS B O 1
ATOM 2634 N N . ALA B 1 133 ? 10.453 15.992 0.539 1 98.81 133 ALA B N 1
ATOM 2635 C CA . ALA B 1 133 ? 10.898 14.602 0.458 1 98.81 133 ALA B CA 1
ATOM 2636 C C . ALA B 1 133 ? 12.266 14.5 -0.203 1 98.81 133 ALA B C 1
ATOM 2638 O O . ALA B 1 133 ? 13.117 13.711 0.229 1 98.81 133 ALA B O 1
ATOM 2639 N N . ALA B 1 134 ? 12.469 15.273 -1.23 1 98.62 134 ALA B N 1
ATOM 2640 C CA . ALA B 1 134 ? 13.758 15.273 -1.927 1 98.62 134 ALA B CA 1
ATOM 2641 C C . ALA B 1 134 ? 14.883 15.727 -1.001 1 98.62 134 ALA B C 1
ATOM 2643 O O . ALA B 1 134 ? 15.977 15.148 -1.015 1 98.62 134 ALA B O 1
ATOM 2644 N N . ASP B 1 135 ? 14.594 16.734 -0.233 1 98.75 135 ASP B N 1
ATOM 2645 C CA . ASP B 1 135 ? 15.586 17.188 0.733 1 98.75 135 ASP B CA 1
ATOM 2646 C C . ASP B 1 135 ? 15.875 16.109 1.776 1 98.75 135 ASP B C 1
ATOM 2648 O O . ASP B 1 135 ? 17.031 15.914 2.164 1 98.75 135 ASP B O 1
ATOM 2652 N N . ILE B 1 136 ? 14.852 15.453 2.23 1 98.81 136 ILE B N 1
ATOM 2653 C CA . ILE B 1 136 ? 15.023 14.383 3.205 1 98.81 136 ILE B CA 1
ATOM 2654 C C . ILE B 1 136 ? 15.938 13.305 2.627 1 98.81 136 ILE B C 1
ATOM 2656 O O . ILE B 1 136 ? 16.891 12.867 3.283 1 98.81 136 ILE B O 1
ATOM 2660 N N . VAL B 1 137 ? 15.688 12.891 1.429 1 98.69 137 VAL B N 1
ATOM 2661 C CA . VAL B 1 137 ? 16.469 11.828 0.793 1 98.69 137 VAL B CA 1
ATOM 2662 C C . VAL B 1 137 ? 17.906 12.281 0.624 1 98.69 137 VAL B C 1
ATOM 2664 O O . VAL B 1 137 ? 18.844 11.492 0.818 1 98.69 137 VAL B O 1
ATOM 2667 N N . ARG B 1 138 ? 18.094 13.508 0.259 1 98.25 138 ARG B N 1
ATOM 2668 C CA . ARG B 1 138 ? 19.438 14.055 0.092 1 98.25 138 ARG B CA 1
ATOM 2669 C C . ARG B 1 138 ? 20.203 14.062 1.417 1 98.25 138 ARG B C 1
ATOM 2671 O O . ARG B 1 138 ? 21.375 13.719 1.467 1 98.25 138 ARG B O 1
ATOM 2678 N N . GLU B 1 139 ? 19.531 14.43 2.436 1 98.38 139 GLU B N 1
ATOM 2679 C CA . GLU B 1 139 ? 20.156 14.594 3.742 1 98.38 139 GLU B CA 1
ATOM 2680 C C . GLU B 1 139 ? 20.328 13.25 4.445 1 98.38 139 GLU B C 1
ATOM 2682 O O . GLU B 1 139 ? 21.188 13.102 5.32 1 98.38 139 GLU B O 1
ATOM 2687 N N . HIS B 1 140 ? 19.516 12.281 4.098 1 98.5 140 HIS B N 1
ATOM 2688 C CA . HIS B 1 140 ? 19.5 11.008 4.805 1 98.5 140 HIS B CA 1
ATOM 2689 C C . HIS B 1 140 ? 19.594 9.836 3.832 1 98.5 140 HIS B C 1
ATOM 2691 O O . HIS B 1 140 ? 18.734 8.953 3.824 1 98.5 140 HIS B O 1
ATOM 2697 N N . PRO B 1 141 ? 20.688 9.75 3.055 1 98 141 PRO B N 1
ATOM 2698 C CA . PRO B 1 141 ? 20.859 8.625 2.129 1 98 141 PRO B CA 1
ATOM 2699 C C . PRO B 1 141 ? 20.969 7.285 2.846 1 98 141 PRO B C 1
ATOM 2701 O O . PRO B 1 141 ? 21.719 7.168 3.82 1 98 141 PRO B O 1
ATOM 2704 N N . ASN B 1 142 ? 20.219 6.262 2.418 1 97.56 142 ASN B N 1
ATOM 2705 C CA . ASN B 1 142 ? 20.234 4.891 2.914 1 97.56 142 ASN B CA 1
ATOM 2706 C C . ASN B 1 142 ? 19.734 4.809 4.359 1 97.56 142 ASN B C 1
ATOM 2708 O O . ASN B 1 142 ? 20.156 3.926 5.109 1 97.56 142 ASN B O 1
ATOM 2712 N N . GLU B 1 143 ? 18.906 5.738 4.785 1 98.5 143 GLU B N 1
ATOM 2713 C CA . GLU B 1 143 ? 18.359 5.797 6.141 1 98.5 143 GLU B CA 1
ATOM 2714 C C . GLU B 1 143 ? 16.844 5.68 6.137 1 98.5 143 GLU B C 1
ATOM 2716 O O . GLU B 1 143 ? 16.219 5.656 5.074 1 98.5 143 GLU B O 1
ATOM 2721 N N . THR B 1 144 ? 16.344 5.453 7.277 1 98.62 144 THR B N 1
ATOM 2722 C CA . THR B 1 144 ? 14.898 5.477 7.508 1 98.62 144 THR B CA 1
ATOM 2723 C C . THR B 1 144 ? 14.484 6.77 8.203 1 98.62 144 THR B C 1
ATOM 2725 O O . THR B 1 144 ? 15.047 7.129 9.242 1 98.62 144 THR B O 1
ATOM 2728 N N . VAL B 1 145 ? 13.555 7.465 7.609 1 98.88 145 VAL B N 1
ATOM 2729 C CA . VAL B 1 145 ? 13.117 8.75 8.141 1 98.88 145 VAL B CA 1
ATOM 2730 C C . VAL B 1 145 ? 11.609 8.727 8.383 1 98.88 145 VAL B C 1
ATOM 2732 O O . VAL B 1 145 ? 10.852 8.297 7.516 1 98.88 145 VAL B O 1
ATOM 2735 N N . LEU B 1 146 ? 11.211 9.109 9.57 1 98.81 146 LEU B N 1
ATOM 2736 C CA . LEU B 1 146 ? 9.797 9.266 9.875 1 98.81 146 LEU B CA 1
ATOM 2737 C C . LEU B 1 146 ? 9.305 10.656 9.484 1 98.81 146 LEU B C 1
ATOM 2739 O O . LEU B 1 146 ? 9.93 11.656 9.836 1 98.81 146 LEU B O 1
ATOM 2743 N N . VAL B 1 147 ? 8.211 10.688 8.742 1 98.94 147 VAL B N 1
ATOM 2744 C CA . VAL B 1 147 ? 7.613 11.945 8.297 1 98.94 147 VAL B CA 1
ATOM 2745 C C . VAL B 1 147 ? 6.176 12.047 8.805 1 98.94 147 VAL B C 1
ATOM 2747 O O . VAL B 1 147 ? 5.258 11.484 8.211 1 98.94 147 VAL B O 1
ATOM 2750 N N . VAL B 1 148 ? 5.953 12.797 9.875 1 98.94 148 VAL B N 1
ATOM 2751 C CA . VAL B 1 148 ? 4.641 12.93 10.492 1 98.94 148 VAL B CA 1
ATOM 2752 C C . VAL B 1 148 ? 3.883 14.094 9.859 1 98.94 148 VAL B C 1
ATOM 2754 O O . VAL B 1 148 ? 4.344 15.234 9.906 1 98.94 148 VAL B O 1
ATOM 2757 N N . GLY B 1 149 ? 2.814 13.789 9.273 1 98.88 149 GLY B N 1
ATOM 2758 C CA . GLY B 1 149 ? 2.018 14.789 8.578 1 98.88 149 GLY B CA 1
ATOM 2759 C C . GLY B 1 149 ? 0.537 14.461 8.555 1 98.88 149 GLY B C 1
ATOM 2760 O O . GLY B 1 149 ? -0.054 14.156 9.594 1 98.88 149 GLY B O 1
ATOM 2761 N N . HIS B 1 150 ? -0 14.602 7.367 1 98.75 150 HIS B N 1
ATOM 2762 C CA . HIS B 1 150 ? -1.456 14.617 7.273 1 98.75 150 HIS B CA 1
ATOM 2763 C C . HIS B 1 150 ? -1.947 13.758 6.113 1 98.75 150 HIS B C 1
ATOM 2765 O O . HIS B 1 150 ? -1.145 13.266 5.32 1 98.75 150 HIS B O 1
ATOM 2771 N N . SER B 1 151 ? -3.273 13.578 6.098 1 98.06 151 SER B N 1
ATOM 2772 C CA . SER B 1 151 ? -3.885 12.625 5.18 1 98.06 151 SER B CA 1
ATOM 2773 C C . SER B 1 151 ? -3.746 13.078 3.73 1 98.06 151 SER B C 1
ATOM 2775 O O . SER B 1 151 ? -2.979 12.5 2.961 1 98.06 151 SER B O 1
ATOM 2777 N N . THR B 1 152 ? -4.383 14.203 3.363 1 98.44 152 THR B N 1
ATOM 2778 C CA . THR B 1 152 ? -4.426 14.617 1.964 1 98.44 152 THR B CA 1
ATOM 2779 C C . THR B 1 152 ? -3.023 14.922 1.446 1 98.44 152 THR B C 1
ATOM 2781 O O . THR B 1 152 ? -2.658 14.508 0.344 1 98.44 152 THR B O 1
ATOM 2784 N N . ALA B 1 153 ? -2.197 15.609 2.215 1 98.81 153 ALA B N 1
ATOM 2785 C CA . ALA B 1 153 ? -0.834 15.945 1.813 1 98.81 153 ALA B CA 1
ATOM 2786 C C . ALA B 1 153 ? -0.028 14.695 1.499 1 98.81 153 ALA B C 1
ATOM 2788 O O . ALA B 1 153 ? 0.636 14.617 0.463 1 98.81 153 ALA B O 1
ATOM 2789 N N . HIS B 1 154 ? -0.083 13.664 2.352 1 98.88 154 HIS B N 1
ATOM 2790 C CA . HIS B 1 154 ? 0.665 12.43 2.141 1 98.88 154 HIS B CA 1
ATOM 2791 C C . HIS B 1 154 ? 0.13 11.664 0.937 1 98.88 154 HIS B C 1
ATOM 2793 O O . HIS B 1 154 ? 0.9 11.047 0.194 1 98.88 154 HIS B O 1
ATOM 2799 N N . ARG B 1 155 ? -1.211 11.656 0.77 1 98.88 155 ARG B N 1
ATOM 2800 C CA . ARG B 1 155 ? -1.797 10.945 -0.359 1 98.88 155 ARG B CA 1
ATOM 2801 C C . ARG B 1 155 ? -1.368 11.562 -1.684 1 98.88 155 ARG B C 1
ATOM 2803 O O . ARG B 1 155 ? -1.091 10.852 -2.65 1 98.88 155 ARG B O 1
ATOM 2810 N N . LEU B 1 156 ? -1.307 12.891 -1.739 1 98.88 156 LEU B N 1
ATOM 2811 C CA . LEU B 1 156 ? -0.816 13.578 -2.93 1 98.88 156 LEU B CA 1
ATOM 2812 C C . LEU B 1 156 ? 0.654 13.258 -3.176 1 98.88 156 LEU B C 1
ATOM 2814 O O . LEU B 1 156 ? 1.059 13.016 -4.316 1 98.88 156 LEU B O 1
ATOM 2818 N N . LEU B 1 157 ? 1.405 13.258 -2.113 1 98.88 157 LEU B N 1
ATOM 2819 C CA . LEU B 1 157 ? 2.814 12.906 -2.238 1 98.88 157 LEU B CA 1
ATOM 2820 C C . LEU B 1 157 ? 2.973 11.492 -2.787 1 98.88 157 LEU B C 1
ATOM 2822 O O . LEU B 1 157 ? 3.795 11.25 -3.674 1 98.88 157 LEU B O 1
ATOM 2826 N N . LEU B 1 158 ? 2.184 10.539 -2.266 1 98.75 158 LEU B N 1
ATOM 2827 C CA . LEU B 1 158 ? 2.23 9.156 -2.736 1 98.75 158 LEU B CA 1
ATOM 2828 C C . LEU B 1 158 ? 1.956 9.078 -4.234 1 98.75 158 LEU B C 1
ATOM 2830 O O . LEU B 1 158 ? 2.689 8.422 -4.973 1 98.75 158 LEU B O 1
ATOM 2834 N N . CYS B 1 159 ? 0.908 9.766 -4.672 1 98.5 159 CYS B N 1
ATOM 2835 C CA . CYS B 1 159 ? 0.6 9.773 -6.098 1 98.5 159 CYS B CA 1
ATOM 2836 C C . CYS B 1 159 ? 1.778 10.289 -6.91 1 98.5 159 CYS B C 1
ATOM 2838 O O . CYS B 1 159 ? 2.166 9.688 -7.91 1 98.5 159 CYS B O 1
ATOM 2840 N N . ARG B 1 160 ? 2.352 11.375 -6.445 1 98.25 160 ARG B N 1
ATOM 2841 C CA . ARG B 1 160 ? 3.477 11.984 -7.148 1 98.25 160 ARG B CA 1
ATOM 2842 C C . ARG B 1 160 ? 4.66 11.023 -7.219 1 98.25 160 ARG B C 1
ATOM 2844 O O . ARG B 1 160 ? 5.254 10.844 -8.289 1 98.25 160 ARG B O 1
ATOM 2851 N N . LEU B 1 161 ? 4.969 10.422 -6.145 1 98.25 161 LEU B N 1
ATOM 2852 C CA . LEU B 1 161 ? 6.168 9.602 -6.055 1 98.25 161 LEU B CA 1
ATOM 2853 C C . LEU B 1 161 ? 5.984 8.289 -6.816 1 98.25 161 LEU B C 1
ATOM 2855 O O . LEU B 1 161 ? 6.953 7.738 -7.348 1 98.25 161 LEU B O 1
ATOM 2859 N N . LEU B 1 162 ? 4.762 7.789 -6.898 1 97.62 162 LEU B N 1
ATOM 2860 C CA . LEU B 1 162 ? 4.512 6.492 -7.516 1 97.62 162 LEU B CA 1
ATOM 2861 C C . LEU B 1 162 ? 4.164 6.652 -8.992 1 97.62 162 LEU B C 1
ATOM 2863 O O . LEU B 1 162 ? 4.039 5.66 -9.719 1 97.62 162 LEU B O 1
ATOM 2867 N N . GLY B 1 163 ? 3.951 7.875 -9.445 1 95.62 163 GLY B N 1
ATOM 2868 C CA . GLY B 1 163 ? 3.645 8.141 -10.844 1 95.62 163 GLY B CA 1
ATOM 2869 C C . GLY B 1 163 ? 2.168 8.016 -11.164 1 95.62 163 GLY B C 1
ATOM 2870 O O . GLY B 1 163 ? 1.799 7.676 -12.289 1 95.62 163 GLY B O 1
ATOM 2871 N N . LEU B 1 164 ? 1.344 8.156 -10.219 1 97.31 164 LEU B N 1
ATOM 2872 C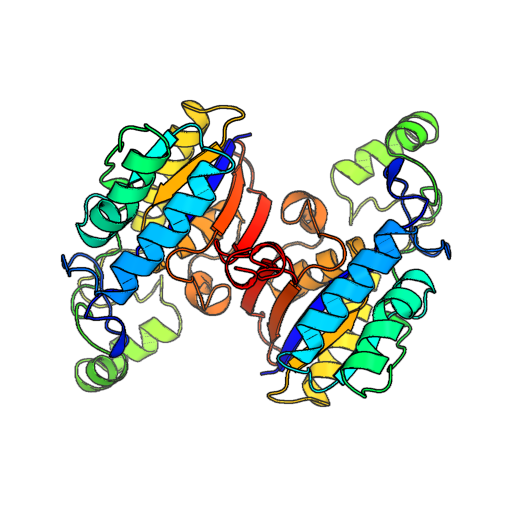 CA . LEU B 1 164 ? -0.103 8.164 -10.406 1 97.31 164 LEU B CA 1
ATOM 2873 C C . LEU B 1 164 ? -0.608 9.586 -10.656 1 97.31 164 LEU B C 1
ATOM 2875 O O . LEU B 1 164 ? -0.003 10.555 -10.195 1 97.31 164 LEU B O 1
ATOM 2879 N N . PRO B 1 165 ? -1.736 9.742 -11.406 1 97.38 165 PRO B N 1
ATOM 2880 C CA . PRO B 1 165 ? -2.328 11.078 -11.508 1 97.38 165 PRO B CA 1
ATOM 2881 C C . PRO B 1 165 ? -2.701 11.664 -10.148 1 97.38 165 PRO B C 1
ATOM 2883 O O . PRO B 1 165 ? -3.297 10.969 -9.312 1 97.38 165 PRO B O 1
ATOM 2886 N N . LEU B 1 166 ? -2.4 12.906 -9.938 1 98.5 166 LEU B N 1
ATOM 2887 C CA . LEU B 1 166 ? -2.73 13.547 -8.664 1 98.5 166 LEU B CA 1
ATOM 2888 C C . LEU B 1 166 ? -4.23 13.492 -8.406 1 98.5 166 LEU B C 1
ATOM 2890 O O . LEU B 1 166 ? -4.664 13.32 -7.266 1 98.5 166 LEU B O 1
ATOM 2894 N N . SER B 1 167 ? -4.969 13.633 -9.445 1 98.19 167 SER B N 1
ATOM 2895 C CA . SER B 1 167 ? -6.422 13.703 -9.312 1 98.19 167 SER B CA 1
ATOM 2896 C C . SER B 1 167 ? -7 12.391 -8.789 1 98.19 167 SER B C 1
ATOM 2898 O O . SER B 1 167 ? -8.164 12.336 -8.391 1 98.19 167 SER B O 1
ATOM 2900 N N . SER B 1 168 ? -6.211 11.32 -8.734 1 97.62 168 SER B N 1
ATOM 2901 C CA . SER B 1 168 ? -6.719 10.008 -8.336 1 97.62 168 SER B CA 1
ATOM 2902 C C . SER B 1 168 ? -6.48 9.758 -6.852 1 97.62 168 SER B C 1
ATOM 2904 O O . SER B 1 168 ? -6.855 8.703 -6.328 1 97.62 168 SER B O 1
ATOM 2906 N N . TYR B 1 169 ? -5.953 10.711 -6.066 1 98.5 169 TYR B N 1
ATOM 2907 C CA . TYR B 1 169 ? -5.449 10.43 -4.727 1 98.5 169 TYR B CA 1
ATOM 2908 C C . TYR B 1 169 ? -6.57 9.961 -3.809 1 98.5 169 TYR B C 1
ATOM 2910 O O . TYR B 1 169 ? -6.359 9.094 -2.957 1 98.5 169 TYR B O 1
ATOM 2918 N N . ARG B 1 170 ? -7.77 10.508 -4.008 1 97.62 170 ARG B N 1
ATOM 2919 C CA . ARG B 1 170 ? -8.883 10.109 -3.16 1 97.62 170 ARG B CA 1
ATOM 2920 C C . ARG B 1 170 ? -9.398 8.727 -3.553 1 97.62 170 ARG B C 1
ATOM 2922 O O . ARG B 1 170 ? -9.844 7.957 -2.697 1 97.62 170 ARG B O 1
ATOM 2929 N N . ARG B 1 171 ? -9.344 8.438 -4.809 1 96.69 171 ARG B N 1
ATOM 2930 C CA . ARG B 1 171 ? -9.867 7.164 -5.305 1 96.69 171 ARG B CA 1
ATOM 2931 C C . ARG B 1 171 ? -8.898 6.023 -5.016 1 96.69 171 ARG B C 1
ATOM 2933 O O . ARG B 1 171 ? -9.305 4.961 -4.543 1 96.69 171 ARG B O 1
ATOM 2940 N N . VAL B 1 172 ? -7.613 6.184 -5.285 1 98 172 VAL B N 1
ATOM 2941 C CA . VAL B 1 172 ? -6.609 5.137 -5.164 1 98 172 VAL B CA 1
ATOM 2942 C C . VAL B 1 172 ? -6.285 4.895 -3.691 1 98 172 VAL B C 1
ATOM 2944 O O . VAL B 1 172 ? -6.074 3.754 -3.273 1 98 172 VAL B O 1
ATOM 2947 N N . PHE B 1 173 ? -6.215 5.98 -2.986 1 98.5 173 PHE B N 1
ATOM 2948 C CA . PHE B 1 173 ? -5.918 5.914 -1.561 1 98.5 173 PHE B CA 1
ATOM 2949 C C . PHE B 1 173 ? -7.062 6.496 -0.741 1 98.5 173 PHE B C 1
ATOM 2951 O O . PHE B 1 173 ? -6.891 7.508 -0.054 1 98.5 173 PHE B O 1
ATOM 2958 N N . PRO B 1 174 ? -8.164 5.828 -0.646 1 97.75 174 PRO B N 1
ATOM 2959 C CA . PRO B 1 174 ? -9.336 6.391 0.037 1 97.75 174 PRO B CA 1
ATOM 2960 C C . PRO B 1 174 ? -9.172 6.422 1.555 1 97.75 174 PRO B C 1
ATOM 2962 O O . PRO B 1 174 ? -9.922 7.109 2.246 1 97.75 174 PRO B O 1
ATOM 2965 N N . VAL B 1 175 ? -8.172 5.625 1.999 1 96.69 175 VAL B N 1
ATOM 2966 C CA . VAL B 1 175 ? -7.93 5.551 3.436 1 96.69 175 VAL B CA 1
ATOM 2967 C C . VAL B 1 175 ? -6.441 5.762 3.721 1 96.69 175 VAL B C 1
ATOM 2969 O O . VAL B 1 175 ? -5.59 5.109 3.113 1 96.69 175 VAL B O 1
ATOM 2972 N N . PHE B 1 176 ? -6.164 6.676 4.496 1 97.94 176 PHE B N 1
ATOM 2973 C CA . PHE B 1 176 ? -4.848 6.887 5.082 1 97.94 176 PHE B CA 1
ATOM 2974 C C . PHE B 1 176 ? -4.938 6.949 6.602 1 97.94 176 PHE B C 1
ATOM 2976 O O . PHE B 1 176 ? -5.32 7.977 7.164 1 97.94 176 PHE B O 1
ATOM 2983 N N . ARG B 1 177 ? -4.617 5.887 7.246 1 97.5 177 ARG B N 1
ATOM 2984 C CA . ARG B 1 177 ? -4.988 5.66 8.641 1 97.5 177 ARG B CA 1
ATOM 2985 C C . ARG B 1 177 ? -4.137 6.508 9.578 1 97.5 177 ARG B C 1
ATOM 2987 O O . ARG B 1 177 ? -2.955 6.738 9.312 1 97.5 177 ARG B O 1
ATOM 2994 N N . ASN B 1 178 ? -4.789 6.961 10.656 1 97.81 178 ASN B N 1
ATOM 2995 C CA . ASN B 1 178 ? -4.051 7.66 11.703 1 97.81 178 ASN B CA 1
ATOM 2996 C C . ASN B 1 178 ? -3.016 6.754 12.359 1 97.81 178 ASN B C 1
ATOM 2998 O O . ASN B 1 178 ? -3.316 5.609 12.711 1 97.81 178 ASN B O 1
ATOM 3002 N N . CYS B 1 179 ? -1.849 7.246 12.438 1 98.06 179 CYS B N 1
ATOM 3003 C CA . CYS B 1 179 ? -0.762 6.598 13.164 1 98.06 179 CYS B CA 1
ATOM 3004 C C . CYS B 1 179 ? -0.541 5.18 12.648 1 98.06 179 CYS B C 1
ATOM 3006 O O . CYS B 1 179 ? -0.428 4.238 13.445 1 98.06 179 CYS B O 1
ATOM 3008 N N . ALA B 1 180 ? -0.554 4.953 11.414 1 97.62 180 ALA B N 1
ATOM 3009 C CA . ALA B 1 180 ? -0.182 3.705 10.75 1 97.62 180 ALA B CA 1
ATOM 3010 C C . ALA B 1 180 ? 1.102 3.873 9.945 1 97.62 180 ALA B C 1
ATOM 3012 O O . ALA B 1 180 ? 1.509 4.996 9.641 1 97.62 180 ALA B O 1
ATOM 3013 N N . VAL B 1 181 ? 1.68 2.809 9.641 1 97.44 181 VAL B N 1
ATOM 3014 C CA . VAL B 1 181 ? 2.973 2.809 8.961 1 97.44 181 VAL B CA 1
ATOM 3015 C C . VAL B 1 181 ? 2.764 2.691 7.453 1 97.44 181 VAL B C 1
ATOM 3017 O O . VAL B 1 181 ? 2.186 1.715 6.973 1 97.44 181 VAL B O 1
ATOM 3020 N N . THR B 1 182 ? 3.078 3.648 6.703 1 98.62 182 THR B N 1
ATOM 3021 C CA . THR B 1 182 ? 3.205 3.652 5.25 1 98.62 182 THR B CA 1
ATOM 3022 C C . THR B 1 182 ? 4.633 3.986 4.832 1 98.62 182 THR B C 1
ATOM 3024 O O . THR B 1 182 ? 5.137 5.07 5.133 1 98.62 182 THR B O 1
ATOM 3027 N N . THR B 1 183 ? 5.301 3.059 4.172 1 98.62 183 THR B N 1
ATOM 3028 C CA . THR B 1 183 ? 6.711 3.221 3.832 1 98.62 183 THR B CA 1
ATOM 3029 C C . THR B 1 183 ? 6.898 3.289 2.32 1 98.62 183 THR B C 1
ATOM 3031 O O . THR B 1 183 ? 6.438 2.406 1.592 1 98.62 183 THR B O 1
ATOM 3034 N N . VAL B 1 184 ? 7.52 4.305 1.897 1 98.62 184 VAL B N 1
ATOM 3035 C CA . VAL B 1 184 ? 7.934 4.469 0.507 1 98.62 184 VAL B CA 1
ATOM 3036 C C . VAL B 1 184 ? 9.453 4.547 0.425 1 98.62 184 VAL B C 1
ATOM 3038 O O . VAL B 1 184 ? 10.094 5.234 1.226 1 98.62 184 VAL B O 1
ATOM 3041 N N . ARG B 1 185 ? 10.047 3.783 -0.421 1 98.75 185 ARG B N 1
ATOM 3042 C CA . ARG B 1 185 ? 11.484 3.822 -0.692 1 98.75 185 ARG B CA 1
ATOM 3043 C C . ARG B 1 185 ? 11.781 4.645 -1.943 1 98.75 185 ARG B C 1
ATOM 3045 O O . ARG B 1 185 ? 11.227 4.379 -3.012 1 98.75 185 ARG B O 1
ATOM 3052 N N . TRP B 1 186 ? 12.656 5.625 -1.811 1 98.62 186 TRP B N 1
ATOM 3053 C CA . TRP B 1 186 ? 12.836 6.578 -2.898 1 98.62 186 TRP B CA 1
ATOM 3054 C C . TRP B 1 186 ? 14.289 7.035 -2.986 1 98.62 186 TRP B C 1
ATOM 3056 O O . TRP B 1 186 ? 14.969 7.16 -1.965 1 98.62 186 TRP B O 1
ATOM 3066 N N . ASN B 1 187 ? 14.773 7.23 -4.141 1 97.12 187 ASN B N 1
ATOM 3067 C CA . ASN B 1 187 ? 16.156 7.672 -4.324 1 97.12 187 ASN B CA 1
ATOM 3068 C C . ASN B 1 187 ? 16.234 9.164 -4.629 1 97.12 187 ASN B C 1
ATOM 3070 O O . ASN B 1 187 ? 17.312 9.695 -4.859 1 97.12 187 ASN B O 1
ATOM 3074 N N . GLY B 1 188 ? 15.07 9.828 -4.734 1 96.12 188 GLY B N 1
ATOM 3075 C CA . GLY B 1 188 ? 15.055 11.266 -4.918 1 96.12 188 GLY B CA 1
ATOM 3076 C C . GLY B 1 188 ? 14.758 11.688 -6.348 1 96.12 188 GLY B C 1
ATOM 3077 O O . GLY B 1 188 ? 14.461 12.852 -6.609 1 96.12 188 GLY B O 1
ATOM 3078 N N . THR B 1 189 ? 14.773 10.781 -7.324 1 92 189 THR B N 1
ATOM 3079 C CA . THR B 1 189 ? 14.609 11.164 -8.727 1 92 189 THR B CA 1
ATOM 3080 C C . THR B 1 189 ? 13.617 10.242 -9.422 1 92 189 THR B C 1
ATOM 3082 O O . THR B 1 189 ? 12.586 10.695 -9.938 1 92 189 THR B O 1
ATOM 3085 N N . ASP B 1 190 ? 13.781 8.906 -9.414 1 90.75 190 ASP B N 1
ATOM 3086 C CA . ASP B 1 190 ? 12.938 7.926 -10.078 1 90.75 190 ASP B CA 1
ATOM 3087 C C . ASP B 1 190 ? 11.633 7.715 -9.305 1 90.75 190 ASP B C 1
ATOM 3089 O O . ASP B 1 190 ? 11.508 8.148 -8.156 1 90.75 190 ASP B O 1
ATOM 3093 N N . PRO B 1 191 ? 10.68 7.133 -10.023 1 94.81 191 PRO B N 1
ATOM 3094 C CA . PRO B 1 191 ? 9.508 6.746 -9.242 1 94.81 191 PRO B CA 1
ATOM 3095 C C . PRO B 1 191 ? 9.859 5.883 -8.031 1 94.81 191 PRO B C 1
ATOM 3097 O O . PRO B 1 191 ? 10.766 5.055 -8.102 1 94.81 191 PRO B O 1
ATOM 3100 N N . ALA B 1 192 ? 9.125 6.094 -7.016 1 98.25 192 ALA B N 1
ATOM 3101 C CA . ALA B 1 192 ? 9.398 5.441 -5.738 1 98.25 192 ALA B CA 1
ATOM 3102 C C . ALA B 1 192 ? 8.805 4.039 -5.699 1 98.25 192 ALA B C 1
ATOM 3104 O O . ALA B 1 192 ? 8.141 3.613 -6.652 1 98.25 192 ALA B O 1
ATOM 3105 N N . ALA B 1 193 ? 9.156 3.305 -4.684 1 98.56 193 ALA B N 1
ATOM 3106 C CA . ALA B 1 193 ? 8.617 1.981 -4.398 1 98.56 193 ALA B CA 1
ATOM 3107 C C . ALA B 1 193 ? 7.73 2.01 -3.152 1 98.56 193 ALA B C 1
ATOM 3109 O O . ALA B 1 193 ? 8.062 2.662 -2.16 1 98.56 193 ALA B O 1
ATOM 3110 N N . LEU B 1 194 ? 6.582 1.409 -3.248 1 98.81 194 LEU B N 1
ATOM 3111 C CA . LEU B 1 194 ? 5.734 1.222 -2.074 1 98.81 194 LEU B CA 1
ATOM 3112 C C . LEU B 1 194 ? 6.09 -0.075 -1.353 1 98.81 194 LEU B C 1
ATOM 3114 O O . LEU B 1 194 ? 5.992 -1.159 -1.932 1 98.81 194 LEU B O 1
ATOM 3118 N N . ILE B 1 195 ? 6.453 -0.015 -0.069 1 98.5 195 ILE B N 1
ATOM 3119 C CA . ILE B 1 195 ? 6.906 -1.167 0.701 1 98.5 195 ILE B CA 1
ATOM 3120 C C . ILE B 1 195 ? 5.777 -1.667 1.598 1 98.5 195 ILE B C 1
ATOM 3122 O O . ILE B 1 195 ? 5.598 -2.875 1.763 1 98.5 195 ILE B O 1
ATOM 3126 N N . GLU B 1 196 ? 5.051 -0.765 2.178 1 97.81 196 GLU B N 1
ATOM 3127 C CA . GLU B 1 196 ? 3.902 -1.028 3.037 1 97.81 196 GLU B CA 1
ATOM 3128 C C . GLU B 1 196 ? 2.932 0.149 3.037 1 97.81 196 GLU B C 1
ATOM 3130 O O . GLU B 1 196 ? 3.338 1.295 2.832 1 97.81 196 GLU B O 1
ATOM 3135 N N . TYR B 1 197 ? 1.707 -0.066 3.246 1 98.69 197 TYR B N 1
ATOM 3136 C CA . TYR B 1 197 ? 0.646 0.936 3.266 1 98.69 197 TYR B CA 1
ATOM 3137 C C . TYR B 1 197 ? -0.393 0.608 4.332 1 98.69 197 TYR B C 1
ATOM 3139 O O . TYR B 1 197 ? -1.036 -0.443 4.277 1 98.69 197 TYR B O 1
ATOM 3147 N N . ASN B 1 198 ? -0.542 1.48 5.418 1 98.25 198 ASN B N 1
ATOM 3148 C CA . ASN B 1 198 ? -1.546 1.383 6.473 1 98.25 198 ASN B CA 1
ATOM 3149 C C . ASN B 1 198 ? -1.3 0.173 7.371 1 98.25 198 ASN B C 1
ATOM 3151 O O . ASN B 1 198 ? -2.238 -0.537 7.734 1 98.25 198 ASN B O 1
ATOM 3155 N N . VAL B 1 199 ? -0.055 -0.052 7.691 1 96.94 199 VAL B N 1
ATOM 3156 C CA . VAL B 1 199 ? 0.294 -1.12 8.625 1 96.94 199 VAL B CA 1
ATOM 3157 C C . VAL B 1 199 ? 0.125 -0.629 10.062 1 96.94 199 VAL B C 1
ATOM 3159 O O . VAL B 1 199 ? 0.723 0.376 10.453 1 96.94 199 VAL B O 1
ATOM 3162 N N . PRO B 1 200 ? -0.677 -1.232 10.852 1 94.5 200 PRO B N 1
ATOM 3163 C CA . PRO B 1 200 ? -0.812 -0.821 12.25 1 94.5 200 PRO B CA 1
ATOM 3164 C C . PRO B 1 200 ? 0.482 -0.993 13.047 1 94.5 200 PRO B C 1
ATOM 3166 O O . PRO B 1 200 ? 1.22 -1.958 12.828 1 94.5 200 PRO B O 1
ATOM 3169 N N . PRO B 1 201 ? 0.863 -0.014 13.875 1 89.38 201 PRO B N 1
ATOM 3170 C CA . PRO B 1 201 ? 2.088 -0.158 14.664 1 89.38 201 PRO B CA 1
ATOM 3171 C C . PRO B 1 201 ? 1.98 -1.253 15.727 1 89.38 201 PRO B C 1
ATOM 3173 O O . PRO B 1 201 ? 3 -1.774 16.188 1 89.38 201 PRO B O 1
ATOM 3176 N N . ASP B 1 202 ? 0.85 -1.612 16.672 1 70.25 202 ASP B N 1
ATOM 3177 C CA . ASP B 1 202 ? 0.731 -2.529 17.797 1 70.25 202 ASP B CA 1
ATOM 3178 C C . ASP B 1 202 ? 0.616 -3.977 17.312 1 70.25 202 ASP B C 1
ATOM 3180 O O . ASP B 1 202 ? 0.194 -4.852 18.078 1 70.25 202 ASP B O 1
ATOM 3184 N N . HIS B 1 203 ? 1.344 -4.566 16.547 1 51.59 203 HIS B N 1
ATOM 3185 C CA . HIS B 1 203 ? 1.156 -6.008 16.406 1 51.59 203 HIS B CA 1
ATOM 3186 C C . HIS B 1 203 ? 1.083 -6.699 17.766 1 51.59 203 HIS B C 1
ATOM 3188 O O . HIS B 1 203 ? 0.502 -7.781 17.875 1 51.59 203 HIS B O 1
ATOM 3194 N N . ARG B 1 204 ? 2.041 -6.539 18.797 1 38.56 204 ARG B N 1
ATOM 3195 C CA . ARG B 1 204 ? 2.227 -7.43 19.938 1 38.56 204 ARG B CA 1
ATOM 3196 C C . ARG B 1 204 ? 1.196 -7.145 21.031 1 38.56 204 ARG B C 1
ATOM 3198 O O . ARG B 1 204 ? 1.24 -7.746 22.094 1 38.56 204 ARG B O 1
ATOM 3205 N N . ALA B 1 205 ? 0.565 -6.094 21.219 1 33.78 205 ALA B N 1
ATOM 3206 C CA . ALA B 1 205 ? 0.174 -5.832 22.609 1 33.78 205 ALA B CA 1
ATOM 3207 C C . ALA B 1 205 ? -0.788 -6.898 23.109 1 33.78 205 ALA B C 1
ATOM 3209 O O . ALA B 1 205 ? -1.256 -6.832 24.25 1 33.78 205 ALA B O 1
ATOM 3210 N N . VAL B 1 206 ? -1.527 -7.547 22.375 1 27.41 206 VAL B N 1
ATOM 3211 C CA . VAL B 1 206 ? -2.529 -8.25 23.156 1 27.41 206 VAL B CA 1
ATOM 3212 C C . VAL B 1 206 ? -1.869 -9.398 23.938 1 27.41 206 VAL B C 1
ATOM 3214 O O . VAL B 1 206 ? -2.545 -10.156 24.625 1 27.41 206 VAL B O 1
ATOM 3217 N N . ALA B 1 207 ? -0.773 -9.844 23.547 1 25.17 207 ALA B N 1
ATOM 3218 C CA . ALA B 1 207 ? -0.536 -10.992 24.422 1 25.17 207 ALA B CA 1
ATOM 3219 C C . ALA B 1 207 ? -0.258 -10.539 25.859 1 25.17 207 ALA B C 1
ATOM 3221 O O . ALA B 1 207 ? 0.107 -11.352 26.703 1 25.17 207 ALA B O 1
ATOM 3222 N N . ALA B 1 208 ? -0.236 -9.281 26.203 1 21.77 208 ALA B N 1
ATOM 3223 C CA . ALA B 1 208 ? 0.011 -9.305 27.641 1 21.77 208 ALA B CA 1
ATOM 3224 C C . ALA B 1 208 ? -1.272 -9.602 28.422 1 21.77 208 ALA B C 1
ATOM 3226 O O . ALA B 1 208 ? -2.334 -9.062 28.094 1 21.77 208 ALA B O 1
#

Foldseek 3Di:
DEKEWEAEFFAFPLVVQPADAFQDQTAHDPRRLVLLLLLLVLCLVPPFPAAEFEPRVRGVSSCVSNCVSNVHDYHYDPLQGGKFQAPRGSHHLVRCCVPPVVLSVVCVVFVQVRGHPGIDRVVVSLVSLLVVVLVVCVVAPPTYYYYYHHDLSVLLVLCVQQVHDSRCSCVVPVDQDHNFTWIWADNNPHRIDTDDGRHRSPPPPPPD/DEKEWEAEFFAFPLVVQPADAFQDQTAHDPRRLVLLLLLLVLCLVPPFPAAEFEPRPRGVSSCVSNCVSRVHDYHYDPLQGGKFQAPRGSHHLVRCCVPPVVLSVVCVVFVQVRGHPGIDRLVVSLVSLLVVVLVVCVVAPPTYYYYYHHDLSVLLVLCVQQVHDSRCSCVVPVDQDHSFTWIWADNNPHRIDTDDGRHRSPPPPPVD

InterPro domains:
  IPR013078 Histidine phosphatase superfamily, clade-1 [PF00300] (4-192)
  IPR013078 Histidine phosphatase superfamily, clade-1 [SM00855] (3-157)
  IPR013078 Histidine phosphatase superfamily, clade-1 [cd07067] (4-82)
  IPR029033 Histidine phosphatase superfamily [G3DSA:3.40.50.1240] (1-201)
  IPR029033 Histidine phosphatase superfamily [SSF53254] (1-198)
  IPR050275 Phosphoglycerate Mutase/Phosphatase [PTHR48100] (3-184)

Sequence (416 aa):
MTDLILVRHGETIWHHDNRYTGRSDVPLTERGHRQAEAFARWAATSPPHALWVSPLSRARDTAAPIAKATGLSMRIDERLVELDFGRGEGLTGAEMDEAFPEARRAFVADPVANHLPGGEDPVHAAERMAACAADIVREHPNETVLVVGHSTAHRLLLCRLLGLPLSSYRRVFPVFRNCAVTTVRWNGTDPAALIEYNVPPDHRAVAAMTDLILVRHGETIWHHDNRYTGRSDVPLTERGHRQAEAFARWAATSPPHALWVSPLSRARDTAAPIAKATGLSMRIDERLVELDFGRGEGLTGAEMDEAFPEARRAFVADPVANHLPGGEDPVHAAERMAACAADIVREHPNETVLVVGHSTAHRLLLCRLLGLPLSSYRRVFPVFRNCAVTTVRWNGTDPAALIEYNVPPDHRAVAA

Organism: Saccharomonospora viridis (strain ATCC 15386 / DSM 43017 / JCM 3036 / CCUG 5913 / NBRC 12207 / NCIMB 9602 / P101) (NCBI:txid471857)

Nearest PDB structures (foldseek):
  4ij6-assembly1_B  TM=9.368E-01  e=6.283E-19  Hydrogenobacter thermophilus TK-6
  4ij5-assembly1_B  TM=9.401E-01  e=9.378E-18  Hydrogenobacter thermophilus TK-6
  6e4b-assembly2_C  TM=8.856E-01  e=2.309E-17  Escherichia coli K-12
  1ebb-assembly1_A  TM=9.254E-01  e=1.420E-15  Geobacillus stearothermophilus
  6nru-assembly5_E  TM=8.774E-01  e=2.664E-16  Shigella flexneri 2a

Radius of gyration: 21.83 Å; Cα contacts (8 Å, |Δi|>4): 966; chains: 2; bounding box: 51×57×51 Å

Solvent-accessible surface area (backbone atoms only — not comparable to full-atom values): 19944 Å² total; per-residue (Å²): 79,15,38,38,35,46,22,22,27,31,43,34,73,50,51,86,67,55,29,39,75,25,68,66,77,53,55,55,32,74,64,10,52,50,39,18,46,44,33,13,57,40,40,44,76,63,57,59,76,44,39,37,25,12,68,46,56,32,20,42,62,26,43,46,48,30,26,66,57,56,70,48,66,76,42,70,36,76,52,42,42,43,52,40,35,36,74,40,48,70,32,29,67,68,54,37,47,69,75,41,41,69,58,43,53,43,19,75,75,28,48,44,90,29,43,49,61,82,27,51,58,48,67,56,51,30,48,40,33,46,51,50,51,34,50,49,29,69,76,36,65,69,34,40,33,38,37,32,23,34,52,69,44,48,39,30,30,49,20,58,39,60,69,43,63,60,56,40,26,63,59,37,42,69,55,66,48,58,39,18,45,23,32,36,40,32,70,64,76,64,71,23,21,48,57,30,30,54,23,71,46,63,30,40,67,62,18,100,78,14,39,39,35,47,24,23,26,29,42,33,74,50,52,88,66,56,31,40,73,26,69,66,78,55,55,53,31,73,66,9,50,50,39,18,46,45,33,12,57,41,39,43,77,63,58,56,77,43,39,36,26,11,68,47,55,30,20,42,63,26,43,45,49,31,26,66,56,56,71,46,67,78,42,71,37,76,51,42,40,40,52,42,34,38,74,40,49,71,32,28,68,69,53,36,45,71,75,43,43,68,57,42,52,43,20,75,74,28,48,45,89,29,42,45,61,83,29,51,58,49,66,59,50,29,47,40,33,45,52,49,51,34,49,49,29,70,76,35,64,70,34,41,33,36,38,32,22,33,53,70,44,48,37,30,30,49,19,59,39,60,69,44,62,58,56,40,26,63,58,37,43,69,55,66,49,58,38,16,44,22,31,36,39,30,70,62,76,63,72,24,19,50,59,30,30,52,23,71,46,63,30,38,63,62,12,97

pLDDT: mean 95.36, std 11.4, range [21.3, 98.94]

Secondary structure (DSSP, 8-state):
-EEEEEEEPPPBTTTTTT---SSS--PBPHHHHHHHHHHHHHHHHS--SEEEE-SSHHHHHHHHHHHHHHTPPEEE-GGGPPPP-GGGTT--HHHHHHH-HHHHHHHHH-TTTTPPTTPPPHHHHHHHHHHHHHHHHHHSTT-EEEEEE-HHHHHHHHHHHHT--GGGHHHH-----BT-EEEEEE-SSSPPEEEEEEE-S-TTGGG-/-EEEEEEEPPPBTTTTTT---SSS--PBPHHHHHHHHHHHHHHHHS--SEEEE-SSHHHHHHHHHHHHHHTPPEEE-GGGPPPP-GGGTT--HHHHHHH-HHHHHHHHH-TTTTPPTTPPPHHHHHHHHHHHHHHHHHHSTT-EEEEEE-HHHHHHHHHHHHT--GGGHHHH-----BT-EEEEEE-SSSPPEEEEEEE-S-TTGGG-